Protein AF-A0AA44WKK0-F1 (afdb_monomer_lite)

Organism: Verticillium dahliae (NCBI:txid27337)

Sequence (451 aa):
MDEVQEPFIYVNDCIDANDEQSLGNWFGYWSLTKLDSYRKFHILGSHENDYSRSSRDIRIPRYAARTTGDPELALAQAGETQAAAQVPPAQDDSGARSQILGRAGGEDFAQHLSSYQFAHVRGFMKLYSYCVSWFNDSFQMADHFGDTTCRFETYRNWFSFTNPFAKPRGYNTYVAFFYTIEGPWDPAAYAKDRLPERHPWIGIWRIVNPHQQPFRATELLIWDIAAPQRVASDRSVHVGSLLPAQKALVDFVKENSAEKNPSMAFQRVWLGGFDPPRLERTTVLDKTLEMLEIMLSDAKQWLPAPEHVLPVRGWRKVNMQHEAPATDLVEQQGKVEDDSPEKMVFHAPRGNGLQGGIGQSKCGNVLFQEVSKFRQTDKTRKHMPYRFPPTMEWYTRQKAEGRHYEHINVDSWEGMFARMGIPSAGGKPTHHRETYEAESSSASAQTTPSH

Radius of gyration: 32.48 Å; chains: 1; bounding box: 84×78×115 Å

pLDDT: mean 76.8, std 19.16, range [27.92, 98.0]

Foldseek 3Di:
DDDDDDPDDDDPLQAPPLQVLLVVQVQLVVVVVCVVPDQAAEDAWFDPVCQVVQKDKDFQAFADPPFFLFQVVVVVVVVVVVVVVPDDPDDDDPDPQQPQQSHPWFVSQLVLLVVLQPPQADQQEGEDSTEAEAQDPRCVVCQQQVVPVCSHDYLVVLVVPQAFPDDDRHHQKYKYKYWYDQADDDSVVDHGNHDDHTFIKMKMKGFQLSVDPDGQAIEIEIEHQCLCVLDPPPDAAALLSDGPRRNSSLVVCQVCVCVRPVRYHHDFYKYANPDDDPDPDDDSVNVNSVVVSVCSNCVCQQVNSHPVCCVVSRIGTYDHPDPDVDPPPDDPPPDPPPVRDHHHRNFQADFPPPPDDPDGQPLGRPSVVVSVVVCVVDVPDRIDIDGRDIPCVNQVSCVVRRRHNPSHHYDHPVVVCVVVVNDDPDDDDDDDPDDDDDDDDDDDDDDDDDD

Secondary structure (DSSP, 8-state):
------S--PPPTTB-TT-HHHHHHHHHHHHHTTTTT-S-EEEEE--GGGGGG-EEEEEPP-B-TT--S-HHHHHHHHHHHHHHHS--S--S--S---TTTSS--HHHHHHHHHHHHHHT--TTEEEEEEEEEE-SSHHHHHHHTT-TT-SSEEHHHHHHHS----TTT--SEEEEEEEE-SSPP-TTTS-TTSPPP-EEEEEEEEESSTTSSS--EEEEEEE-TTHHHHS-TTS--BGGGS-HHHHHHHHHHHHHHHHH-TT-EEEEEEE--PPPS-----SHHHHHHHHHHHHHHTHHHHS-SSGGGTGGGT-EE-BSS---S----S---------PPPBB--PPPPP-STT-SS---S---HHHHHHHHHHHH-SS-SEEEEEPPPHHHHHHHHHHTT-S-TTEEEEEHHHHHHHTTPPPSS---------PPPP------PPP---

Structure (mmCIF, N/CA/C/O backbone):
data_AF-A0AA44WKK0-F1
#
_entry.id   AF-A0AA44WKK0-F1
#
loop_
_atom_site.group_PDB
_atom_site.id
_atom_site.type_symbol
_atom_site.label_atom_id
_atom_site.label_alt_id
_atom_site.label_comp_id
_atom_site.label_asym_id
_atom_site.label_entity_id
_atom_site.label_seq_id
_atom_site.pdbx_PDB_ins_code
_atom_site.Cartn_x
_atom_site.Cartn_y
_atom_site.Cartn_z
_atom_site.occupancy
_atom_site.B_iso_or_equiv
_atom_site.auth_seq_id
_atom_site.auth_comp_id
_atom_site.auth_asym_id
_atom_site.auth_atom_id
_atom_site.pdbx_PDB_model_num
ATOM 1 N N . MET A 1 1 ? 33.799 24.539 -42.804 1.00 35.88 1 MET A N 1
ATOM 2 C CA . MET A 1 1 ? 33.513 24.428 -41.361 1.00 35.88 1 MET A CA 1
ATOM 3 C C . MET A 1 1 ? 33.405 22.936 -41.158 1.00 35.88 1 MET A C 1
ATOM 5 O O . MET A 1 1 ? 32.329 22.390 -41.338 1.00 35.88 1 MET A O 1
ATOM 9 N N . ASP A 1 2 ? 34.558 22.291 -40.988 1.00 37.81 2 ASP A N 1
ATOM 10 C CA . ASP A 1 2 ? 34.672 20.834 -40.985 1.00 37.81 2 ASP A CA 1
ATOM 11 C C . ASP A 1 2 ? 34.969 20.429 -39.544 1.00 37.81 2 ASP A C 1
ATOM 13 O O . ASP A 1 2 ? 36.105 20.530 -39.082 1.00 37.81 2 ASP A O 1
ATOM 17 N N . GLU A 1 3 ? 33.928 20.059 -38.801 1.00 44.03 3 GLU A N 1
ATOM 18 C CA . GLU A 1 3 ? 34.113 19.355 -37.536 1.00 44.03 3 GLU A CA 1
ATOM 19 C C . GLU A 1 3 ? 34.680 17.973 -37.862 1.00 44.03 3 GLU A C 1
ATOM 21 O O . GLU A 1 3 ? 34.009 17.110 -38.429 1.00 44.03 3 GLU A O 1
ATOM 26 N N . VAL A 1 4 ? 35.963 17.792 -37.550 1.00 51.22 4 VAL A N 1
ATOM 27 C CA . VAL A 1 4 ? 36.637 16.497 -37.589 1.00 51.22 4 VAL A CA 1
ATOM 28 C C . VAL A 1 4 ? 35.905 15.584 -36.612 1.00 51.22 4 VAL A C 1
ATOM 30 O O . VAL A 1 4 ? 35.959 15.788 -35.403 1.00 51.22 4 VAL A O 1
ATOM 33 N N . GLN A 1 5 ? 35.193 14.597 -37.147 1.00 50.25 5 GLN A N 1
ATOM 34 C CA . GLN A 1 5 ? 34.499 13.581 -36.368 1.00 50.25 5 GLN A CA 1
ATOM 35 C C . GLN A 1 5 ? 35.531 12.844 -35.501 1.00 50.25 5 GLN A C 1
ATOM 37 O O . GLN A 1 5 ? 36.431 12.190 -36.031 1.00 50.25 5 GLN A O 1
ATOM 42 N N . GLU A 1 6 ? 35.454 13.010 -34.179 1.00 49.81 6 GLU A N 1
ATOM 43 C CA . GLU A 1 6 ? 36.412 12.407 -33.251 1.00 49.81 6 GLU A CA 1
ATOM 44 C C . GLU A 1 6 ? 36.448 10.874 -33.442 1.00 49.81 6 GLU A C 1
ATOM 46 O O . GLU A 1 6 ? 35.396 10.233 -33.484 1.00 49.81 6 GLU A O 1
ATOM 51 N N . PRO A 1 7 ? 37.638 10.248 -33.563 1.00 71.38 7 PRO A N 1
ATOM 52 C CA . PRO A 1 7 ? 37.769 8.811 -33.833 1.00 71.38 7 PRO A CA 1
ATOM 53 C C . PRO A 1 7 ? 37.418 7.923 -32.627 1.00 71.38 7 PRO A C 1
ATOM 55 O O . PRO A 1 7 ? 37.450 6.697 -32.737 1.00 71.38 7 PRO A O 1
ATOM 58 N N . PHE A 1 8 ? 37.098 8.525 -31.479 1.00 77.19 8 PHE A N 1
ATOM 59 C CA . PHE A 1 8 ? 36.788 7.837 -30.234 1.00 77.19 8 PHE A CA 1
ATOM 60 C C . PHE A 1 8 ? 35.352 8.128 -29.820 1.00 77.19 8 PHE A C 1
ATOM 62 O O . PHE A 1 8 ? 34.943 9.279 -29.712 1.00 77.19 8 PHE A O 1
ATOM 69 N N . ILE A 1 9 ? 34.596 7.065 -29.559 1.00 79.00 9 ILE A N 1
ATOM 70 C CA . ILE A 1 9 ? 33.236 7.159 -29.038 1.00 79.00 9 ILE A CA 1
ATOM 71 C C . ILE A 1 9 ? 33.271 6.628 -27.616 1.00 79.00 9 ILE A C 1
ATOM 73 O O . ILE A 1 9 ? 33.559 5.452 -27.389 1.00 79.00 9 ILE A O 1
ATOM 77 N N . TYR A 1 10 ? 32.977 7.505 -26.665 1.00 80.56 10 TYR A N 1
ATOM 78 C CA . TYR A 1 10 ? 32.899 7.142 -25.261 1.00 80.56 10 TYR A CA 1
ATOM 79 C C . TYR A 1 10 ? 31.487 6.679 -24.921 1.00 80.56 10 TYR A C 1
ATOM 81 O O . TYR A 1 10 ? 30.491 7.294 -25.312 1.00 80.56 10 TYR A O 1
ATOM 89 N N . VAL A 1 11 ? 31.409 5.568 -24.192 1.00 83.00 11 VAL A N 1
ATOM 90 C CA . VAL A 1 11 ? 30.156 5.120 -23.583 1.00 83.00 11 VAL A CA 1
ATOM 91 C C . VAL A 1 11 ? 29.749 6.134 -22.522 1.00 83.00 11 VAL A C 1
ATOM 93 O O . VAL A 1 11 ? 30.607 6.717 -21.864 1.00 83.00 11 VAL A O 1
ATOM 96 N N . ASN A 1 12 ? 28.446 6.351 -22.357 1.00 82.75 12 ASN A N 1
ATOM 97 C CA . ASN A 1 12 ? 27.938 7.221 -21.304 1.00 82.75 12 ASN A CA 1
ATOM 98 C C . ASN A 1 12 ? 28.429 6.740 -19.926 1.00 82.75 12 ASN A C 1
ATOM 100 O O . ASN A 1 12 ? 28.363 5.546 -19.623 1.00 82.75 12 ASN A O 1
ATOM 104 N N . ASP A 1 13 ? 28.846 7.686 -19.083 1.00 83.94 13 ASP A N 1
ATOM 105 C CA . ASP A 1 13 ? 29.338 7.446 -17.724 1.00 83.94 13 ASP A CA 1
ATOM 106 C C . ASP A 1 13 ? 28.318 6.759 -16.800 1.00 83.94 13 ASP A C 1
ATOM 108 O O . ASP A 1 13 ? 28.662 6.374 -15.681 1.00 83.94 13 ASP A O 1
ATOM 112 N N . CYS A 1 14 ? 27.066 6.577 -17.226 1.00 84.94 14 CYS A N 1
ATOM 113 C CA . CYS A 1 14 ? 26.095 5.746 -16.526 1.00 84.94 14 CYS A CA 1
ATOM 114 C C . CYS A 1 14 ? 26.456 4.250 -16.534 1.00 84.94 14 CYS A C 1
ATOM 116 O O . CYS A 1 14 ? 25.984 3.525 -15.665 1.00 84.94 14 CYS A O 1
ATOM 118 N N . ILE A 1 15 ? 27.299 3.760 -17.448 1.00 87.56 15 ILE A N 1
ATOM 119 C CA . ILE A 1 15 ? 27.834 2.390 -17.395 1.00 87.56 15 ILE A CA 1
ATOM 120 C C . ILE A 1 15 ? 29.190 2.429 -16.684 1.00 87.56 15 ILE A C 1
ATOM 122 O O . ILE A 1 15 ? 30.012 3.313 -16.927 1.00 87.56 15 ILE A O 1
ATOM 126 N N . ASP A 1 16 ? 29.431 1.502 -15.754 1.00 89.31 16 ASP A N 1
ATOM 127 C CA . ASP A 1 16 ? 30.727 1.452 -15.078 1.00 89.31 16 ASP A CA 1
ATOM 128 C C . ASP A 1 16 ? 31.823 0.976 -16.041 1.00 89.31 16 ASP A C 1
ATOM 130 O O . ASP A 1 16 ? 31.647 -0.004 -16.759 1.00 89.31 16 ASP A O 1
ATOM 134 N N . ALA A 1 17 ? 32.980 1.643 -16.038 1.00 87.75 17 ALA A N 1
ATOM 135 C CA . ALA A 1 17 ? 34.098 1.283 -16.910 1.00 87.75 17 ALA A CA 1
ATOM 136 C C . ALA A 1 17 ? 34.680 -0.110 -16.599 1.00 87.75 17 ALA A C 1
ATOM 138 O O . ALA A 1 17 ? 35.345 -0.700 -17.446 1.00 87.75 17 ALA A O 1
ATOM 139 N N . ASN A 1 18 ? 34.440 -0.636 -15.392 1.00 89.81 18 ASN A N 1
ATOM 140 C CA . ASN A 1 18 ? 34.820 -1.995 -15.015 1.00 89.81 18 ASN A CA 1
ATOM 141 C C . ASN A 1 18 ? 33.735 -3.029 -15.376 1.00 89.81 18 ASN A C 1
ATOM 143 O O . ASN A 1 18 ? 33.954 -4.226 -15.201 1.00 89.81 18 ASN A O 1
ATOM 147 N N . ASP A 1 19 ? 32.570 -2.597 -15.870 1.00 90.25 19 ASP A N 1
ATOM 148 C CA . ASP A 1 19 ? 31.483 -3.478 -16.294 1.00 90.25 19 ASP A CA 1
ATOM 149 C C . ASP A 1 19 ? 31.628 -3.878 -17.766 1.00 90.25 19 ASP A C 1
ATOM 151 O O . ASP A 1 19 ? 30.900 -3.421 -18.651 1.00 90.25 19 ASP A O 1
ATOM 155 N N . GLU A 1 20 ? 32.586 -4.765 -18.031 1.00 90.25 20 GLU A N 1
ATOM 156 C CA . GLU A 1 20 ? 32.886 -5.244 -19.383 1.00 90.25 20 GLU A CA 1
ATOM 157 C C . GLU A 1 20 ? 31.656 -5.840 -20.096 1.00 90.25 20 GLU A C 1
ATOM 159 O O . GLU A 1 20 ? 31.475 -5.639 -21.296 1.00 90.25 20 GLU A O 1
ATOM 164 N N . GLN A 1 21 ? 30.770 -6.522 -19.360 1.00 90.75 21 GLN A N 1
ATOM 165 C CA . GLN A 1 21 ? 29.550 -7.112 -19.921 1.00 90.75 21 GLN A CA 1
ATOM 166 C C . GLN A 1 21 ? 28.584 -6.031 -20.404 1.00 90.75 21 GLN A C 1
ATOM 168 O O . GLN A 1 21 ? 28.089 -6.112 -21.529 1.00 90.75 21 GLN A O 1
ATOM 173 N N . SER A 1 22 ? 28.339 -4.999 -19.592 1.00 90.94 22 SER A N 1
ATOM 174 C CA . SER A 1 22 ? 27.490 -3.877 -20.002 1.00 90.94 22 SER A CA 1
ATOM 175 C C . SER A 1 22 ? 28.102 -3.093 -21.163 1.00 90.94 22 SER A C 1
ATOM 177 O O . SER A 1 22 ? 27.384 -2.731 -22.094 1.00 90.94 22 SER A O 1
ATOM 179 N N . LEU A 1 23 ? 29.422 -2.884 -21.164 1.00 91.75 23 LEU A N 1
ATOM 180 C CA . LEU A 1 23 ? 30.130 -2.226 -22.266 1.00 91.75 23 LEU A CA 1
ATOM 181 C C . LEU A 1 23 ? 30.022 -3.024 -23.574 1.00 91.75 23 LEU A C 1
ATOM 183 O O . LEU A 1 23 ? 29.701 -2.455 -24.619 1.00 91.75 23 LEU A O 1
ATOM 187 N N . GLY A 1 24 ? 30.228 -4.342 -23.520 1.00 90.06 24 GLY A N 1
ATOM 188 C CA . GLY A 1 24 ? 30.091 -5.229 -24.675 1.00 90.06 24 GLY A CA 1
ATOM 189 C C . GLY A 1 24 ? 28.660 -5.267 -25.215 1.00 90.06 24 GLY A C 1
ATOM 190 O O . GLY A 1 24 ? 28.446 -5.167 -26.425 1.00 90.06 24 GLY A O 1
ATOM 191 N N . ASN A 1 25 ? 27.665 -5.331 -24.327 1.00 91.00 25 ASN A N 1
ATOM 192 C CA . ASN A 1 25 ? 26.256 -5.310 -24.716 1.00 91.00 25 ASN A CA 1
ATOM 193 C C . ASN A 1 25 ? 25.842 -3.960 -25.321 1.00 91.00 25 ASN A C 1
ATOM 195 O O . ASN A 1 25 ? 25.128 -3.940 -26.327 1.00 91.00 25 ASN A O 1
ATOM 199 N N . TRP A 1 26 ? 26.314 -2.849 -24.745 1.00 91.69 26 TRP A N 1
ATOM 200 C CA . TRP A 1 26 ? 26.100 -1.500 -25.270 1.00 91.69 26 TRP A CA 1
ATOM 201 C C . TRP A 1 26 ? 26.719 -1.345 -26.657 1.00 91.69 26 TRP A C 1
ATOM 203 O O . TRP A 1 26 ? 26.049 -0.869 -27.572 1.00 91.69 26 TRP A O 1
ATOM 213 N N . PHE A 1 27 ? 27.960 -1.806 -26.845 1.00 91.12 27 PHE A N 1
ATOM 214 C CA . PHE A 1 27 ? 28.624 -1.778 -28.148 1.00 91.12 27 PHE A CA 1
ATOM 215 C C . PHE A 1 27 ? 27.842 -2.598 -29.175 1.00 91.12 27 PHE A C 1
ATOM 217 O O . PHE A 1 27 ? 27.690 -2.196 -30.333 1.00 91.12 27 PHE A O 1
ATOM 224 N N . GLY A 1 28 ? 27.285 -3.731 -28.747 1.00 89.19 28 GLY A N 1
ATOM 225 C CA . GLY A 1 28 ? 26.461 -4.540 -29.623 1.00 89.19 28 GLY A CA 1
ATOM 226 C C . GLY A 1 28 ? 25.157 -3.879 -30.043 1.00 89.19 28 GLY A C 1
ATOM 227 O O . GLY A 1 28 ? 24.800 -3.931 -31.218 1.00 89.19 28 GLY A O 1
ATOM 228 N N . TYR A 1 29 ? 24.512 -3.149 -29.139 1.00 87.94 29 TYR A N 1
ATOM 229 C CA . TYR A 1 29 ? 23.360 -2.330 -29.493 1.00 87.94 29 TYR A CA 1
ATOM 230 C C . TYR A 1 29 ? 23.744 -1.149 -30.400 1.00 87.94 29 TYR A C 1
ATOM 232 O O . TYR A 1 29 ? 23.103 -0.902 -31.418 1.00 87.94 29 TYR A O 1
ATOM 240 N N . TRP A 1 30 ? 24.825 -0.439 -30.072 1.00 88.81 30 TRP A N 1
ATOM 241 C CA . TRP A 1 30 ? 25.320 0.694 -30.852 1.0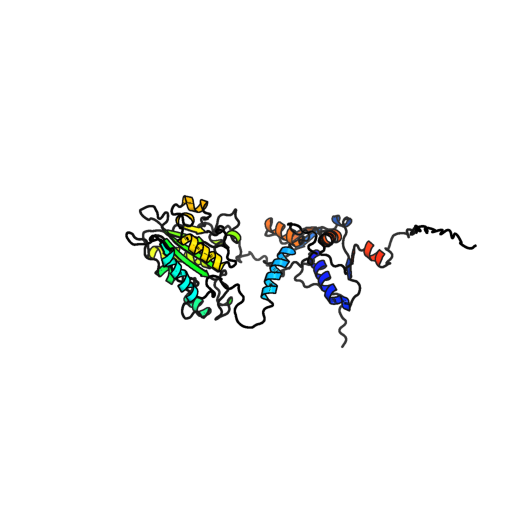0 88.81 30 TRP A CA 1
ATOM 242 C C . TRP A 1 30 ? 25.678 0.289 -32.289 1.00 88.81 30 TRP A C 1
ATOM 244 O O . TRP A 1 30 ? 25.287 0.971 -33.236 1.00 88.81 30 TRP A O 1
ATOM 254 N N . SER A 1 31 ? 26.349 -0.848 -32.475 1.00 88.81 31 SER A N 1
ATOM 255 C CA . SER A 1 31 ? 26.727 -1.345 -33.805 1.00 88.81 31 SER A CA 1
ATOM 256 C C . SER A 1 31 ? 25.525 -1.659 -34.700 1.00 88.81 31 SER A C 1
ATOM 258 O O . SER A 1 31 ? 25.597 -1.411 -35.903 1.00 88.81 31 SER A O 1
ATOM 260 N N . LEU A 1 32 ? 24.390 -2.100 -34.136 1.00 85.62 32 LEU A N 1
ATOM 261 C CA . LEU A 1 32 ? 23.142 -2.264 -34.897 1.00 85.62 32 LEU A CA 1
ATOM 262 C C . LEU A 1 32 ? 22.668 -0.944 -35.519 1.00 85.62 32 LEU A C 1
ATOM 264 O O . LEU A 1 32 ? 22.162 -0.935 -36.638 1.00 85.62 32 LEU A O 1
ATOM 268 N N . THR A 1 33 ? 22.881 0.184 -34.834 1.00 82.94 33 THR A N 1
ATOM 269 C CA . THR A 1 33 ? 22.523 1.520 -35.348 1.00 82.94 33 THR A CA 1
ATOM 270 C C . THR A 1 33 ? 23.465 2.032 -36.440 1.00 82.94 33 THR A C 1
ATOM 272 O O . THR A 1 33 ? 23.215 3.094 -37.003 1.00 82.94 33 THR A O 1
ATOM 275 N N . LYS A 1 34 ? 24.556 1.306 -36.725 1.00 86.19 34 LYS A N 1
ATOM 276 C CA . LYS A 1 34 ? 25.619 1.706 -37.659 1.00 86.19 34 LYS A CA 1
ATOM 277 C C . LYS A 1 34 ? 25.907 0.674 -38.745 1.00 86.19 34 LYS A C 1
ATOM 279 O O . LYS A 1 34 ? 26.938 0.763 -39.412 1.00 86.19 34 LYS A O 1
ATOM 284 N N . LEU A 1 35 ? 25.013 -0.295 -38.938 1.00 85.62 35 LEU A N 1
ATOM 285 C CA . LEU A 1 35 ? 25.141 -1.310 -39.990 1.00 85.62 35 LEU A CA 1
ATOM 286 C C . LEU A 1 35 ? 25.171 -0.705 -41.406 1.00 85.62 35 LEU A C 1
ATOM 288 O O . LEU A 1 35 ? 25.708 -1.315 -42.326 1.00 85.62 35 LEU A O 1
ATOM 292 N N . ASP A 1 36 ? 24.606 0.489 -41.581 1.00 85.38 36 ASP A N 1
ATOM 293 C CA . ASP A 1 36 ? 24.648 1.269 -42.822 1.00 85.38 36 ASP A CA 1
ATOM 294 C C . ASP A 1 36 ? 26.026 1.899 -43.091 1.00 85.38 36 ASP A C 1
ATOM 296 O O . ASP A 1 36 ? 26.409 2.114 -44.241 1.00 85.38 36 ASP A O 1
ATOM 300 N N . SER A 1 37 ? 26.779 2.165 -42.025 1.00 84.88 37 SER A N 1
ATOM 301 C CA . SER A 1 37 ? 28.021 2.935 -42.032 1.00 84.88 37 SER A CA 1
ATOM 302 C C . SER A 1 37 ? 29.263 2.041 -41.969 1.00 84.88 37 SER A C 1
ATOM 304 O O . SER A 1 37 ? 30.296 2.369 -42.553 1.00 84.88 37 SER A O 1
ATOM 306 N N . TYR A 1 38 ? 29.177 0.892 -41.290 1.00 84.75 38 TYR A N 1
ATOM 307 C CA . TYR A 1 38 ? 30.293 -0.040 -41.125 1.00 84.75 38 TYR A CA 1
ATOM 308 C C . TYR A 1 38 ? 29.873 -1.481 -41.402 1.00 84.75 38 TYR A C 1
ATOM 310 O O . TYR A 1 38 ? 28.795 -1.932 -41.029 1.00 84.75 38 TYR A O 1
ATOM 318 N N . ARG A 1 39 ? 30.777 -2.238 -42.033 1.00 83.19 39 ARG A N 1
ATOM 319 C CA . ARG A 1 39 ? 30.526 -3.634 -42.428 1.00 83.19 39 ARG A CA 1
ATOM 320 C C . ARG A 1 39 ? 30.948 -4.670 -41.392 1.00 83.19 39 ARG A C 1
ATOM 322 O O . ARG A 1 39 ? 30.530 -5.818 -41.493 1.00 83.19 39 ARG A O 1
ATOM 329 N N . LYS A 1 40 ? 31.853 -4.315 -40.477 1.00 87.06 40 LYS A N 1
ATOM 330 C CA . LYS A 1 40 ? 32.467 -5.254 -39.533 1.00 87.06 40 LYS A CA 1
ATOM 331 C C . LYS A 1 40 ? 32.606 -4.602 -38.169 1.00 87.06 40 LYS A C 1
ATOM 333 O O . LYS A 1 40 ? 33.112 -3.487 -38.074 1.00 87.06 40 LYS A O 1
ATOM 338 N N . PHE A 1 41 ? 32.204 -5.333 -37.138 1.00 90.19 41 PHE A N 1
ATOM 339 C CA . PHE A 1 41 ? 32.300 -4.919 -35.746 1.00 90.19 41 PHE A CA 1
ATOM 340 C C . PHE A 1 41 ? 33.069 -5.970 -34.963 1.00 90.19 41 PHE A C 1
ATOM 342 O O . PHE A 1 41 ? 32.893 -7.174 -35.167 1.00 90.19 41 PHE A O 1
ATOM 349 N N . HIS A 1 42 ? 33.939 -5.499 -34.080 1.00 88.69 42 HIS A N 1
ATOM 350 C CA . HIS A 1 42 ? 34.925 -6.323 -33.411 1.00 88.69 42 HIS A CA 1
ATOM 351 C C . HIS A 1 42 ? 34.986 -5.971 -31.926 1.00 88.69 42 HIS A C 1
ATOM 353 O O . HIS A 1 42 ? 35.123 -4.798 -31.590 1.00 88.69 42 HIS A O 1
ATOM 359 N N . ILE A 1 43 ? 34.917 -6.981 -31.057 1.00 89.69 43 ILE A N 1
ATOM 360 C CA . ILE A 1 43 ? 35.262 -6.855 -29.637 1.00 89.69 43 ILE A CA 1
ATOM 361 C C . ILE A 1 43 ? 36.527 -7.678 -29.412 1.00 89.69 43 ILE A C 1
ATOM 363 O O . ILE A 1 43 ? 36.529 -8.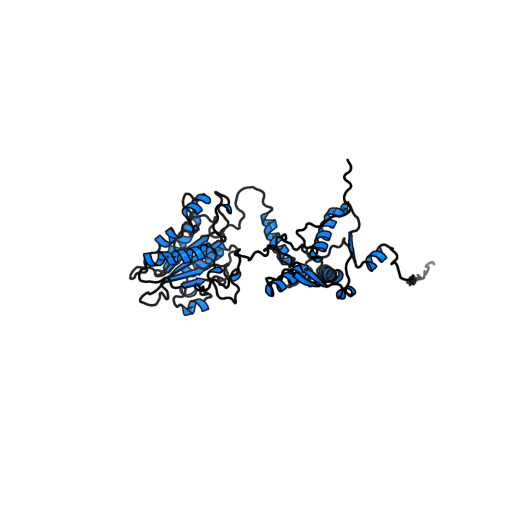893 -29.616 1.00 89.69 43 ILE A O 1
ATOM 367 N N . LEU A 1 44 ? 37.593 -6.999 -28.998 1.00 88.75 44 LEU A N 1
ATOM 368 C CA . LEU A 1 44 ? 38.836 -7.628 -28.566 1.00 88.75 44 LEU A CA 1
ATOM 369 C C . LEU A 1 44 ? 38.683 -8.068 -27.115 1.00 88.75 44 LEU A C 1
ATOM 371 O O . LEU A 1 44 ? 38.562 -7.229 -26.225 1.00 88.75 44 LEU A O 1
ATOM 375 N N . GLY A 1 45 ? 38.660 -9.378 -26.906 1.00 85.06 45 GLY A N 1
ATOM 376 C CA . GLY A 1 45 ? 38.400 -9.994 -25.617 1.00 85.06 45 GLY A CA 1
ATOM 377 C C . GLY A 1 45 ? 39.614 -10.663 -24.982 1.00 85.06 45 GLY A C 1
ATOM 378 O O . GLY A 1 45 ? 40.578 -11.032 -25.651 1.00 85.06 45 GLY A O 1
ATOM 379 N N . SER A 1 46 ? 39.533 -10.859 -23.670 1.00 84.06 46 SER A N 1
ATOM 380 C CA . SER A 1 46 ? 40.430 -11.722 -22.900 1.00 84.06 46 SER A CA 1
ATOM 381 C C . SER A 1 46 ? 39.977 -13.186 -22.954 1.00 84.06 46 SER A C 1
ATOM 383 O O . SER A 1 46 ? 38.783 -13.482 -23.090 1.00 84.06 46 SER A O 1
ATOM 385 N N . HIS A 1 47 ? 40.929 -14.113 -22.837 1.00 78.44 47 HIS A N 1
ATOM 386 C CA . HIS A 1 47 ? 40.674 -15.556 -22.845 1.00 78.44 47 HIS A CA 1
ATOM 387 C C . HIS A 1 47 ? 41.119 -16.210 -21.530 1.00 78.44 47 HIS A C 1
ATOM 389 O O . HIS A 1 47 ? 41.735 -15.577 -20.677 1.00 78.44 47 HIS A O 1
ATOM 395 N N . GLU A 1 48 ? 40.787 -17.486 -21.333 1.00 69.88 48 GLU A N 1
ATOM 396 C CA . GLU A 1 48 ? 40.948 -18.190 -20.049 1.00 69.88 48 GLU A CA 1
ATOM 397 C C . GLU A 1 48 ? 42.393 -18.192 -19.506 1.00 69.88 48 GLU A C 1
ATOM 399 O O . GLU A 1 48 ? 42.604 -18.260 -18.299 1.00 69.88 48 GLU A O 1
ATOM 404 N N . ASN A 1 49 ? 43.417 -18.031 -20.347 1.00 69.50 49 ASN A N 1
ATOM 405 C CA . ASN A 1 49 ? 44.804 -17.959 -19.872 1.00 69.50 49 ASN A CA 1
ATOM 406 C C . ASN A 1 49 ? 45.140 -16.635 -19.150 1.00 69.50 49 ASN A C 1
ATOM 408 O O . ASN A 1 49 ? 46.160 -16.545 -18.462 1.00 69.50 49 ASN A O 1
ATOM 412 N N . ASP A 1 50 ? 44.271 -15.625 -19.242 1.00 67.50 50 ASP A N 1
ATOM 413 C CA . ASP A 1 50 ? 44.487 -14.285 -18.685 1.00 67.50 50 ASP A CA 1
ATOM 414 C C . ASP A 1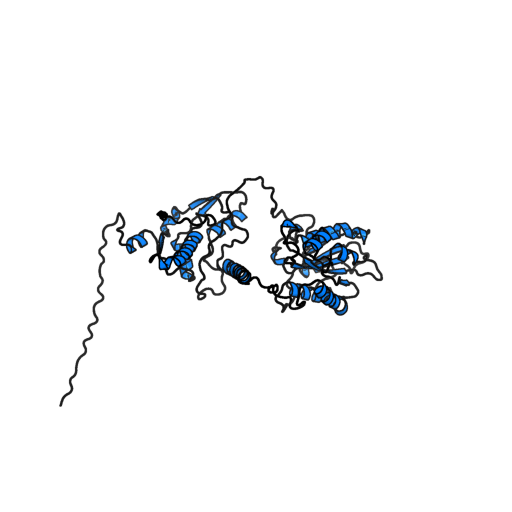 50 ? 44.031 -14.148 -17.216 1.00 67.50 50 ASP A C 1
ATOM 416 O O . ASP A 1 50 ? 44.198 -13.091 -16.600 1.00 67.50 50 ASP A O 1
ATOM 420 N N . TYR A 1 51 ? 43.515 -15.220 -16.595 1.00 67.31 51 TYR A N 1
ATOM 421 C CA . TYR A 1 51 ? 42.979 -15.183 -15.225 1.00 67.31 51 TYR A CA 1
ATOM 422 C C . TYR A 1 51 ? 43.964 -14.643 -14.178 1.00 67.31 51 TYR A C 1
ATOM 424 O O . TYR A 1 51 ? 43.545 -13.963 -13.240 1.00 67.31 51 TYR A O 1
ATOM 432 N N . SER A 1 52 ? 45.264 -14.910 -14.321 1.00 61.94 52 SER A N 1
ATOM 433 C CA . SER A 1 52 ? 46.286 -14.446 -13.366 1.00 61.94 52 SER A CA 1
ATOM 434 C C . SER A 1 52 ? 46.463 -12.920 -13.339 1.00 61.94 52 SER A C 1
ATOM 436 O O . SER A 1 52 ? 46.989 -12.386 -12.366 1.00 61.94 52 SER A O 1
ATOM 438 N N . ARG A 1 53 ? 45.999 -12.211 -14.378 1.00 63.03 53 ARG A N 1
ATOM 439 C CA . ARG A 1 53 ? 46.078 -10.747 -14.523 1.00 63.03 53 ARG A CA 1
ATOM 440 C C . ARG A 1 53 ? 44.713 -10.057 -14.390 1.00 63.03 53 ARG A C 1
ATOM 442 O O . ARG A 1 53 ? 44.616 -8.851 -14.583 1.00 63.03 53 ARG A O 1
ATOM 449 N N . SER A 1 54 ? 43.673 -10.816 -14.041 1.00 70.94 54 SER A N 1
ATOM 450 C CA . SER A 1 54 ? 42.265 -10.395 -14.091 1.00 70.94 54 SER A CA 1
ATOM 451 C C . SER A 1 54 ? 41.714 -9.822 -12.780 1.00 70.94 54 SER A C 1
ATOM 453 O O . SER A 1 54 ? 40.504 -9.737 -12.629 1.00 70.94 54 SER A O 1
ATOM 455 N N . SER A 1 55 ? 42.547 -9.443 -11.804 1.00 80.31 55 SER A N 1
ATOM 456 C CA . SER A 1 55 ? 42.071 -8.901 -10.519 1.00 80.31 55 SER A CA 1
ATOM 457 C C . SER A 1 55 ? 42.518 -7.463 -10.287 1.00 80.31 55 SER A C 1
ATOM 459 O O . SER A 1 55 ? 43.709 -7.165 -10.402 1.00 80.31 55 SER A O 1
ATOM 461 N N . ARG A 1 56 ? 41.595 -6.593 -9.875 1.00 85.38 56 ARG A N 1
ATOM 462 C CA . ARG A 1 56 ? 41.888 -5.203 -9.506 1.00 85.38 56 ARG A CA 1
ATOM 463 C C . ARG A 1 56 ? 41.049 -4.780 -8.308 1.00 85.38 56 ARG A C 1
ATOM 465 O O . ARG A 1 56 ? 39.909 -5.205 -8.175 1.00 85.38 56 ARG A O 1
ATOM 472 N N . ASP A 1 57 ? 41.596 -3.915 -7.461 1.00 87.75 57 ASP A N 1
ATOM 473 C CA . ASP A 1 57 ? 40.783 -3.198 -6.479 1.00 87.75 57 ASP A CA 1
ATOM 474 C C . ASP A 1 57 ? 40.043 -2.061 -7.194 1.00 87.75 57 ASP A C 1
ATOM 476 O O . ASP A 1 57 ? 40.667 -1.157 -7.760 1.00 87.75 57 ASP A O 1
ATOM 480 N N . ILE A 1 58 ? 38.717 -2.152 -7.246 1.00 89.62 58 ILE A N 1
ATOM 481 C CA . ILE A 1 58 ? 37.861 -1.189 -7.942 1.00 89.62 58 ILE A CA 1
ATOM 482 C C . ILE A 1 58 ? 37.026 -0.413 -6.937 1.00 89.62 58 ILE A C 1
ATOM 484 O O . ILE A 1 58 ? 36.651 -0.935 -5.887 1.00 89.62 58 ILE A O 1
ATOM 488 N N . ARG A 1 59 ? 36.694 0.837 -7.269 1.00 87.56 59 ARG A N 1
ATOM 489 C CA . ARG A 1 59 ? 35.679 1.582 -6.521 1.00 87.56 59 ARG A CA 1
ATOM 490 C C . ARG A 1 59 ? 34.337 0.899 -6.740 1.00 87.56 59 ARG A C 1
ATOM 492 O O . ARG A 1 59 ? 33.982 0.614 -7.876 1.00 87.56 59 ARG A O 1
ATOM 499 N N . ILE A 1 60 ? 33.609 0.640 -5.661 1.00 86.81 60 ILE A N 1
ATOM 500 C CA . ILE A 1 60 ? 32.339 -0.079 -5.719 1.00 86.81 60 ILE A CA 1
ATOM 501 C C . ILE A 1 60 ? 31.295 0.808 -6.420 1.00 86.81 60 ILE A C 1
ATOM 503 O O . ILE A 1 60 ? 30.946 1.853 -5.861 1.00 86.81 60 ILE A O 1
ATOM 507 N N . PRO A 1 61 ? 30.769 0.400 -7.591 1.00 85.69 61 PRO A N 1
ATOM 508 C CA . PRO A 1 61 ? 29.738 1.141 -8.312 1.00 85.69 61 PRO A CA 1
ATOM 509 C C . PRO A 1 61 ? 28.476 1.350 -7.467 1.00 85.69 61 PRO A C 1
ATOM 511 O O . PRO A 1 61 ? 28.057 0.460 -6.718 1.00 85.69 61 PRO A O 1
ATOM 514 N N . ARG A 1 62 ? 27.838 2.516 -7.613 1.00 84.31 62 ARG A N 1
ATOM 515 C CA . ARG A 1 62 ? 26.538 2.813 -7.000 1.00 84.31 62 ARG A CA 1
ATOM 516 C C . ARG A 1 62 ? 25.429 2.556 -8.011 1.00 84.31 62 ARG A C 1
ATOM 518 O O . ARG A 1 62 ? 25.167 3.408 -8.847 1.00 84.31 62 ARG A O 1
ATOM 525 N N . TYR A 1 63 ? 24.778 1.402 -7.945 1.00 83.06 63 TYR A N 1
ATOM 526 C CA . TYR A 1 63 ? 23.659 1.104 -8.841 1.00 83.06 63 TYR A CA 1
ATOM 527 C C . TYR A 1 63 ? 22.365 1.794 -8.394 1.00 83.06 63 TYR A C 1
ATOM 529 O O . TYR A 1 63 ? 22.087 1.867 -7.197 1.00 83.06 63 TYR A O 1
ATOM 537 N N . ALA A 1 64 ? 21.559 2.266 -9.350 1.00 76.69 64 ALA A N 1
ATOM 538 C CA . ALA A 1 64 ? 20.227 2.803 -9.061 1.00 76.69 64 ALA A CA 1
ATOM 539 C C . ALA A 1 64 ? 19.312 1.715 -8.464 1.00 76.69 64 ALA A C 1
ATOM 541 O O . ALA A 1 64 ? 19.438 0.544 -8.828 1.00 76.69 64 ALA A O 1
ATOM 542 N N . ALA A 1 65 ? 18.350 2.090 -7.613 1.00 70.19 65 ALA A N 1
ATOM 543 C CA . ALA A 1 65 ? 17.525 1.151 -6.831 1.00 70.19 65 ALA A CA 1
ATOM 544 C C . ALA A 1 65 ? 16.751 0.109 -7.666 1.00 70.19 65 ALA A C 1
ATOM 546 O O . ALA A 1 65 ? 16.498 -0.998 -7.201 1.00 70.19 65 ALA A O 1
ATOM 547 N N . ARG A 1 66 ? 16.399 0.458 -8.908 1.00 71.44 66 ARG A N 1
ATOM 548 C CA . ARG A 1 66 ? 15.696 -0.419 -9.861 1.00 71.44 66 ARG A CA 1
ATOM 549 C C . ARG A 1 66 ? 16.620 -1.273 -10.735 1.00 71.44 66 ARG A C 1
ATOM 551 O O . ARG A 1 66 ? 16.137 -2.009 -11.585 1.00 71.44 66 ARG A O 1
ATOM 558 N N . THR A 1 67 ? 17.936 -1.139 -10.589 1.00 79.88 67 THR A N 1
ATOM 559 C CA . THR A 1 67 ? 18.898 -1.881 -11.409 1.00 79.88 67 THR A CA 1
ATOM 560 C C . THR A 1 67 ? 18.895 -3.342 -10.991 1.00 79.88 67 THR A C 1
ATOM 562 O O . THR A 1 67 ? 19.042 -3.657 -9.812 1.00 79.88 67 THR A O 1
ATOM 565 N N . THR A 1 68 ? 18.765 -4.236 -11.963 1.00 82.62 68 THR A N 1
ATOM 566 C CA . THR A 1 68 ? 18.906 -5.677 -11.766 1.00 82.62 68 THR A CA 1
ATOM 567 C C . THR A 1 68 ? 20.120 -6.185 -12.535 1.00 82.62 68 THR A C 1
ATOM 569 O O . THR A 1 68 ? 20.561 -5.570 -13.500 1.00 82.62 68 THR A O 1
ATOM 572 N N . GLY A 1 69 ? 20.680 -7.311 -12.100 1.00 80.88 69 GLY A N 1
ATOM 573 C CA . GLY A 1 69 ? 21.705 -8.035 -12.847 1.00 80.88 69 GLY A CA 1
ATOM 574 C C . GLY A 1 69 ? 21.122 -9.071 -13.808 1.00 80.88 69 GLY A C 1
ATOM 575 O O . GLY A 1 69 ? 21.868 -9.605 -14.620 1.00 80.88 69 GLY A O 1
ATOM 576 N N . ASP A 1 70 ? 19.826 -9.379 -13.719 1.00 81.69 70 ASP A N 1
ATOM 577 C CA . ASP A 1 70 ? 19.173 -10.431 -14.506 1.00 81.69 70 ASP A CA 1
ATOM 578 C C . ASP A 1 70 ? 18.512 -9.844 -15.772 1.00 81.69 70 ASP A C 1
ATOM 580 O O . ASP A 1 70 ? 17.637 -8.982 -15.643 1.00 81.69 70 ASP A O 1
ATOM 584 N N . PRO A 1 71 ? 18.905 -10.286 -16.986 1.00 76.94 71 PRO A N 1
ATOM 585 C CA . PRO A 1 71 ? 18.325 -9.794 -18.234 1.00 76.94 71 PRO A CA 1
ATOM 586 C C . PRO A 1 71 ? 16.833 -10.124 -18.403 1.00 76.94 71 PRO A C 1
ATOM 588 O O . PRO A 1 71 ? 16.124 -9.347 -19.038 1.00 76.94 71 PRO A O 1
ATOM 591 N N . GLU A 1 72 ? 16.329 -11.224 -17.838 1.00 77.94 72 GLU A N 1
ATOM 592 C CA . GLU A 1 72 ? 14.904 -11.579 -17.923 1.00 77.94 72 GLU A CA 1
ATOM 593 C C . GLU A 1 72 ? 14.056 -10.716 -16.990 1.00 77.94 72 GLU A C 1
ATOM 595 O O . GLU A 1 72 ? 13.003 -10.216 -17.387 1.00 77.94 72 GLU A O 1
ATOM 600 N N . LEU A 1 73 ? 14.544 -10.470 -15.770 1.00 75.00 73 LEU A N 1
ATOM 601 C CA . LEU A 1 73 ? 13.871 -9.565 -14.837 1.00 75.00 73 LEU A CA 1
ATOM 602 C C . LEU A 1 73 ? 13.847 -8.132 -15.386 1.00 75.00 73 LEU A C 1
ATOM 604 O O . LEU A 1 73 ? 12.822 -7.459 -15.304 1.00 75.00 73 LEU A O 1
ATOM 608 N N . ALA A 1 74 ? 14.950 -7.691 -15.996 1.00 75.12 74 ALA A N 1
ATOM 609 C CA . ALA A 1 74 ? 15.023 -6.390 -16.652 1.00 75.12 74 ALA A CA 1
ATOM 610 C C . ALA A 1 74 ? 14.035 -6.281 -17.815 1.00 75.12 74 ALA A C 1
ATOM 612 O O . ALA A 1 74 ? 13.410 -5.240 -18.003 1.00 75.12 74 ALA A O 1
ATOM 613 N N . LEU A 1 75 ? 13.870 -7.356 -18.592 1.00 70.06 75 LEU A N 1
ATOM 614 C CA . LEU A 1 75 ? 12.935 -7.389 -19.707 1.00 70.06 75 LEU A CA 1
ATOM 615 C C . LEU A 1 75 ? 11.477 -7.338 -19.238 1.00 70.06 75 LEU A C 1
ATOM 617 O O . LEU A 1 75 ? 10.681 -6.622 -19.843 1.00 70.06 75 LEU A O 1
ATOM 621 N N . ALA A 1 76 ? 11.138 -8.050 -18.160 1.00 68.25 76 ALA A N 1
ATOM 622 C CA . ALA A 1 76 ? 9.817 -7.974 -17.541 1.00 68.25 76 ALA A CA 1
ATOM 623 C C . ALA A 1 76 ? 9.506 -6.538 -17.074 1.00 68.25 76 ALA A C 1
ATOM 625 O O . ALA A 1 76 ? 8.497 -5.964 -17.481 1.00 68.25 76 ALA A O 1
ATOM 626 N N . GLN A 1 77 ? 10.435 -5.910 -16.345 1.00 69.06 77 GLN A N 1
ATOM 627 C CA . GLN A 1 77 ? 10.318 -4.518 -15.883 1.00 69.06 77 GLN A CA 1
ATOM 628 C C . GLN A 1 77 ? 10.250 -3.506 -17.043 1.00 69.06 77 GLN A C 1
ATOM 630 O O . GLN A 1 77 ? 9.510 -2.521 -16.997 1.00 69.06 77 GLN A O 1
ATOM 635 N N . ALA A 1 78 ? 11.011 -3.734 -18.117 1.00 63.59 78 ALA A N 1
ATOM 636 C CA . ALA A 1 78 ? 10.989 -2.884 -19.303 1.00 63.59 78 ALA A CA 1
ATOM 637 C C . ALA A 1 78 ? 9.693 -3.048 -20.109 1.00 63.59 78 ALA A C 1
ATOM 639 O O . ALA A 1 78 ? 9.209 -2.065 -20.662 1.00 63.59 78 ALA A O 1
ATOM 640 N N . GLY A 1 79 ? 9.114 -4.252 -20.160 1.00 57.78 79 GLY A N 1
ATOM 641 C CA . GLY A 1 79 ? 7.802 -4.501 -20.759 1.00 57.78 79 GLY A CA 1
ATOM 642 C C . GLY A 1 79 ? 6.687 -3.752 -20.031 1.00 57.78 79 GLY A C 1
ATOM 643 O O . GLY A 1 79 ? 5.859 -3.113 -20.676 1.00 57.78 79 GLY A O 1
ATOM 644 N N . GLU A 1 80 ? 6.731 -3.736 -18.698 1.00 55.16 80 GLU A N 1
ATOM 645 C CA . GLU A 1 80 ? 5.837 -2.926 -17.859 1.00 55.16 80 GLU A CA 1
ATOM 646 C C . GLU A 1 80 ? 6.022 -1.420 -18.128 1.00 55.16 80 GLU A C 1
ATOM 648 O O . GLU A 1 80 ? 5.050 -0.683 -18.294 1.00 55.16 80 GLU A O 1
ATOM 653 N N . THR A 1 81 ? 7.271 -0.965 -18.275 1.00 53.66 81 THR A N 1
ATOM 654 C CA . THR A 1 81 ? 7.599 0.454 -18.514 1.00 53.66 81 THR A CA 1
ATOM 655 C C . THR A 1 81 ? 7.262 0.918 -19.943 1.00 53.66 81 THR A C 1
ATOM 657 O O . THR A 1 81 ? 6.805 2.042 -20.143 1.00 53.66 81 THR A O 1
ATOM 660 N N . GLN A 1 82 ? 7.458 0.075 -20.962 1.00 47.56 82 GLN A N 1
ATOM 661 C CA . GLN A 1 82 ? 7.140 0.395 -22.362 1.00 47.56 82 GLN A CA 1
ATOM 662 C C . GLN A 1 82 ? 5.636 0.336 -22.641 1.00 47.56 82 GLN A C 1
ATOM 664 O O . GLN A 1 82 ? 5.136 1.171 -23.395 1.00 47.56 82 GLN A O 1
ATOM 669 N N . ALA A 1 83 ? 4.905 -0.574 -21.987 1.00 45.91 83 ALA A N 1
ATOM 670 C CA . ALA A 1 83 ? 3.444 -0.556 -21.988 1.00 45.91 83 ALA A CA 1
ATOM 671 C C . ALA A 1 83 ? 2.895 0.750 -21.381 1.00 45.91 83 ALA A C 1
ATOM 673 O O . ALA A 1 83 ? 1.896 1.276 -21.868 1.00 45.91 83 ALA A O 1
ATOM 674 N N . ALA A 1 84 ? 3.587 1.323 -20.389 1.00 45.41 84 ALA A N 1
ATOM 675 C CA . ALA A 1 84 ? 3.240 2.619 -19.807 1.00 45.41 84 ALA A CA 1
ATOM 676 C C . ALA A 1 84 ? 3.585 3.830 -20.707 1.00 45.41 84 ALA A C 1
ATOM 678 O O . ALA A 1 84 ? 2.962 4.881 -20.573 1.00 45.41 84 ALA A O 1
ATOM 679 N N . ALA A 1 85 ? 4.545 3.705 -21.634 1.00 43.91 85 ALA A N 1
ATOM 680 C CA . ALA A 1 85 ? 5.040 4.813 -22.464 1.00 43.91 85 ALA A CA 1
ATOM 681 C C . ALA A 1 85 ? 4.408 4.926 -23.871 1.00 43.91 85 ALA A C 1
ATOM 683 O O . ALA A 1 85 ? 4.569 5.958 -24.518 1.00 43.91 85 ALA A O 1
ATOM 684 N N . GLN A 1 86 ? 3.693 3.907 -24.369 1.00 41.84 86 GLN A N 1
ATOM 685 C CA . GLN A 1 86 ? 3.100 3.905 -25.724 1.00 41.84 86 GLN A CA 1
ATOM 686 C C . GLN A 1 86 ? 1.651 4.428 -25.809 1.00 41.84 86 GLN A C 1
ATOM 688 O O . GLN A 1 86 ? 1.015 4.310 -26.856 1.00 41.84 86 GLN A O 1
ATOM 693 N N . VAL A 1 87 ? 1.120 5.043 -24.751 1.00 33.66 87 VAL A N 1
ATOM 694 C CA . VAL A 1 87 ? -0.219 5.656 -24.770 1.00 33.66 87 VAL A CA 1
ATOM 695 C C . VAL A 1 87 ? -0.103 7.139 -25.181 1.00 33.66 87 VAL A C 1
ATOM 697 O O . VAL A 1 87 ? 0.585 7.896 -24.493 1.00 33.66 87 VAL A O 1
ATOM 700 N N . PRO A 1 88 ? -0.737 7.595 -26.285 1.00 31.36 88 PRO A N 1
ATOM 701 C CA . PRO A 1 88 ? -0.779 9.016 -26.645 1.00 31.36 88 PRO A CA 1
ATOM 702 C C . PRO A 1 88 ? -1.531 9.834 -25.580 1.00 31.36 88 PRO A C 1
ATOM 704 O O . PRO A 1 88 ? -2.372 9.273 -24.875 1.00 31.36 88 PRO A O 1
ATOM 707 N N . PRO A 1 89 ? -1.322 11.163 -25.481 1.00 37.78 89 PRO A N 1
ATOM 708 C CA . PRO A 1 89 ? -2.051 11.999 -24.537 1.00 37.78 89 PRO A CA 1
ATOM 709 C C . PRO A 1 89 ? -3.483 12.214 -25.042 1.00 37.78 89 PRO A C 1
ATOM 711 O O . PRO A 1 89 ? -3.803 13.216 -25.674 1.00 37.78 89 PRO A O 1
ATOM 714 N N . ALA A 1 90 ? -4.354 11.248 -24.777 1.00 34.03 90 ALA A N 1
ATOM 715 C CA . ALA A 1 90 ? -5.792 11.380 -24.919 1.00 34.03 90 ALA A CA 1
ATOM 716 C C . ALA A 1 90 ? -6.447 10.680 -23.726 1.00 34.03 90 ALA A C 1
ATOM 718 O O . ALA A 1 90 ? -6.406 9.463 -23.626 1.00 34.03 90 ALA A O 1
ATOM 719 N N . GLN A 1 91 ? -6.981 11.505 -22.821 1.00 34.94 91 GLN A N 1
ATOM 720 C CA . GLN A 1 91 ? -7.981 11.211 -21.788 1.00 34.94 91 GLN A CA 1
ATOM 721 C C . GLN A 1 91 ? -7.913 9.825 -21.116 1.00 34.94 91 GLN A C 1
ATOM 723 O O . GLN A 1 91 ? -8.405 8.841 -21.654 1.00 34.94 91 GLN A O 1
ATOM 728 N N . ASP A 1 92 ? -7.368 9.819 -19.893 1.00 43.25 92 ASP A N 1
ATOM 729 C CA . ASP A 1 92 ? -7.846 9.057 -18.725 1.00 43.25 92 ASP A CA 1
ATOM 730 C C . ASP A 1 92 ? -8.719 7.823 -19.028 1.00 43.25 92 ASP A C 1
ATOM 732 O O . ASP A 1 92 ? -9.929 7.968 -19.191 1.00 43.25 92 ASP A O 1
ATOM 736 N N . ASP A 1 93 ? -8.116 6.621 -19.062 1.00 38.38 93 ASP A N 1
ATOM 737 C CA . ASP A 1 93 ? -8.659 5.378 -18.461 1.00 38.38 93 ASP A CA 1
ATOM 738 C C . ASP A 1 93 ? -7.935 4.084 -18.916 1.00 38.38 93 ASP A C 1
ATOM 740 O O . ASP A 1 93 ? -8.532 3.171 -19.494 1.00 38.38 93 ASP A O 1
ATOM 744 N N . SER A 1 94 ? -6.637 3.934 -18.635 1.00 33.81 94 SER A N 1
ATOM 745 C CA . SER A 1 94 ? -5.976 2.627 -18.822 1.00 33.81 94 SER A CA 1
ATOM 746 C C . SER A 1 94 ? -4.969 2.254 -17.733 1.00 33.81 94 SER A C 1
ATOM 748 O O . SER A 1 94 ? -3.960 1.613 -18.009 1.00 33.81 94 SER A O 1
ATOM 750 N N . GLY A 1 95 ? -5.271 2.593 -16.477 1.00 39.16 95 GLY A N 1
ATOM 751 C CA . GLY A 1 95 ? -4.973 1.672 -15.376 1.00 39.16 95 GLY A CA 1
ATOM 752 C C . GLY A 1 95 ? -6.052 0.589 -15.382 1.00 39.16 95 GLY A C 1
ATOM 753 O O . GLY A 1 95 ? -7.196 0.898 -15.712 1.00 39.16 95 GLY A O 1
ATOM 754 N N . ALA A 1 96 ? -5.719 -0.672 -15.095 1.00 48.41 96 ALA A N 1
ATOM 755 C CA . ALA A 1 96 ? -6.692 -1.766 -15.079 1.00 48.41 96 ALA A CA 1
ATOM 756 C C . ALA A 1 96 ? -7.920 -1.371 -14.238 1.00 48.41 96 ALA A C 1
ATOM 758 O O . ALA A 1 96 ? -7.848 -1.324 -13.009 1.00 48.41 96 ALA A O 1
ATOM 759 N N . ARG A 1 97 ? -9.028 -1.020 -14.906 1.00 64.06 97 ARG A N 1
ATOM 760 C CA . ARG A 1 97 ? -10.250 -0.582 -14.230 1.00 64.06 97 ARG A CA 1
ATOM 761 C C . ARG A 1 97 ? -10.710 -1.707 -13.310 1.00 64.06 97 ARG A C 1
ATOM 763 O O . ARG A 1 97 ? -10.757 -2.866 -13.728 1.00 64.06 97 ARG A O 1
ATOM 770 N N . SER A 1 98 ? -11.028 -1.355 -12.065 1.00 76.94 98 SER A N 1
ATOM 771 C CA . SER A 1 98 ? -11.610 -2.287 -11.097 1.00 76.94 98 SER A CA 1
ATOM 772 C C . SER A 1 98 ? -12.814 -2.972 -11.732 1.00 76.94 98 SER A C 1
ATOM 774 O O . SER A 1 98 ? -13.725 -2.309 -12.228 1.00 76.94 98 SER A O 1
ATOM 776 N N . GLN A 1 99 ? -12.818 -4.301 -11.724 1.00 81.69 99 GLN A N 1
ATOM 777 C CA . GLN A 1 99 ? -13.932 -5.082 -12.250 1.00 81.69 99 GLN A CA 1
ATOM 778 C C . GLN A 1 99 ? -15.158 -5.005 -11.332 1.00 81.69 99 GLN A C 1
ATOM 780 O O . GLN A 1 99 ? -16.264 -5.314 -11.767 1.00 81.69 99 GLN A O 1
ATOM 785 N N . ILE A 1 100 ? -14.950 -4.621 -10.068 1.00 82.75 100 ILE A N 1
ATOM 786 C CA . ILE A 1 100 ? -15.995 -4.483 -9.053 1.00 82.75 100 ILE A CA 1
ATOM 787 C C . ILE A 1 100 ? -16.617 -3.085 -9.092 1.00 82.75 100 ILE A C 1
ATOM 789 O O . ILE A 1 100 ? -17.835 -2.958 -9.167 1.00 82.75 100 ILE A O 1
ATOM 793 N N . LEU A 1 101 ? -15.791 -2.037 -9.055 1.00 81.75 101 LEU A N 1
ATOM 794 C CA . LEU A 1 101 ? -16.260 -0.654 -8.933 1.00 81.75 101 LEU A CA 1
ATOM 795 C C . LEU A 1 101 ? -16.448 0.040 -10.286 1.00 81.75 101 LEU A C 1
ATOM 797 O O . LEU A 1 101 ? -17.135 1.052 -10.369 1.00 81.75 101 LEU A O 1
ATOM 801 N N . GLY A 1 102 ? -15.818 -0.456 -11.356 1.00 73.62 102 GLY A N 1
ATOM 802 C CA . GLY A 1 102 ? -15.740 0.222 -12.653 1.00 73.62 102 GLY A CA 1
ATOM 803 C C . GLY A 1 102 ? -14.822 1.451 -12.622 1.00 73.62 102 GLY A C 1
ATOM 804 O O . GLY A 1 102 ? -13.874 1.529 -13.404 1.00 73.62 102 GLY A O 1
ATOM 805 N N . ARG A 1 103 ? -15.063 2.382 -11.690 1.00 74.69 103 ARG A N 1
ATOM 806 C CA . ARG A 1 103 ? -14.223 3.542 -11.365 1.00 74.69 103 ARG A CA 1
ATOM 807 C C . ARG A 1 103 ? -13.842 3.512 -9.887 1.00 74.69 103 ARG A C 1
ATOM 809 O O . ARG A 1 103 ? -14.638 3.142 -9.038 1.00 74.69 103 ARG A O 1
ATOM 816 N N . ALA A 1 104 ? -12.619 3.922 -9.564 1.00 78.19 104 ALA A N 1
ATOM 817 C CA . ALA A 1 104 ? -12.160 4.022 -8.177 1.00 78.19 104 ALA A CA 1
ATOM 818 C C . ALA A 1 104 ? -12.534 5.386 -7.561 1.00 78.19 104 ALA A C 1
ATOM 820 O O . ALA A 1 104 ? -11.671 6.070 -7.010 1.00 78.19 104 ALA A O 1
ATOM 821 N N . GLY A 1 105 ? -13.792 5.813 -7.719 1.00 79.56 105 GLY A N 1
ATOM 822 C CA . GLY A 1 105 ? -14.327 7.056 -7.167 1.00 79.56 105 GLY A CA 1
ATOM 823 C C . GLY A 1 105 ? -14.926 6.865 -5.773 1.00 79.56 105 GLY A C 1
ATOM 824 O O . GLY A 1 105 ? -15.368 5.777 -5.411 1.00 79.56 105 GLY A O 1
ATOM 825 N N . GLY A 1 106 ? -14.953 7.933 -4.972 1.00 80.44 106 GLY A N 1
ATOM 826 C CA . GLY A 1 106 ? -15.489 7.887 -3.606 1.00 80.44 106 GLY A CA 1
ATOM 827 C C . GLY A 1 106 ? -16.956 7.441 -3.516 1.00 80.44 106 GLY A C 1
ATOM 828 O O . GLY A 1 106 ? -17.308 6.660 -2.635 1.00 80.44 106 GLY A O 1
ATOM 829 N N . GLU A 1 107 ? -17.795 7.867 -4.466 1.00 83.25 107 GLU A N 1
ATOM 830 C CA . GLU A 1 107 ? -19.203 7.448 -4.563 1.00 83.25 107 GLU A CA 1
ATOM 831 C C . GLU A 1 107 ? -19.341 5.959 -4.910 1.00 83.25 107 GLU A C 1
ATOM 833 O O . GLU A 1 107 ? -20.149 5.261 -4.294 1.00 83.25 107 GLU A O 1
ATOM 838 N N . ASP A 1 108 ? -18.508 5.453 -5.826 1.00 87.69 108 ASP A N 1
ATOM 839 C CA . ASP A 1 108 ? -18.489 4.038 -6.215 1.00 87.69 108 ASP A CA 1
ATOM 840 C C . ASP A 1 108 ? -18.119 3.156 -5.011 1.00 87.69 108 ASP A C 1
ATOM 842 O O . ASP A 1 108 ? -18.787 2.159 -4.717 1.00 87.69 108 ASP A O 1
ATOM 846 N N . PHE A 1 109 ? -17.105 3.571 -4.240 1.00 91.00 109 PHE A N 1
ATOM 847 C CA . PHE A 1 109 ? -16.770 2.932 -2.968 1.00 91.00 109 PHE A CA 1
ATOM 848 C C . PHE A 1 109 ? -17.934 2.989 -1.979 1.00 91.00 109 PHE A C 1
ATOM 850 O O . PHE A 1 109 ? -18.241 1.973 -1.355 1.00 91.00 109 PHE A O 1
ATOM 857 N N . ALA A 1 110 ? -18.584 4.146 -1.832 1.00 89.38 110 ALA A N 1
ATOM 858 C CA . ALA A 1 110 ? -19.684 4.319 -0.892 1.00 89.38 110 ALA A CA 1
ATOM 859 C C . ALA A 1 110 ? -20.852 3.374 -1.193 1.00 89.38 110 ALA A C 1
ATOM 861 O O . ALA A 1 110 ? -21.386 2.725 -0.286 1.00 89.38 110 ALA A O 1
ATOM 862 N N . GLN A 1 111 ? -21.217 3.251 -2.469 1.00 88.50 111 GLN A N 1
ATOM 863 C CA . GLN A 1 111 ? -22.257 2.337 -2.925 1.00 88.50 111 GLN A CA 1
ATOM 864 C C . GLN A 1 111 ? -21.865 0.875 -2.672 1.00 88.50 111 GLN A C 1
ATOM 866 O O . GLN A 1 111 ? -22.649 0.117 -2.091 1.00 88.50 111 GLN A O 1
ATOM 871 N N . HIS A 1 112 ? -20.645 0.485 -3.054 1.00 90.81 112 HIS A N 1
ATOM 872 C CA . HIS A 1 112 ? -20.188 -0.899 -2.935 1.00 90.81 112 HIS A CA 1
ATOM 873 C C . HIS A 1 112 ? -20.017 -1.342 -1.478 1.00 90.81 112 HIS A C 1
ATOM 875 O O . HIS A 1 112 ? -20.576 -2.356 -1.065 1.00 90.81 112 HIS A O 1
ATOM 881 N N . LEU A 1 113 ? -19.326 -0.556 -0.650 1.00 92.31 113 LEU A N 1
ATOM 882 C CA . LEU A 1 113 ? -19.106 -0.874 0.766 1.00 92.31 113 LEU A CA 1
ATOM 883 C C . LEU A 1 113 ? -20.411 -0.842 1.574 1.00 92.31 113 LEU A C 1
ATOM 885 O O . LEU A 1 113 ? -20.592 -1.651 2.487 1.00 92.31 113 LEU A O 1
ATOM 889 N N . SER A 1 114 ? -21.361 0.032 1.220 1.00 89.94 114 SER A N 1
ATOM 890 C CA . SER A 1 114 ? -22.693 0.011 1.836 1.00 89.94 114 SER A CA 1
ATOM 891 C C . SER A 1 114 ? -23.413 -1.311 1.586 1.00 89.94 114 SER A C 1
ATOM 893 O O . SER A 1 114 ? -24.057 -1.822 2.501 1.00 89.94 114 SER A O 1
ATOM 895 N N . SER A 1 115 ? -23.263 -1.914 0.401 1.00 89.81 115 SER A N 1
ATOM 896 C CA . SER A 1 115 ? -23.843 -3.234 0.123 1.00 89.81 115 SER A CA 1
ATOM 897 C C . SER A 1 115 ? -23.313 -4.305 1.090 1.00 89.81 115 SER A C 1
ATOM 899 O O . SER A 1 115 ? -24.092 -5.102 1.621 1.00 89.81 115 SER A O 1
ATOM 901 N N . TYR A 1 116 ? -22.021 -4.247 1.442 1.00 88.62 116 TYR A N 1
ATOM 902 C CA . TYR A 1 116 ? -21.421 -5.184 2.391 1.00 88.62 116 TYR A CA 1
ATOM 903 C C . TYR A 1 116 ? -21.931 -5.013 3.817 1.00 88.62 116 TYR A C 1
ATOM 905 O O . TYR A 1 116 ? -22.141 -6.009 4.519 1.00 88.62 116 TYR A O 1
ATOM 913 N N . GLN A 1 117 ? -22.159 -3.766 4.240 1.00 84.44 117 GLN A N 1
ATOM 914 C CA . GLN A 1 117 ? -22.696 -3.454 5.564 1.00 84.44 117 GLN A CA 1
ATOM 915 C C . GLN A 1 117 ? -24.056 -4.124 5.811 1.00 84.44 117 GLN A C 1
ATOM 917 O O . GLN A 1 117 ? -24.339 -4.508 6.945 1.00 84.44 117 GLN A O 1
ATOM 922 N N . PHE A 1 118 ? -24.881 -4.297 4.776 1.00 75.56 118 PHE A N 1
ATOM 923 C CA . PHE A 1 118 ? -26.181 -4.961 4.899 1.00 75.56 118 PHE A CA 1
ATOM 924 C C . PHE A 1 118 ? -26.118 -6.474 4.653 1.00 75.56 118 PHE A C 1
ATOM 926 O O . PHE A 1 118 ? -26.856 -7.218 5.297 1.00 75.56 118 PHE A O 1
ATOM 933 N N . ALA A 1 119 ? -25.247 -6.938 3.751 1.00 77.38 119 ALA A N 1
ATOM 934 C CA . ALA A 1 119 ? -25.202 -8.341 3.333 1.00 77.38 119 ALA A CA 1
ATOM 935 C C . ALA A 1 119 ? -24.317 -9.238 4.221 1.00 77.38 119 ALA A C 1
ATOM 937 O O . ALA A 1 119 ? -24.677 -10.386 4.498 1.00 77.38 119 ALA A O 1
ATOM 938 N N . HIS A 1 120 ? -23.171 -8.734 4.690 1.00 78.75 120 HIS A N 1
ATOM 939 C CA . HIS A 1 120 ? -22.117 -9.581 5.268 1.00 78.75 120 HIS A CA 1
ATOM 940 C C . HIS A 1 120 ? -21.820 -9.275 6.740 1.00 78.75 120 HIS A C 1
ATOM 942 O O . HIS A 1 120 ? -21.497 -10.185 7.507 1.00 78.75 120 HIS A O 1
ATOM 948 N N . VAL A 1 121 ? -21.968 -8.019 7.168 1.00 79.06 121 VAL A N 1
ATOM 949 C CA . VAL A 1 121 ? -21.591 -7.572 8.518 1.00 79.06 121 VAL A CA 1
ATOM 950 C C . VAL A 1 121 ? -22.448 -8.245 9.597 1.00 79.06 121 VAL A C 1
ATOM 952 O O . VAL A 1 121 ? -23.678 -8.229 9.580 1.00 79.06 121 VAL A O 1
ATOM 955 N N . ARG A 1 122 ? -21.779 -8.848 10.584 1.00 75.06 122 ARG A N 1
ATOM 956 C CA . ARG A 1 122 ? -22.418 -9.492 11.744 1.00 75.06 122 ARG A CA 1
ATOM 957 C C . ARG A 1 122 ? -22.633 -8.482 12.868 1.00 75.06 122 ARG A C 1
ATOM 959 O O . ARG A 1 122 ? -21.822 -7.588 13.051 1.00 75.06 122 ARG A O 1
ATOM 966 N N . GLY A 1 123 ? -23.649 -8.682 13.710 1.00 79.19 123 GLY A N 1
ATOM 967 C CA . GLY A 1 123 ? -24.049 -7.704 14.740 1.00 79.19 123 GLY A CA 1
ATOM 968 C C . GLY A 1 123 ? -22.990 -7.302 15.784 1.00 79.19 123 GLY A C 1
ATOM 969 O O . GLY A 1 123 ? -23.210 -6.349 16.521 1.00 79.19 123 GLY A O 1
ATOM 970 N N . PHE A 1 124 ? -21.845 -7.989 15.865 1.00 87.00 124 PHE A N 1
ATOM 971 C CA . PHE A 1 124 ? -20.729 -7.600 16.738 1.00 87.00 124 PHE A CA 1
ATOM 972 C C . PHE A 1 124 ? -19.732 -6.631 16.079 1.00 87.00 124 PHE A C 1
ATOM 974 O O . PHE A 1 124 ? -18.903 -6.049 16.780 1.00 87.00 124 PHE A O 1
ATOM 981 N N . MET A 1 125 ? -19.804 -6.453 14.758 1.00 90.81 125 MET A N 1
ATOM 982 C CA . MET A 1 125 ? -18.905 -5.619 13.963 1.00 90.81 125 MET A CA 1
ATOM 983 C C . MET A 1 125 ? -19.663 -4.543 13.180 1.00 90.81 125 MET A C 1
ATOM 985 O O . MET A 1 125 ? -20.867 -4.658 12.960 1.00 90.81 125 MET A O 1
ATOM 989 N N . LYS A 1 126 ? -18.951 -3.504 12.742 1.00 92.25 126 LYS A N 1
ATOM 990 C CA . LYS A 1 126 ? -19.500 -2.446 11.889 1.00 92.25 126 LYS A CA 1
ATOM 991 C C . LYS A 1 126 ? -18.480 -2.029 10.830 1.00 92.25 126 LYS A C 1
ATOM 993 O O . LYS A 1 126 ? -17.327 -1.771 11.175 1.00 92.25 126 LYS A O 1
ATOM 998 N N . LEU A 1 127 ? -18.901 -1.955 9.572 1.00 95.12 127 LEU A N 1
ATOM 999 C CA . LEU A 1 127 ? -18.105 -1.454 8.456 1.00 95.12 127 LEU A CA 1
ATOM 1000 C C . LEU A 1 127 ? -18.364 0.045 8.277 1.00 95.12 127 LEU A C 1
ATOM 1002 O O . LEU A 1 127 ? -19.509 0.498 8.289 1.00 95.12 127 LEU A O 1
ATOM 1006 N N . TYR A 1 128 ? -17.298 0.820 8.116 1.00 95.19 128 TYR A N 1
ATOM 1007 C CA . TYR A 1 128 ? -17.386 2.187 7.631 1.00 95.19 128 TYR A CA 1
ATOM 1008 C C . TYR A 1 128 ? -17.560 2.153 6.116 1.00 95.19 128 TYR A C 1
ATOM 1010 O O . TYR A 1 128 ? -16.659 1.724 5.397 1.00 95.19 128 TYR A O 1
ATOM 1018 N N . SER A 1 129 ? -18.734 2.566 5.645 1.00 92.62 129 SER A N 1
ATOM 1019 C CA . SER A 1 129 ? -19.117 2.432 4.238 1.00 92.62 129 SER A CA 1
ATOM 1020 C C . SER A 1 129 ? -18.398 3.390 3.293 1.00 92.62 129 SER A C 1
ATOM 1022 O O . SER A 1 129 ? -18.676 3.359 2.108 1.00 92.62 129 SER A O 1
ATOM 1024 N N . TYR A 1 130 ? -17.504 4.245 3.779 1.00 92.44 130 TYR A N 1
ATOM 1025 C CA . TYR A 1 130 ? -16.797 5.213 2.953 1.00 92.44 130 TYR A CA 1
ATOM 1026 C C . TYR A 1 130 ? -15.311 4.871 2.893 1.00 92.44 130 TYR A C 1
ATOM 1028 O O . TYR A 1 130 ? -14.713 4.464 3.893 1.00 92.44 130 TYR A O 1
ATOM 1036 N N . CYS A 1 131 ? -14.714 5.035 1.715 1.00 93.69 131 CYS A N 1
ATOM 1037 C CA . CYS A 1 131 ? -13.299 4.759 1.523 1.00 93.69 131 CYS A CA 1
ATOM 1038 C C . CYS A 1 131 ? -12.440 5.856 2.155 1.00 93.69 131 CYS A C 1
ATOM 1040 O O . CYS A 1 131 ? -12.659 7.043 1.919 1.00 93.69 131 CYS A O 1
ATOM 1042 N N . VAL A 1 132 ? -11.451 5.443 2.944 1.00 94.75 132 VAL A N 1
ATOM 1043 C CA . VAL A 1 132 ? -10.545 6.343 3.653 1.00 94.75 132 VAL A CA 1
ATOM 1044 C C . VAL A 1 132 ? -9.254 6.515 2.850 1.00 94.75 132 VAL A C 1
ATOM 1046 O O . VAL A 1 132 ? -8.549 5.539 2.590 1.00 94.75 132 VAL A O 1
ATOM 1049 N N . SER A 1 133 ? -8.912 7.749 2.480 1.00 91.94 133 SER A N 1
ATOM 1050 C CA . SER A 1 133 ? -7.714 8.042 1.669 1.00 91.94 133 SER A CA 1
ATOM 1051 C C . SER A 1 133 ? -6.798 9.095 2.279 1.00 91.94 133 SER A C 1
ATOM 1053 O O . SER A 1 133 ? -5.603 9.112 1.977 1.00 91.94 133 SER A O 1
ATOM 1055 N N . TRP A 1 134 ? -7.333 9.964 3.136 1.00 90.25 134 TRP A N 1
ATOM 1056 C CA . TRP A 1 134 ? -6.630 11.144 3.631 1.00 90.25 134 TRP A CA 1
ATOM 1057 C C . TRP A 1 134 ? -6.185 10.935 5.083 1.00 90.25 134 TRP A C 1
ATOM 1059 O O . TRP A 1 134 ? -7.014 10.704 5.967 1.00 90.25 134 TRP A O 1
ATOM 1069 N N . PHE A 1 135 ? -4.868 10.951 5.318 1.00 85.19 135 PHE A N 1
ATOM 1070 C CA . PHE A 1 135 ? -4.276 10.477 6.578 1.00 85.19 135 PHE A CA 1
ATOM 1071 C C . PHE A 1 135 ? -3.346 11.456 7.300 1.00 85.19 135 PHE A C 1
ATOM 1073 O O . PHE A 1 135 ? -3.024 11.215 8.459 1.00 85.19 135 PHE A O 1
ATOM 1080 N N . ASN A 1 136 ? -2.899 12.530 6.644 1.00 74.25 136 ASN A N 1
ATOM 1081 C CA . ASN A 1 136 ? -2.078 13.573 7.266 1.00 74.25 136 ASN A CA 1
ATOM 1082 C C . ASN A 1 136 ? -2.947 14.814 7.556 1.00 74.25 136 ASN A C 1
ATOM 1084 O O . ASN A 1 136 ? -4.091 14.637 7.985 1.00 74.25 136 ASN A O 1
ATOM 1088 N N . ASP A 1 137 ? -2.471 16.041 7.293 1.00 74.44 137 ASP A N 1
ATOM 1089 C CA . ASP A 1 137 ? -3.315 17.242 7.195 1.00 74.44 137 ASP A CA 1
ATOM 1090 C C . ASP A 1 137 ? -4.379 17.029 6.107 1.00 74.44 137 ASP A C 1
ATOM 1092 O O . ASP A 1 137 ? -4.198 17.307 4.923 1.00 74.44 137 ASP A O 1
ATOM 1096 N N . SER A 1 138 ? -5.466 16.380 6.511 1.00 71.50 138 SER A N 1
ATOM 1097 C CA . SER A 1 138 ? -6.328 15.643 5.595 1.00 71.50 138 SER A CA 1
ATOM 1098 C C . SER A 1 138 ? -7.130 16.584 4.704 1.00 71.50 138 SER A C 1
ATOM 1100 O O . SER A 1 138 ? -7.450 16.220 3.578 1.00 71.50 138 SER A O 1
ATOM 1102 N N . PHE A 1 139 ? -7.402 17.798 5.189 1.00 75.31 139 PHE A N 1
ATOM 1103 C CA . PHE A 1 139 ? -8.030 18.851 4.399 1.00 75.31 139 PHE A CA 1
ATOM 1104 C C . PHE A 1 139 ? -7.054 19.413 3.370 1.00 75.31 139 PHE A C 1
ATOM 1106 O O . PHE A 1 139 ? -7.411 19.511 2.204 1.00 75.31 139 PHE A O 1
ATOM 1113 N N . GLN A 1 140 ? -5.796 19.657 3.753 1.00 83.81 140 GLN A N 1
ATOM 1114 C CA . GLN A 1 140 ? -4.765 20.069 2.802 1.00 83.81 140 GLN A CA 1
ATOM 1115 C C . GLN A 1 140 ? -4.525 19.004 1.720 1.00 83.81 14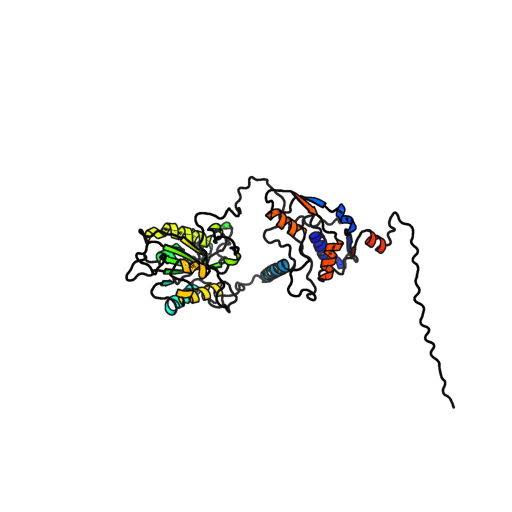0 GLN A C 1
ATOM 1117 O O . GLN A 1 140 ? -4.384 19.344 0.548 1.00 83.81 140 GLN A O 1
ATOM 1122 N N . MET A 1 141 ? -4.501 17.719 2.092 1.00 86.44 141 MET A N 1
ATOM 1123 C CA . MET A 1 141 ? -4.383 16.614 1.134 1.00 86.44 141 MET A CA 1
ATOM 1124 C C . MET A 1 141 ? -5.572 16.570 0.168 1.00 86.44 141 MET A C 1
ATOM 1126 O O . MET A 1 141 ? -5.367 16.487 -1.041 1.00 86.44 141 MET A O 1
ATOM 1130 N N . ALA A 1 142 ? -6.802 16.627 0.688 1.00 84.25 142 ALA A N 1
ATOM 1131 C CA . ALA A 1 142 ? -8.012 16.608 -0.131 1.00 84.25 142 ALA A CA 1
ATOM 1132 C C . ALA A 1 142 ? -8.052 17.805 -1.096 1.00 84.25 142 ALA A C 1
ATOM 1134 O O . ALA A 1 142 ? -8.248 17.615 -2.298 1.00 84.25 142 ALA A O 1
ATOM 1135 N N . ASP A 1 143 ? -7.766 19.009 -0.593 1.00 84.81 143 ASP A N 1
ATOM 1136 C CA . ASP A 1 143 ? -7.718 20.242 -1.381 1.00 84.81 143 ASP A CA 1
ATOM 1137 C C . ASP A 1 143 ? -6.645 20.180 -2.473 1.00 84.81 143 ASP A C 1
ATOM 1139 O O . ASP A 1 143 ? -6.898 20.576 -3.610 1.00 84.81 143 ASP A O 1
ATOM 1143 N N . HIS A 1 144 ? -5.454 19.648 -2.168 1.00 84.88 144 HIS A N 1
ATOM 1144 C CA . HIS A 1 144 ? -4.364 19.524 -3.144 1.00 84.88 144 HIS A CA 1
ATOM 1145 C C . HIS A 1 144 ? -4.737 18.634 -4.327 1.00 84.88 144 HIS A C 1
ATOM 1147 O O . HIS A 1 144 ? -4.333 18.901 -5.456 1.00 84.88 144 HIS A O 1
ATOM 1153 N N . PHE A 1 145 ? -5.516 17.583 -4.076 1.00 84.19 145 PHE A N 1
ATOM 1154 C CA . PHE A 1 145 ? -5.968 16.647 -5.100 1.00 84.19 145 PHE A CA 1
ATOM 1155 C C . PHE A 1 145 ? -7.312 17.026 -5.735 1.00 84.19 145 PHE A C 1
ATOM 1157 O O . PHE A 1 145 ? -7.870 16.230 -6.491 1.00 84.19 145 PHE A O 1
ATOM 1164 N N . GLY A 1 146 ? -7.827 18.226 -5.452 1.00 77.69 146 GLY A N 1
ATOM 1165 C CA . GLY A 1 146 ? -9.091 18.711 -6.001 1.00 77.69 146 GLY A CA 1
ATOM 1166 C C . GLY A 1 146 ? -10.328 17.987 -5.453 1.00 77.69 146 GLY A C 1
ATOM 1167 O O . GLY A 1 146 ? -11.412 18.115 -6.022 1.00 77.69 146 GLY A O 1
ATOM 1168 N N . ASP A 1 147 ? -10.205 17.246 -4.345 1.00 78.50 147 ASP A N 1
ATOM 1169 C CA . ASP A 1 147 ? -11.316 16.570 -3.665 1.00 78.50 147 ASP A CA 1
ATOM 1170 C C . ASP A 1 147 ? -12.049 17.521 -2.703 1.00 78.50 147 ASP A C 1
ATOM 1172 O O . ASP A 1 147 ? -12.227 17.252 -1.517 1.00 78.50 147 ASP A O 1
ATOM 1176 N N . THR A 1 148 ? -12.508 18.654 -3.233 1.00 68.56 148 THR A N 1
ATOM 1177 C CA . THR A 1 148 ? -13.170 19.730 -2.467 1.00 68.56 148 THR A CA 1
ATOM 1178 C C . THR A 1 148 ? -14.512 19.320 -1.853 1.00 68.56 148 THR A C 1
ATOM 1180 O O . THR A 1 148 ? -15.071 20.032 -1.023 1.00 68.56 148 THR A O 1
ATOM 1183 N N . THR A 1 149 ? -15.039 18.163 -2.261 1.00 67.81 149 THR A N 1
ATOM 1184 C CA . THR A 1 149 ? -16.283 17.583 -1.737 1.00 67.81 149 THR A CA 1
ATOM 1185 C C . THR A 1 149 ? -16.040 16.422 -0.769 1.00 67.81 149 THR A C 1
ATOM 1187 O O . THR A 1 149 ? -17.011 15.813 -0.330 1.00 67.81 149 THR A O 1
ATOM 1190 N N . CYS A 1 150 ? -14.776 16.128 -0.426 1.00 66.94 150 CYS A N 1
ATOM 1191 C CA . CYS A 1 150 ? -14.370 15.009 0.431 1.00 66.94 150 CYS A CA 1
ATOM 1192 C C . CYS A 1 150 ? -15.013 13.679 0.009 1.00 66.94 150 CYS A C 1
ATOM 1194 O O . CYS A 1 150 ? -15.565 12.948 0.831 1.00 66.94 150 CYS A O 1
ATOM 1196 N N . ARG A 1 151 ? -14.966 13.360 -1.289 1.00 75.31 151 ARG A N 1
ATOM 1197 C CA . ARG A 1 151 ? -15.452 12.078 -1.821 1.00 75.31 151 ARG A CA 1
ATOM 1198 C C . ARG A 1 151 ? -14.699 10.911 -1.197 1.00 75.31 151 ARG A C 1
ATOM 1200 O O . ARG A 1 151 ? -15.265 9.829 -1.062 1.00 75.31 151 ARG A O 1
ATOM 1207 N N . PHE A 1 152 ? -13.441 11.125 -0.820 1.00 85.62 152 PHE A N 1
ATOM 1208 C CA . PHE A 1 152 ? -12.714 10.220 0.056 1.00 85.62 152 PHE A CA 1
ATOM 1209 C C . PHE A 1 152 ? -12.654 10.764 1.479 1.00 85.62 152 PHE A C 1
ATOM 1211 O O . PHE A 1 152 ? -12.541 11.965 1.723 1.00 85.62 152 PHE A O 1
ATOM 1218 N N . GLU A 1 153 ? -12.690 9.842 2.431 1.00 90.62 153 GLU A N 1
ATOM 1219 C CA . GLU A 1 153 ? -12.771 10.162 3.844 1.00 90.62 153 GLU A CA 1
ATOM 1220 C C . GLU A 1 153 ? -11.402 10.257 4.514 1.00 90.62 153 GLU A C 1
ATOM 1222 O O . GLU A 1 153 ? -10.382 9.739 4.041 1.00 90.62 153 GLU A O 1
ATOM 1227 N N . THR A 1 154 ? -11.411 10.914 5.671 1.00 91.75 154 THR A N 1
ATOM 1228 C CA . THR A 1 154 ? -10.233 11.118 6.515 1.00 91.75 154 THR A CA 1
ATOM 1229 C C . THR A 1 154 ? -10.175 10.103 7.656 1.00 91.75 154 THR A C 1
ATOM 1231 O O . THR A 1 154 ? -11.193 9.520 8.050 1.00 91.75 154 THR A O 1
ATOM 1234 N N . TYR A 1 155 ? -9.000 9.939 8.271 1.00 93.25 155 TYR A N 1
ATOM 1235 C CA . TYR A 1 155 ? -8.858 9.125 9.492 1.00 93.25 155 TYR A CA 1
ATOM 1236 C C . TYR A 1 155 ? -9.765 9.626 10.613 1.00 93.25 155 TYR A C 1
ATOM 1238 O O . TYR A 1 155 ? -10.380 8.832 11.327 1.00 93.25 155 TYR A O 1
ATOM 1246 N N . ARG A 1 156 ? -9.918 10.949 10.713 1.00 91.19 156 ARG A N 1
ATOM 1247 C CA . ARG A 1 156 ? -10.795 11.594 11.686 1.00 91.19 156 ARG A CA 1
ATOM 1248 C C . ARG A 1 156 ? -12.262 11.249 11.459 1.00 91.19 156 ARG A C 1
ATOM 1250 O O . ARG A 1 156 ? -12.961 10.983 12.436 1.00 91.19 156 ARG A O 1
ATOM 1257 N N . ASN A 1 157 ? -12.724 11.212 10.212 1.00 91.62 157 ASN A N 1
ATOM 1258 C CA . ASN A 1 157 ? -14.121 10.914 9.892 1.00 91.62 157 ASN A CA 1
ATOM 1259 C C . ASN A 1 157 ? -14.442 9.439 10.166 1.00 91.62 157 ASN A C 1
ATOM 1261 O O . ASN A 1 157 ? -15.403 9.140 10.881 1.00 91.62 157 ASN A O 1
ATOM 1265 N N . TRP A 1 158 ? -13.563 8.525 9.736 1.00 93.88 158 TRP A N 1
ATOM 1266 C CA . TRP A 1 158 ? -13.663 7.109 10.100 1.00 93.88 158 TRP A CA 1
ATOM 1267 C C . TRP A 1 158 ? -13.671 6.902 11.617 1.00 93.88 158 TRP A C 1
ATOM 1269 O O . TRP A 1 158 ? -14.531 6.205 12.156 1.00 93.88 158 TRP A O 1
ATOM 1279 N N . PHE A 1 159 ? -12.740 7.527 12.337 1.00 93.06 159 PHE A N 1
ATOM 1280 C CA . PHE A 1 159 ? -12.659 7.351 13.779 1.00 93.06 159 PHE A CA 1
ATOM 1281 C C . PHE A 1 159 ? -13.874 7.953 14.483 1.00 93.06 159 PHE A C 1
ATOM 1283 O O . PHE A 1 159 ? -14.435 7.321 15.374 1.00 93.06 159 PHE A O 1
ATOM 1290 N N . SER A 1 160 ? -14.373 9.107 14.042 1.00 92.00 160 SER A N 1
ATOM 1291 C CA . SER A 1 160 ? -15.607 9.714 14.562 1.00 92.00 160 SER A CA 1
ATOM 1292 C C . SER A 1 160 ? -16.801 8.759 14.487 1.00 92.00 160 SER A C 1
ATOM 1294 O O . SER A 1 160 ? -17.561 8.672 15.450 1.00 92.00 160 SER A O 1
ATOM 1296 N N . PHE A 1 161 ? -16.900 7.963 13.417 1.00 91.88 161 PHE A N 1
ATOM 1297 C CA . PHE A 1 161 ? -17.933 6.938 13.242 1.00 91.88 161 PHE A CA 1
ATOM 1298 C C . PHE A 1 161 ? -17.868 5.775 14.249 1.00 91.88 161 PHE A C 1
ATOM 1300 O O . PHE A 1 161 ? -18.883 5.121 14.514 1.00 91.88 161 PHE A O 1
ATOM 1307 N N . THR A 1 162 ? -16.696 5.490 14.815 1.00 91.00 162 THR A N 1
ATOM 1308 C CA . THR A 1 162 ? -16.533 4.403 15.787 1.00 91.00 162 THR A CA 1
ATOM 1309 C C . THR A 1 162 ? -17.136 4.807 17.138 1.00 91.00 162 THR A C 1
ATOM 1311 O O . THR A 1 162 ? -16.689 5.755 17.776 1.00 91.00 162 THR A O 1
ATOM 1314 N N . ASN A 1 163 ? -18.182 4.131 17.613 1.00 87.75 163 ASN A N 1
ATOM 1315 C CA . ASN A 1 163 ? -18.703 4.402 18.960 1.00 87.75 163 ASN A CA 1
ATOM 1316 C C . ASN A 1 163 ? -17.754 3.815 20.022 1.00 87.75 163 ASN A C 1
ATOM 1318 O O . ASN A 1 163 ? -17.088 2.812 19.738 1.00 87.75 163 ASN A O 1
ATOM 1322 N N . PRO A 1 164 ? -17.737 4.357 21.255 1.00 89.00 164 PRO A N 1
ATOM 1323 C CA . PRO A 1 164 ? -17.093 3.706 22.393 1.00 89.00 164 PRO A CA 1
ATOM 1324 C C . PRO A 1 164 ? -17.448 2.218 22.486 1.00 89.00 164 PRO A C 1
ATOM 1326 O O . PRO A 1 164 ? -18.594 1.816 22.253 1.00 89.00 164 PRO A O 1
ATOM 1329 N N . PHE A 1 165 ? -16.470 1.391 22.845 1.00 88.75 165 PHE A N 1
ATOM 1330 C CA . PHE A 1 165 ? -16.670 -0.036 23.041 1.00 88.75 165 PHE A CA 1
ATOM 1331 C C . PHE A 1 165 ? -17.425 -0.269 24.357 1.00 88.75 165 PHE A C 1
ATOM 1333 O O . PHE A 1 165 ? -16.832 -0.420 25.423 1.00 88.75 165 PHE A O 1
ATOM 1340 N N . ALA A 1 166 ? -18.756 -0.306 24.293 1.00 71.75 166 ALA A N 1
ATOM 1341 C CA . ALA A 1 166 ? -19.618 -0.514 25.455 1.00 71.75 166 ALA A CA 1
ATOM 1342 C C . ALA A 1 166 ? -20.712 -1.558 25.183 1.00 71.75 166 ALA A C 1
ATOM 1344 O O . ALA A 1 166 ? -21.299 -1.617 24.106 1.00 71.75 166 ALA A O 1
ATOM 1345 N N . LYS A 1 167 ? -21.035 -2.382 26.183 1.00 63.00 167 LYS A N 1
ATOM 1346 C CA . LYS A 1 167 ? -22.230 -3.245 26.170 1.00 63.00 167 LYS A CA 1
ATOM 1347 C C . LYS A 1 167 ? -23.418 -2.515 26.821 1.00 63.00 167 LYS A C 1
ATOM 1349 O O . LYS A 1 167 ? -23.182 -1.625 27.632 1.00 63.00 167 LYS A O 1
ATOM 1354 N N . PRO A 1 168 ? -24.683 -2.867 26.499 1.00 53.53 168 PRO A N 1
ATOM 1355 C CA . PRO A 1 168 ? -25.121 -4.077 25.786 1.00 53.53 168 PRO A CA 1
ATOM 1356 C C . PRO A 1 168 ? -25.338 -3.935 24.270 1.00 53.53 168 PRO A C 1
ATOM 1358 O O . PRO A 1 168 ? -25.563 -4.949 23.620 1.00 53.53 168 PRO A O 1
ATOM 1361 N N . ARG A 1 169 ? -25.273 -2.724 23.699 1.00 61.34 169 ARG A N 1
ATOM 1362 C CA . ARG A 1 169 ? -25.628 -2.450 22.287 1.00 61.34 169 ARG A CA 1
ATOM 1363 C C . ARG A 1 169 ? -24.471 -1.941 21.410 1.00 61.34 169 ARG A C 1
ATOM 1365 O O . ARG A 1 169 ? -24.720 -1.438 20.320 1.00 61.34 169 ARG A O 1
ATOM 1372 N N . GLY A 1 170 ? -23.227 -2.029 21.878 1.00 73.44 170 GLY A N 1
ATOM 1373 C CA . GLY A 1 170 ? -22.054 -1.600 21.114 1.00 73.44 170 GLY A CA 1
ATOM 1374 C C . GLY A 1 170 ? -21.389 -2.730 20.333 1.00 73.44 170 GLY A C 1
ATOM 1375 O O . GLY A 1 170 ? -21.451 -3.904 20.702 1.00 73.44 170 GLY A O 1
ATOM 1376 N N . TYR A 1 171 ? -20.723 -2.338 19.254 1.00 88.75 171 TYR A N 1
ATOM 1377 C CA . TYR A 1 171 ? -19.846 -3.194 18.462 1.00 88.75 171 TYR A CA 1
ATOM 1378 C C . TYR A 1 171 ? -18.532 -3.403 19.214 1.00 88.75 171 TYR A C 1
ATOM 1380 O O . TYR A 1 171 ? -18.136 -2.547 19.996 1.00 88.75 171 TYR A O 1
ATOM 1388 N N . ASN A 1 172 ? -17.852 -4.526 18.989 1.00 91.25 172 ASN A N 1
ATOM 1389 C CA . ASN A 1 172 ? -16.510 -4.780 19.531 1.00 91.25 172 ASN A CA 1
ATOM 1390 C C . ASN A 1 172 ? -15.413 -4.706 18.456 1.00 91.25 172 ASN A C 1
ATOM 1392 O O . ASN A 1 172 ? -14.239 -4.870 18.782 1.00 91.25 172 ASN A O 1
ATOM 1396 N N . THR A 1 173 ? -15.804 -4.483 17.197 1.00 94.06 173 THR A N 1
ATOM 1397 C CA . THR A 1 173 ? -14.940 -4.470 16.014 1.00 94.06 173 THR A CA 1
ATOM 1398 C C . THR A 1 173 ? -15.459 -3.434 15.011 1.00 94.06 173 THR A C 1
ATOM 1400 O O . THR A 1 173 ? -16.615 -3.499 14.598 1.00 94.06 173 THR A O 1
ATOM 1403 N N . TYR A 1 174 ? -14.609 -2.504 14.592 1.00 95.69 174 TYR A N 1
ATOM 1404 C CA . TYR A 1 174 ? -14.865 -1.549 13.516 1.00 95.69 174 TYR A CA 1
ATOM 1405 C C . TYR A 1 174 ? -13.916 -1.825 12.358 1.00 95.69 174 TYR A C 1
ATOM 1407 O O . TYR A 1 174 ? -12.721 -2.005 12.575 1.00 95.69 174 TYR A O 1
ATOM 1415 N N . VAL A 1 175 ? -14.442 -1.853 11.139 1.00 96.94 175 VAL A N 1
ATOM 1416 C CA . VAL A 1 175 ? -13.692 -2.157 9.916 1.00 96.94 175 VAL A CA 1
ATOM 1417 C C . VAL A 1 175 ? -13.801 -0.972 8.964 1.00 96.94 175 VAL A C 1
ATOM 1419 O O . VAL A 1 175 ? -14.863 -0.358 8.878 1.00 96.94 175 VAL A O 1
ATOM 1422 N N . ALA A 1 176 ? -12.731 -0.647 8.249 1.00 97.12 176 ALA A N 1
ATOM 1423 C CA . ALA A 1 176 ? -12.746 0.316 7.155 1.00 97.12 176 ALA A CA 1
ATOM 1424 C C . ALA A 1 176 ? -11.837 -0.124 6.010 1.00 97.12 176 ALA A C 1
ATOM 1426 O O . ALA A 1 176 ? -10.844 -0.831 6.211 1.00 97.12 176 ALA A O 1
ATOM 1427 N N . PHE A 1 177 ? -12.202 0.322 4.812 1.00 97.56 177 PHE A N 1
ATOM 1428 C CA . PHE A 1 177 ? -11.410 0.154 3.606 1.00 97.56 177 PHE A CA 1
ATOM 1429 C C . PHE A 1 177 ? -10.596 1.419 3.346 1.00 97.56 177 PHE A C 1
ATOM 1431 O O . PHE A 1 177 ? -11.141 2.527 3.331 1.00 97.56 177 PHE A O 1
ATOM 1438 N N . PHE A 1 178 ? -9.303 1.244 3.120 1.00 96.94 178 PHE A N 1
ATOM 1439 C CA . PHE A 1 178 ? -8.353 2.320 2.900 1.00 96.94 178 PHE A CA 1
ATOM 1440 C C . PHE A 1 178 ? -7.822 2.244 1.474 1.00 96.94 178 PHE A C 1
ATOM 1442 O O . PHE A 1 178 ? -7.492 1.164 0.989 1.00 96.94 178 PHE A O 1
ATOM 1449 N N . TYR A 1 179 ? -7.729 3.392 0.811 1.00 93.94 179 TYR A N 1
ATOM 1450 C CA . TYR A 1 179 ? -7.163 3.520 -0.529 1.00 93.94 179 TYR A CA 1
ATOM 1451 C C . TYR A 1 179 ? -6.264 4.751 -0.550 1.00 93.94 179 TYR A C 1
ATOM 1453 O O . TYR A 1 179 ? -6.709 5.867 -0.808 1.00 93.94 179 TYR A O 1
ATOM 1461 N N . THR A 1 180 ? -5.004 4.562 -0.175 1.00 93.38 180 THR A N 1
ATOM 1462 C CA . THR A 1 180 ? -4.078 5.648 0.187 1.00 93.38 180 THR A CA 1
ATOM 1463 C C . THR A 1 180 ? -2.855 5.639 -0.718 1.00 93.38 180 THR A C 1
ATOM 1465 O O . THR A 1 180 ? -2.511 4.597 -1.258 1.00 93.38 180 THR A O 1
ATOM 1468 N N . ILE A 1 181 ? -2.137 6.754 -0.837 1.00 90.19 181 ILE A N 1
ATOM 1469 C CA . ILE A 1 181 ? -0.805 6.747 -1.467 1.00 90.19 181 ILE A CA 1
ATOM 1470 C C . ILE A 1 181 ? 0.164 5.820 -0.712 1.00 90.19 181 ILE A C 1
ATOM 1472 O O . ILE A 1 181 ? 0.052 5.660 0.507 1.00 90.19 181 ILE A O 1
ATOM 1476 N N . GLU A 1 182 ? 1.108 5.206 -1.430 1.00 86.88 182 GLU A N 1
ATOM 1477 C CA . GLU A 1 182 ? 2.148 4.361 -0.818 1.00 86.88 182 GLU A CA 1
ATOM 1478 C C . GLU A 1 182 ? 3.291 5.173 -0.208 1.00 86.88 182 GLU A C 1
ATOM 1480 O O . GLU A 1 182 ? 3.877 4.762 0.792 1.00 86.88 182 GLU A O 1
ATOM 1485 N N . GLY A 1 183 ? 3.625 6.312 -0.818 1.00 85.31 183 GLY A N 1
ATOM 1486 C CA . GLY A 1 183 ? 4.710 7.182 -0.380 1.00 85.31 183 GLY A CA 1
ATOM 1487 C C . GLY A 1 183 ? 4.327 8.102 0.784 1.00 85.31 183 GLY A C 1
ATOM 1488 O O . GLY A 1 183 ? 3.155 8.191 1.167 1.00 85.31 183 GLY A O 1
ATOM 1489 N N . PRO A 1 184 ? 5.310 8.817 1.362 1.00 85.56 184 PRO A N 1
ATOM 1490 C CA . PRO A 1 184 ? 5.018 9.908 2.281 1.00 85.56 184 PRO A CA 1
ATOM 1491 C C . PRO A 1 184 ? 4.198 10.995 1.572 1.00 85.56 184 PRO A C 1
ATOM 1493 O O . PRO A 1 184 ? 4.286 11.177 0.354 1.00 85.56 184 PRO A O 1
ATOM 1496 N N . TRP A 1 185 ? 3.386 11.713 2.347 1.00 85.56 185 TRP A N 1
ATOM 1497 C CA . TRP A 1 185 ? 2.697 12.899 1.853 1.00 85.56 185 TRP A CA 1
ATOM 1498 C C . TRP A 1 185 ? 3.682 14.066 1.763 1.00 85.56 185 TRP A C 1
ATOM 1500 O O . TRP A 1 185 ? 4.186 14.516 2.791 1.00 85.56 185 TRP A O 1
ATOM 1510 N N . ASP A 1 186 ? 3.919 14.549 0.545 1.00 85.69 186 ASP A N 1
ATOM 1511 C CA . ASP A 1 186 ? 4.640 15.789 0.259 1.00 85.69 186 ASP A CA 1
ATOM 1512 C C . ASP A 1 186 ? 3.924 16.520 -0.892 1.00 85.69 186 ASP A C 1
ATOM 1514 O O . ASP A 1 186 ? 3.934 16.015 -2.018 1.00 85.69 186 ASP A O 1
ATOM 1518 N N . PRO A 1 187 ? 3.304 17.692 -0.660 1.00 84.12 187 PRO A N 1
ATOM 1519 C CA . PRO A 1 187 ? 2.592 18.421 -1.707 1.00 84.12 187 PRO A CA 1
ATOM 1520 C C . PRO A 1 187 ? 3.489 18.807 -2.893 1.00 84.12 187 PRO A C 1
ATOM 1522 O O . PRO A 1 187 ? 2.979 18.967 -3.999 1.00 84.12 187 PRO A O 1
ATOM 1525 N N . ALA A 1 188 ? 4.809 18.929 -2.709 1.00 85.44 188 ALA A N 1
ATOM 1526 C CA . ALA A 1 188 ? 5.734 19.212 -3.806 1.00 85.44 188 ALA A CA 1
ATOM 1527 C C . ALA A 1 188 ? 5.988 17.988 -4.706 1.00 85.44 188 ALA A C 1
ATOM 1529 O O . ALA A 1 188 ? 6.313 18.147 -5.884 1.00 85.44 188 ALA A O 1
ATOM 1530 N N . ALA A 1 189 ? 5.819 16.776 -4.172 1.00 82.94 189 ALA A N 1
ATOM 1531 C CA . ALA A 1 189 ? 6.059 15.523 -4.885 1.00 82.94 189 ALA A CA 1
ATOM 1532 C C . ALA A 1 189 ? 4.868 15.068 -5.749 1.00 82.94 189 ALA A C 1
ATOM 1534 O O . ALA A 1 189 ? 5.032 14.199 -6.606 1.00 82.94 189 ALA A O 1
ATOM 1535 N N . TYR A 1 190 ? 3.677 15.643 -5.549 1.00 82.50 190 TYR A N 1
ATOM 1536 C CA . TYR A 1 190 ? 2.462 15.255 -6.266 1.00 82.50 190 TYR A CA 1
ATOM 1537 C C . TYR A 1 190 ? 1.886 16.407 -7.090 1.00 82.50 190 TYR A C 1
ATOM 1539 O O . TYR A 1 190 ? 1.764 17.537 -6.620 1.00 82.50 190 TYR A O 1
ATOM 1547 N N . ALA A 1 191 ? 1.456 16.102 -8.316 1.00 82.00 191 ALA A N 1
ATOM 1548 C CA . ALA A 1 191 ? 0.764 17.067 -9.162 1.00 82.00 191 ALA A CA 1
ATOM 1549 C C . ALA A 1 191 ? -0.541 17.542 -8.500 1.00 82.00 191 ALA A C 1
ATOM 1551 O O . ALA A 1 191 ? -1.320 16.735 -7.991 1.00 82.00 191 ALA A O 1
ATOM 1552 N N . LYS A 1 192 ? -0.774 18.856 -8.535 1.00 83.19 192 LYS A N 1
ATOM 1553 C CA . LYS A 1 192 ? -2.008 19.465 -8.037 1.00 83.19 192 LYS A CA 1
ATOM 1554 C C . LYS A 1 192 ? -3.201 19.054 -8.907 1.00 83.19 192 LYS A C 1
ATOM 1556 O O . LYS A 1 192 ? -3.047 18.882 -10.115 1.00 83.19 192 LYS A O 1
ATOM 1561 N N . ASP A 1 193 ? -4.369 18.905 -8.288 1.00 76.25 193 ASP A N 1
ATOM 1562 C CA . ASP A 1 193 ? -5.662 18.630 -8.931 1.00 76.25 193 ASP A CA 1
ATOM 1563 C C . ASP A 1 193 ? -5.705 17.312 -9.736 1.00 76.25 193 ASP A C 1
ATOM 1565 O O . ASP A 1 193 ? -6.595 17.096 -10.560 1.00 76.25 193 ASP A O 1
ATOM 1569 N N . ARG A 1 194 ? -4.752 16.401 -9.492 1.00 75.12 194 ARG A N 1
ATOM 1570 C CA . ARG A 1 194 ? -4.687 15.074 -10.115 1.00 75.12 194 ARG A CA 1
ATOM 1571 C C . ARG A 1 194 ? -4.569 13.994 -9.052 1.00 75.12 194 ARG A C 1
ATOM 1573 O O . ARG A 1 194 ? -3.591 13.962 -8.311 1.00 75.12 194 ARG A O 1
ATOM 1580 N N . LEU A 1 195 ? -5.532 13.072 -9.016 1.00 72.81 195 LEU A N 1
ATOM 1581 C CA . LEU A 1 195 ? -5.501 11.960 -8.066 1.00 72.81 195 LEU A CA 1
ATOM 1582 C C . LEU A 1 195 ? -4.233 11.104 -8.264 1.00 72.81 195 LEU A C 1
ATOM 1584 O O . LEU A 1 195 ? -3.905 10.755 -9.402 1.00 72.81 195 LEU A O 1
ATOM 1588 N N . PRO A 1 196 ? -3.526 10.755 -7.177 1.00 79.56 196 PRO A N 1
ATOM 1589 C CA . PRO A 1 196 ? -2.317 9.950 -7.249 1.00 79.56 196 PRO A CA 1
ATOM 1590 C C . PRO A 1 196 ? -2.666 8.468 -7.420 1.00 79.56 196 PRO A C 1
ATOM 1592 O O . PRO A 1 196 ? -3.796 8.043 -7.157 1.00 79.56 196 PRO A O 1
ATOM 1595 N N . GLU A 1 197 ? -1.671 7.663 -7.792 1.00 83.25 197 GLU A N 1
ATOM 1596 C CA . GLU A 1 197 ? -1.774 6.213 -7.648 1.00 83.25 197 GLU A CA 1
ATOM 1597 C C . GLU A 1 197 ? -1.906 5.846 -6.164 1.00 83.25 197 GLU A C 1
ATOM 1599 O O . GLU A 1 197 ? -1.278 6.450 -5.288 1.00 83.25 197 GLU A O 1
ATOM 1604 N N . ARG A 1 198 ? -2.781 4.885 -5.872 1.00 87.81 198 ARG A N 1
ATOM 1605 C CA . ARG A 1 198 ? -3.160 4.517 -4.510 1.00 87.81 198 ARG A CA 1
ATOM 1606 C C . ARG A 1 198 ? -3.143 3.013 -4.342 1.00 87.81 198 ARG A C 1
ATOM 1608 O O . ARG A 1 198 ? -3.463 2.256 -5.253 1.00 87.81 198 ARG A O 1
ATOM 1615 N N . HIS A 1 199 ? -2.855 2.614 -3.118 1.00 92.38 199 HIS A N 1
ATOM 1616 C CA . HIS A 1 199 ? -2.788 1.242 -2.681 1.00 92.38 199 HIS A CA 1
ATOM 1617 C C . HIS A 1 199 ? -3.954 0.903 -1.740 1.00 92.38 199 HIS A C 1
ATOM 1619 O O . HIS A 1 199 ? -4.196 1.632 -0.768 1.00 92.38 199 HIS A O 1
ATOM 1625 N N . PRO A 1 200 ? -4.698 -0.182 -2.012 1.00 94.75 200 PRO A N 1
ATOM 1626 C CA . PRO A 1 200 ? -5.827 -0.626 -1.208 1.00 94.75 200 PRO A CA 1
ATOM 1627 C C . PRO A 1 200 ? -5.403 -1.528 -0.042 1.00 94.75 200 PRO A C 1
ATOM 1629 O O . PRO A 1 200 ? -4.673 -2.503 -0.219 1.00 94.75 200 PRO A O 1
ATOM 1632 N N . TRP A 1 201 ? -5.942 -1.273 1.148 1.00 97.25 201 TRP A N 1
ATOM 1633 C CA . TRP A 1 201 ? -5.748 -2.108 2.337 1.00 97.25 201 TRP A CA 1
ATOM 1634 C C . TRP A 1 201 ? -6.932 -1.988 3.309 1.00 97.25 201 TRP A C 1
ATOM 1636 O O . TRP A 1 201 ? -7.814 -1.147 3.152 1.00 97.25 201 TRP A O 1
ATOM 1646 N N . ILE A 1 202 ? -6.989 -2.862 4.314 1.00 98.00 202 ILE A N 1
ATOM 1647 C CA . ILE A 1 202 ? -8.095 -2.939 5.279 1.00 98.00 202 ILE A CA 1
ATOM 1648 C C . ILE A 1 202 ? -7.563 -2.618 6.674 1.00 98.00 202 ILE A C 1
ATOM 1650 O O . ILE A 1 202 ? -6.582 -3.216 7.119 1.00 98.00 202 ILE A O 1
ATOM 1654 N N . GLY A 1 203 ? -8.233 -1.713 7.384 1.00 98.00 203 GLY A N 1
ATOM 1655 C CA . GLY A 1 203 ? -7.955 -1.403 8.785 1.00 98.00 203 GLY A CA 1
ATOM 1656 C C . GLY A 1 203 ? -9.104 -1.848 9.683 1.00 98.00 203 GLY A C 1
ATOM 1657 O O . GLY A 1 203 ? -10.274 -1.608 9.387 1.00 98.00 203 GLY A O 1
ATOM 1658 N N . ILE A 1 204 ? -8.775 -2.514 10.789 1.00 97.94 204 ILE A N 1
ATOM 1659 C CA . ILE A 1 204 ? -9.743 -3.075 11.734 1.00 97.94 204 ILE A CA 1
ATOM 1660 C C . ILE A 1 204 ? -9.358 -2.662 13.154 1.00 97.94 204 ILE A C 1
ATOM 1662 O O . ILE A 1 204 ? -8.370 -3.150 13.703 1.00 97.94 204 ILE A O 1
ATOM 1666 N N . TRP A 1 205 ? -10.157 -1.800 13.776 1.00 97.12 205 TRP A N 1
ATOM 1667 C CA . TRP A 1 205 ? -9.997 -1.417 15.178 1.00 97.12 205 TRP A CA 1
ATOM 1668 C C . TRP A 1 205 ? -10.951 -2.223 16.055 1.00 97.12 205 TRP A C 1
ATOM 1670 O O . TRP A 1 205 ? -12.168 -2.167 15.871 1.00 97.12 205 TRP A O 1
ATOM 1680 N N . ARG A 1 206 ? -10.429 -2.997 17.008 1.00 94.81 206 ARG A N 1
ATOM 1681 C CA . ARG A 1 206 ? -11.254 -3.901 17.824 1.00 94.81 206 ARG A CA 1
ATOM 1682 C C . ARG A 1 206 ? -10.761 -4.042 19.258 1.00 94.81 206 ARG A C 1
ATOM 1684 O O . ARG A 1 206 ? -9.646 -3.655 19.593 1.00 94.81 206 ARG A O 1
ATOM 1691 N N . ILE A 1 207 ? -11.591 -4.641 20.104 1.00 94.50 207 ILE A N 1
ATOM 1692 C CA . ILE A 1 207 ? -11.204 -5.066 21.453 1.00 94.50 207 ILE A CA 1
ATOM 1693 C C . ILE A 1 207 ? -10.219 -6.240 21.391 1.00 94.50 207 ILE A C 1
ATOM 1695 O O . ILE A 1 207 ? -10.421 -7.174 20.618 1.00 94.50 207 ILE A O 1
ATOM 1699 N N . VAL A 1 208 ? -9.201 -6.237 22.258 1.00 94.06 208 VAL A N 1
ATOM 1700 C CA . VAL A 1 208 ? -8.311 -7.392 22.467 1.00 94.06 208 VAL A CA 1
ATOM 1701 C C . VAL A 1 208 ? -9.100 -8.543 23.079 1.00 94.06 208 VAL A C 1
ATOM 1703 O O . VAL A 1 208 ? -9.728 -8.374 24.123 1.00 94.06 208 VAL A O 1
ATOM 1706 N N . ASN A 1 209 ? -9.021 -9.729 22.469 1.00 92.00 209 ASN A N 1
ATOM 1707 C CA . ASN A 1 209 ? -9.793 -10.905 22.879 1.00 92.00 209 ASN A CA 1
ATOM 1708 C C . ASN A 1 209 ? -11.291 -10.568 23.059 1.00 92.00 209 ASN A C 1
ATOM 1710 O O . ASN A 1 209 ? -11.818 -10.713 24.160 1.00 92.00 209 ASN A O 1
ATOM 1714 N N . PRO A 1 210 ? -12.023 -10.168 21.997 1.00 91.06 210 PRO A N 1
ATOM 1715 C CA . PRO A 1 210 ? -13.385 -9.624 22.107 1.00 91.06 210 PRO A CA 1
ATOM 1716 C C . PRO A 1 210 ? -14.430 -10.621 22.648 1.00 91.06 210 PRO A C 1
ATOM 1718 O O . PRO A 1 210 ? -15.570 -10.245 22.924 1.00 91.06 210 PRO A O 1
ATOM 1721 N N . HIS A 1 211 ? -14.045 -11.890 22.806 1.00 88.88 211 HIS A N 1
ATOM 1722 C CA . HIS A 1 211 ? -14.826 -12.956 23.432 1.00 88.88 211 HIS A CA 1
ATOM 1723 C C . HIS A 1 211 ? -14.719 -12.973 24.972 1.00 88.88 211 HIS A C 1
ATOM 1725 O O . HIS A 1 211 ? -15.519 -13.644 25.619 1.00 88.88 211 HIS A O 1
ATOM 1731 N N . GLN A 1 212 ? -13.760 -12.251 25.566 1.00 89.25 212 GLN A N 1
ATOM 1732 C CA . GLN A 1 212 ? -13.500 -12.221 27.009 1.00 89.25 212 GLN A CA 1
ATOM 1733 C C . GLN A 1 212 ? -13.987 -10.916 27.637 1.00 89.25 212 GLN A C 1
ATOM 1735 O O . GLN A 1 212 ? -13.888 -9.845 27.041 1.00 89.25 212 GLN A O 1
ATOM 1740 N N . GLN A 1 213 ? -14.500 -11.004 28.865 1.00 83.56 213 GLN A N 1
ATOM 1741 C CA . GLN A 1 213 ? -14.907 -9.849 29.662 1.00 83.56 213 GLN A CA 1
ATOM 1742 C C . GLN A 1 213 ? -14.207 -9.837 31.025 1.00 83.56 213 GLN A C 1
ATOM 1744 O O . GLN A 1 213 ? -13.904 -10.908 31.553 1.00 83.56 213 GLN A O 1
ATOM 1749 N N . PRO A 1 214 ? -13.987 -8.650 31.623 1.00 87.00 214 PRO A N 1
ATOM 1750 C CA . PRO A 1 214 ? -14.250 -7.311 31.075 1.00 87.00 214 PRO A CA 1
ATOM 1751 C C . PRO A 1 214 ? -13.283 -6.941 29.937 1.00 87.00 214 PRO A C 1
ATOM 1753 O O . PRO A 1 214 ? -12.176 -7.469 29.870 1.00 87.00 214 PRO A O 1
ATOM 1756 N N . PHE A 1 215 ? -13.695 -6.032 29.050 1.00 90.00 215 PHE A N 1
ATOM 1757 C CA . PHE A 1 215 ? -12.813 -5.488 28.013 1.00 90.00 215 PHE A CA 1
ATOM 1758 C C . PHE A 1 215 ? -11.750 -4.598 28.663 1.00 90.00 215 PHE A C 1
ATOM 1760 O O . PHE A 1 215 ? -12.088 -3.736 29.471 1.00 90.00 215 PHE A O 1
ATOM 1767 N N . ARG A 1 216 ? -10.471 -4.834 28.345 1.00 89.25 216 ARG A N 1
ATOM 1768 C CA . ARG A 1 216 ? -9.335 -4.156 29.004 1.00 89.25 216 ARG A CA 1
ATOM 1769 C C . ARG A 1 216 ? -8.468 -3.327 28.063 1.00 89.25 216 ARG A C 1
ATOM 1771 O O . ARG A 1 216 ? -7.726 -2.468 28.522 1.00 89.25 216 ARG A O 1
ATOM 1778 N N . ALA A 1 217 ? -8.514 -3.619 26.769 1.00 93.31 217 ALA A N 1
ATOM 1779 C CA . ALA A 1 217 ? -7.612 -3.031 25.793 1.00 93.31 217 ALA A CA 1
ATOM 1780 C C . ALA A 1 217 ? -8.191 -3.097 24.379 1.00 93.31 217 ALA A C 1
ATOM 1782 O O . ALA A 1 217 ? -9.050 -3.933 24.081 1.00 93.31 217 ALA A O 1
ATOM 1783 N N . THR A 1 218 ? -7.663 -2.243 23.509 1.00 95.31 218 THR A N 1
ATOM 1784 C CA . THR A 1 218 ? -7.946 -2.226 22.071 1.00 95.31 218 THR A CA 1
ATOM 1785 C C . THR A 1 218 ? -6.708 -2.632 21.270 1.00 95.31 218 THR A C 1
ATOM 1787 O O . THR A 1 218 ? -5.573 -2.545 21.746 1.00 95.31 218 THR A O 1
ATOM 1790 N N . GLU A 1 219 ? -6.926 -3.113 20.054 1.00 96.62 219 GLU A N 1
ATOM 1791 C CA . GLU A 1 219 ? -5.891 -3.465 19.086 1.00 96.62 219 GLU A CA 1
ATOM 1792 C C . GLU A 1 219 ? -6.287 -3.011 17.679 1.00 96.62 219 GLU A C 1
ATOM 1794 O O . GLU A 1 219 ? -7.472 -2.860 17.369 1.00 96.62 219 GLU A O 1
ATOM 1799 N N . LEU A 1 220 ? -5.281 -2.797 16.832 1.00 97.69 220 LEU A N 1
ATOM 1800 C CA . LEU A 1 220 ? -5.458 -2.505 15.412 1.00 97.69 220 LEU A CA 1
ATOM 1801 C C . LEU A 1 220 ? -4.935 -3.678 14.582 1.00 97.69 220 LEU A C 1
ATOM 1803 O O . LEU A 1 220 ? -3.828 -4.165 14.799 1.00 97.69 220 LEU A O 1
ATOM 1807 N N . LEU A 1 221 ? -5.727 -4.143 13.630 1.00 98.00 221 LEU A N 1
ATOM 1808 C CA . LEU A 1 221 ? -5.319 -5.134 12.647 1.00 98.00 221 LEU A CA 1
ATOM 1809 C C . LEU A 1 221 ? -5.308 -4.447 11.280 1.00 98.00 221 LEU A C 1
ATOM 1811 O O . LEU A 1 221 ? -6.268 -3.771 10.918 1.00 98.00 221 LEU A O 1
ATOM 1815 N N . ILE A 1 222 ? -4.222 -4.617 10.534 1.00 97.81 222 ILE A N 1
ATOM 1816 C CA . ILE A 1 222 ? -4.048 -4.089 9.181 1.00 97.81 222 ILE A CA 1
ATOM 1817 C C . ILE A 1 222 ? -3.874 -5.278 8.249 1.00 97.81 222 ILE A C 1
ATOM 1819 O O . ILE A 1 222 ? -2.965 -6.083 8.444 1.00 97.81 222 ILE A O 1
ATOM 1823 N N . TRP A 1 223 ? -4.728 -5.405 7.240 1.00 96.38 223 TRP A N 1
ATOM 1824 C CA . TRP A 1 223 ? -4.555 -6.401 6.188 1.00 96.38 223 TRP A CA 1
ATOM 1825 C C . TRP A 1 223 ? -4.205 -5.718 4.875 1.00 96.38 223 TRP A C 1
ATOM 1827 O O . TRP A 1 223 ? -4.887 -4.791 4.447 1.00 96.38 223 TRP A O 1
ATOM 1837 N N . ASP A 1 224 ? -3.136 -6.189 4.247 1.00 94.50 224 ASP A N 1
ATOM 1838 C CA . ASP A 1 224 ? -2.581 -5.613 3.032 1.00 94.50 224 ASP A CA 1
ATOM 1839 C C . ASP A 1 224 ? -1.974 -6.739 2.189 1.00 94.50 224 ASP A C 1
ATOM 1841 O O . ASP A 1 224 ? -1.047 -7.417 2.630 1.00 94.50 224 ASP A O 1
ATOM 1845 N N . ILE A 1 225 ? -2.497 -6.929 0.977 1.00 89.12 225 ILE A N 1
ATOM 1846 C CA . ILE A 1 225 ? -2.082 -7.999 0.063 1.00 89.12 225 ILE A CA 1
ATOM 1847 C C . ILE A 1 225 ? -0.621 -7.880 -0.393 1.00 89.12 225 ILE A C 1
ATOM 1849 O O . ILE A 1 225 ? 0.011 -8.887 -0.698 1.00 89.12 225 ILE A O 1
ATOM 1853 N N . ALA A 1 226 ? -0.056 -6.671 -0.407 1.00 87.88 226 ALA A N 1
ATOM 1854 C CA . ALA A 1 226 ? 1.338 -6.431 -0.768 1.00 87.88 226 ALA A CA 1
ATOM 1855 C C . ALA A 1 226 ? 2.290 -6.576 0.435 1.00 87.88 226 ALA A C 1
ATOM 1857 O O . ALA A 1 226 ? 3.511 -6.604 0.270 1.00 87.88 226 ALA A O 1
ATOM 1858 N N . ALA A 1 227 ? 1.771 -6.705 1.663 1.00 87.75 227 ALA A N 1
ATOM 1859 C CA . ALA A 1 227 ? 2.599 -6.813 2.865 1.00 87.75 227 ALA A CA 1
ATOM 1860 C C . ALA A 1 227 ? 3.610 -7.980 2.854 1.00 87.75 227 ALA A C 1
ATOM 1862 O O . ALA A 1 227 ? 4.716 -7.777 3.359 1.00 87.75 227 ALA A O 1
ATOM 1863 N N . PRO A 1 228 ? 3.330 -9.182 2.306 1.00 82.19 228 PRO A N 1
ATOM 1864 C CA . PRO A 1 228 ? 4.334 -10.248 2.220 1.00 82.19 228 PRO A CA 1
ATOM 1865 C C . PRO A 1 228 ? 5.534 -9.885 1.346 1.00 82.19 228 PRO A C 1
ATOM 1867 O O . PRO A 1 228 ? 6.650 -10.281 1.659 1.00 82.19 228 PRO A O 1
ATOM 1870 N N . GLN A 1 229 ? 5.327 -9.102 0.285 1.00 78.44 229 GLN A N 1
ATOM 1871 C CA . GLN A 1 229 ? 6.419 -8.642 -0.577 1.00 78.44 229 GLN A CA 1
ATOM 1872 C C . GLN A 1 229 ? 7.294 -7.609 0.147 1.00 78.44 229 GLN A C 1
ATOM 1874 O O . GLN A 1 229 ? 8.509 -7.584 -0.031 1.00 78.44 229 GLN A O 1
ATOM 1879 N N . ARG A 1 230 ? 6.682 -6.789 1.016 1.00 78.38 230 ARG A N 1
ATOM 1880 C CA . ARG A 1 230 ? 7.371 -5.759 1.814 1.00 78.38 230 ARG A CA 1
ATOM 1881 C C . ARG A 1 230 ? 8.050 -6.315 3.068 1.00 78.38 230 ARG A C 1
ATOM 1883 O O . ARG A 1 230 ? 8.991 -5.712 3.580 1.00 78.38 230 ARG A O 1
ATOM 1890 N N . VAL A 1 231 ? 7.590 -7.457 3.578 1.00 73.69 231 VAL A N 1
ATOM 1891 C CA . VAL A 1 231 ? 8.102 -8.077 4.805 1.00 73.69 231 VAL A CA 1
ATOM 1892 C C . VAL A 1 231 ? 8.638 -9.472 4.505 1.00 73.69 231 VAL A C 1
ATOM 1894 O O . VAL A 1 231 ? 7.860 -10.420 4.402 1.00 73.69 231 VAL A O 1
ATOM 1897 N N . ALA A 1 232 ? 9.968 -9.602 4.469 1.00 60.44 232 ALA A N 1
ATOM 1898 C CA . ALA A 1 232 ? 10.651 -10.888 4.341 1.00 60.44 232 ALA A CA 1
ATOM 1899 C C . ALA A 1 232 ? 10.097 -11.924 5.337 1.00 60.44 232 ALA A C 1
ATOM 1901 O O . ALA A 1 232 ? 9.952 -11.638 6.527 1.00 60.44 232 ALA A O 1
ATOM 1902 N N . SER A 1 233 ? 9.817 -13.131 4.842 1.00 56.12 233 SER A N 1
ATOM 1903 C CA . SER A 1 233 ? 9.070 -14.190 5.536 1.00 56.12 233 SER A CA 1
ATOM 1904 C C . SER A 1 233 ? 9.656 -14.627 6.886 1.00 56.12 233 SER A C 1
ATOM 1906 O O . SER A 1 233 ? 8.925 -15.164 7.710 1.00 56.12 233 SER A O 1
ATOM 1908 N N . ASP A 1 234 ? 10.946 -14.369 7.118 1.00 52.03 234 ASP A N 1
ATOM 1909 C CA . ASP A 1 234 ? 11.715 -14.826 8.285 1.00 52.03 234 ASP A CA 1
ATOM 1910 C C . ASP A 1 234 ? 12.052 -13.697 9.285 1.00 52.03 234 ASP A C 1
ATOM 1912 O O . ASP A 1 234 ? 12.788 -13.887 10.250 1.00 52.03 234 ASP A O 1
ATOM 1916 N N . ARG A 1 235 ? 11.546 -12.474 9.062 1.00 58.25 235 ARG A N 1
ATOM 1917 C CA . ARG A 1 235 ? 11.791 -11.329 9.957 1.00 58.25 235 ARG A CA 1
ATOM 1918 C C . ARG A 1 235 ? 10.555 -10.993 10.783 1.00 58.25 235 ARG A C 1
ATOM 1920 O O . ARG A 1 235 ? 9.428 -11.016 10.288 1.00 58.25 235 ARG A O 1
ATOM 1927 N N . SER A 1 236 ? 10.773 -10.619 12.046 1.00 68.25 236 SER A N 1
ATOM 1928 C CA . SER A 1 236 ? 9.743 -9.975 12.863 1.00 68.25 236 SER A CA 1
ATOM 1929 C C . SER A 1 236 ? 9.202 -8.742 12.141 1.00 68.25 236 SER A C 1
ATOM 1931 O O . SER A 1 236 ? 9.966 -7.957 11.583 1.00 68.25 236 SER A O 1
ATOM 1933 N N . VAL A 1 237 ? 7.879 -8.562 12.138 1.00 83.12 237 VAL A N 1
ATOM 1934 C CA . VAL A 1 237 ? 7.267 -7.354 11.574 1.00 83.12 237 VAL A CA 1
ATOM 1935 C C . VAL A 1 237 ? 7.561 -6.192 12.512 1.00 83.12 237 VAL A C 1
ATOM 1937 O O . VAL A 1 237 ? 7.247 -6.266 13.698 1.00 83.12 237 VAL A O 1
ATOM 1940 N N . HIS A 1 238 ? 8.128 -5.114 11.985 1.00 84.62 238 HIS A N 1
ATOM 1941 C CA . HIS A 1 238 ? 8.389 -3.885 12.730 1.00 84.62 238 HIS A CA 1
ATOM 1942 C C . HIS A 1 238 ? 7.502 -2.754 12.219 1.00 84.62 238 HIS A C 1
ATOM 1944 O O . HIS A 1 238 ? 7.070 -2.781 11.066 1.00 84.62 238 HIS A O 1
ATOM 1950 N N . VAL A 1 239 ? 7.283 -1.726 13.045 1.00 82.25 239 VAL A N 1
ATOM 1951 C CA . VAL A 1 239 ? 6.564 -0.510 12.620 1.00 82.25 239 VAL A CA 1
ATOM 1952 C C . VAL A 1 239 ? 7.168 0.081 11.345 1.00 82.25 239 VAL A C 1
ATOM 1954 O O . VAL A 1 239 ? 6.429 0.489 10.456 1.00 82.25 239 VAL A O 1
ATOM 1957 N N . GLY A 1 240 ? 8.499 0.034 11.204 1.00 79.81 240 GLY A N 1
ATOM 1958 C CA . GLY A 1 240 ? 9.229 0.504 10.024 1.00 79.81 240 GLY A CA 1
ATOM 1959 C C . GLY A 1 240 ? 8.766 -0.123 8.704 1.00 79.81 240 GLY A C 1
ATOM 1960 O O . GLY A 1 240 ? 8.820 0.549 7.678 1.00 79.81 240 GLY A O 1
ATOM 1961 N N . SER A 1 241 ? 8.248 -1.354 8.742 1.00 83.31 241 SER A N 1
ATOM 1962 C CA . SER A 1 241 ? 7.770 -2.100 7.573 1.00 83.31 241 SER A CA 1
ATOM 1963 C C . SER A 1 241 ? 6.358 -1.712 7.115 1.00 83.31 241 SER A C 1
ATOM 1965 O O . SER A 1 241 ? 5.912 -2.156 6.059 1.00 83.31 241 SER A O 1
ATOM 1967 N N . LEU A 1 242 ? 5.623 -0.918 7.897 1.00 90.25 242 LEU A N 1
ATOM 1968 C CA . LEU A 1 242 ? 4.304 -0.408 7.518 1.00 90.25 242 LEU A CA 1
ATOM 1969 C C . LEU A 1 242 ? 4.436 0.752 6.517 1.00 90.25 242 LEU A C 1
ATOM 1971 O O . LEU A 1 242 ? 5.409 1.509 6.562 1.00 90.25 242 LEU A O 1
ATOM 1975 N N . LEU A 1 243 ? 3.448 0.910 5.630 1.00 92.19 243 LEU A N 1
ATOM 1976 C CA . LEU A 1 243 ? 3.368 2.086 4.755 1.00 92.19 243 LEU A CA 1
ATOM 1977 C C . LEU A 1 243 ? 3.237 3.369 5.596 1.00 92.19 243 LEU A C 1
ATOM 1979 O O . LEU A 1 243 ? 2.671 3.309 6.689 1.00 92.19 243 LEU A O 1
ATOM 1983 N N . PRO A 1 244 ? 3.677 4.536 5.099 1.00 93.00 244 PRO A N 1
ATOM 1984 C CA . PRO A 1 244 ? 3.456 5.832 5.741 1.00 93.00 244 PRO A CA 1
ATOM 1985 C C . PRO A 1 244 ? 2.005 6.043 6.197 1.00 93.00 244 PRO A C 1
ATOM 1987 O O . PRO A 1 244 ? 1.777 6.378 7.356 1.00 93.00 244 PRO A O 1
ATOM 1990 N N . ALA A 1 245 ? 1.022 5.736 5.343 1.00 94.00 245 ALA A N 1
ATOM 1991 C CA . ALA A 1 245 ? -0.393 5.811 5.706 1.00 94.00 245 ALA A CA 1
ATOM 1992 C C . ALA A 1 245 ? -0.765 4.851 6.854 1.00 94.00 245 ALA A C 1
ATOM 1994 O O . ALA A 1 245 ? -1.484 5.222 7.783 1.00 94.00 245 ALA A O 1
ATOM 1995 N N . GLN A 1 246 ? -0.245 3.621 6.834 1.00 95.75 246 GLN A N 1
ATOM 1996 C CA . GLN A 1 246 ? -0.482 2.617 7.878 1.00 95.75 246 GLN A CA 1
ATOM 1997 C C . GLN A 1 246 ? 0.150 3.036 9.216 1.00 95.75 246 GLN A C 1
ATOM 1999 O O . GLN A 1 246 ? -0.485 2.881 10.256 1.00 95.75 246 GLN A O 1
ATOM 2004 N N . LYS A 1 247 ? 1.364 3.607 9.196 1.00 94.06 247 LYS A N 1
ATOM 2005 C CA . LYS A 1 247 ? 2.029 4.187 10.377 1.00 94.06 247 LYS A CA 1
ATOM 2006 C C . LYS A 1 247 ? 1.206 5.334 10.954 1.00 94.06 247 LYS A C 1
ATOM 2008 O O . LYS A 1 247 ? 0.852 5.285 12.126 1.00 94.06 247 LYS A O 1
ATOM 2013 N N . ALA A 1 248 ? 0.789 6.272 10.102 1.00 94.25 248 ALA A N 1
ATOM 2014 C CA . ALA A 1 248 ? -0.074 7.376 10.505 1.00 94.25 248 ALA A CA 1
ATOM 2015 C C . ALA A 1 248 ? -1.383 6.882 11.144 1.00 94.25 248 ALA A C 1
ATOM 2017 O O . ALA A 1 248 ? -1.871 7.499 12.083 1.00 94.25 248 ALA A O 1
ATOM 2018 N N . LEU A 1 249 ? -1.943 5.749 10.692 1.00 95.88 249 LEU A N 1
ATOM 2019 C CA . LEU A 1 249 ? -3.163 5.192 11.287 1.00 95.88 249 LEU A CA 1
ATOM 2020 C C . LEU A 1 249 ? -2.896 4.664 12.695 1.00 95.88 249 LEU A C 1
ATOM 2022 O O . LEU A 1 249 ? -3.701 4.866 13.602 1.00 95.88 249 LEU A O 1
ATOM 2026 N N . VAL A 1 250 ? -1.773 3.967 12.865 1.00 95.25 250 VAL A N 1
ATOM 2027 C CA . VAL A 1 250 ? -1.338 3.439 14.159 1.00 95.25 250 VAL A CA 1
ATOM 2028 C C . VAL A 1 250 ? -1.136 4.577 15.155 1.00 95.25 250 VAL A C 1
ATOM 2030 O O . VAL A 1 250 ? -1.667 4.494 16.262 1.00 95.25 250 VAL A O 1
ATOM 2033 N N . ASP A 1 251 ? -0.428 5.633 14.756 1.00 93.88 251 ASP A N 1
ATOM 2034 C CA . ASP A 1 251 ? -0.178 6.805 15.599 1.00 93.88 251 ASP A CA 1
ATOM 2035 C C . ASP A 1 251 ? -1.488 7.534 15.922 1.00 93.88 251 ASP A C 1
ATOM 2037 O O . ASP A 1 251 ? -1.808 7.739 17.093 1.00 93.88 251 ASP A O 1
ATOM 2041 N N . PHE A 1 252 ? -2.328 7.774 14.911 1.00 94.31 252 PHE A N 1
ATOM 2042 C CA . PHE A 1 252 ? -3.636 8.401 15.081 1.00 94.31 252 PHE A CA 1
ATOM 2043 C C . PHE A 1 252 ? -4.528 7.629 16.070 1.00 94.31 252 PHE A C 1
ATOM 2045 O O . PHE A 1 252 ? -5.093 8.213 16.996 1.00 94.31 252 PHE A O 1
ATOM 2052 N N . VAL A 1 253 ? -4.657 6.305 15.928 1.00 94.31 253 VAL A N 1
ATOM 2053 C CA . VAL A 1 253 ? -5.472 5.490 16.849 1.00 94.31 253 VAL A CA 1
ATOM 2054 C C . VAL A 1 253 ? -4.850 5.458 18.244 1.00 94.31 253 VAL A C 1
ATOM 2056 O O . VAL A 1 253 ? -5.574 5.532 19.238 1.00 94.31 253 VAL A O 1
ATOM 2059 N N . LYS A 1 254 ? -3.521 5.372 18.351 1.00 93.00 254 LYS A N 1
ATOM 2060 C CA . LYS A 1 254 ? -2.819 5.390 19.638 1.00 93.00 254 LYS A CA 1
ATOM 2061 C C . LYS A 1 254 ? -3.093 6.685 20.406 1.00 93.00 254 LYS A C 1
ATOM 2063 O O . LYS A 1 254 ? -3.384 6.611 21.596 1.00 93.00 254 LYS A O 1
ATOM 2068 N N . GLU A 1 255 ? -3.068 7.827 19.728 1.00 92.38 255 GLU A N 1
ATOM 2069 C CA . GLU A 1 255 ? -3.315 9.150 20.315 1.00 92.38 255 GLU A CA 1
ATOM 2070 C C . GLU A 1 255 ? -4.789 9.383 20.675 1.00 92.38 255 GLU A C 1
ATOM 2072 O O . GLU A 1 255 ? -5.084 9.945 21.727 1.00 92.38 255 GLU A O 1
ATOM 2077 N N . ASN A 1 256 ? -5.725 8.909 19.846 1.00 92.44 256 ASN A N 1
ATOM 2078 C CA . ASN A 1 256 ? -7.148 9.248 19.977 1.00 92.44 256 ASN A CA 1
ATOM 2079 C C . ASN A 1 256 ? -7.997 8.149 20.657 1.00 92.44 256 ASN A C 1
ATOM 2081 O O . ASN A 1 256 ? -9.135 8.389 21.062 1.00 92.44 256 ASN A O 1
ATOM 2085 N N . SER A 1 257 ? -7.475 6.927 20.829 1.00 90.75 257 SER A N 1
ATOM 2086 C CA . SER A 1 257 ? -8.223 5.796 21.423 1.00 90.75 257 SER A CA 1
ATOM 2087 C C . SER A 1 257 ? -8.741 6.059 22.840 1.00 90.75 257 SER A C 1
ATOM 2089 O O . SER A 1 257 ? -9.847 5.617 23.174 1.00 90.75 257 SER A O 1
ATOM 2091 N N . ALA A 1 258 ? -7.977 6.799 23.649 1.00 89.12 258 ALA A N 1
ATOM 2092 C CA . ALA A 1 258 ? -8.323 7.129 25.029 1.00 89.12 258 ALA A CA 1
ATOM 2093 C C . ALA A 1 258 ? -9.523 8.084 25.132 1.00 89.12 258 ALA A C 1
ATOM 2095 O O . ALA A 1 258 ? -10.257 8.013 26.113 1.00 89.12 258 ALA A O 1
ATOM 2096 N N . GLU A 1 259 ? -9.773 8.921 24.118 1.00 88.75 259 GLU A N 1
ATOM 2097 C CA . GLU A 1 259 ? -10.946 9.806 24.081 1.00 88.75 259 GLU A CA 1
ATOM 2098 C C . GLU A 1 259 ? -12.245 8.988 24.085 1.00 88.75 259 GLU A C 1
ATOM 2100 O O . GLU A 1 259 ? -13.175 9.264 24.841 1.00 88.75 259 GLU A O 1
ATOM 2105 N N . LYS A 1 260 ? -12.293 7.927 23.270 1.00 87.38 260 LYS A N 1
ATOM 2106 C CA . LYS A 1 260 ? -13.473 7.058 23.161 1.00 87.38 260 LYS A CA 1
ATOM 2107 C C . LYS A 1 260 ? -13.536 5.996 24.248 1.00 87.38 260 LYS A C 1
ATOM 2109 O O . LYS A 1 260 ? -14.631 5.592 24.629 1.00 87.38 260 LYS A O 1
ATOM 2114 N N . ASN A 1 261 ? -12.390 5.507 24.720 1.00 89.12 261 ASN A N 1
ATOM 2115 C CA . ASN A 1 261 ? -12.320 4.434 25.710 1.00 89.12 261 ASN A CA 1
ATOM 2116 C C . ASN A 1 261 ? -11.273 4.748 26.796 1.00 89.12 261 ASN A C 1
ATOM 2118 O O . ASN A 1 261 ? -10.215 4.119 26.812 1.00 89.12 261 ASN A O 1
ATOM 2122 N N . PRO A 1 262 ? -11.559 5.666 27.742 1.00 86.75 262 PRO A N 1
ATOM 2123 C CA . PRO A 1 262 ? -10.569 6.131 28.724 1.00 86.75 262 PRO A CA 1
ATOM 2124 C C . PRO A 1 262 ? -9.972 5.028 29.609 1.00 86.75 262 PRO A C 1
ATOM 2126 O O . PRO A 1 262 ? -8.855 5.150 30.099 1.00 86.75 262 PRO A O 1
ATOM 2129 N N . SER A 1 263 ? -10.716 3.940 29.823 1.00 85.88 263 SER A N 1
ATOM 2130 C CA . SER A 1 263 ? -10.300 2.797 30.642 1.00 85.88 263 SER A CA 1
ATOM 2131 C C . SER A 1 263 ? -9.620 1.671 29.855 1.00 85.88 263 SER A C 1
ATOM 2133 O O . SER A 1 263 ? -9.262 0.654 30.451 1.00 85.88 263 SER A O 1
ATOM 2135 N N . MET A 1 264 ? -9.450 1.811 28.534 1.00 89.12 264 MET A N 1
ATOM 2136 C CA . MET A 1 264 ? -8.874 0.775 27.674 1.00 89.12 264 MET A CA 1
ATOM 2137 C C . MET A 1 264 ? -7.644 1.298 26.940 1.00 89.12 264 MET A C 1
ATOM 2139 O O . MET A 1 264 ? -7.742 2.153 26.065 1.00 89.12 264 MET A O 1
ATOM 2143 N N . ALA A 1 265 ? -6.482 0.722 27.238 1.00 89.81 265 ALA A N 1
ATOM 2144 C CA . ALA A 1 265 ? -5.254 1.076 26.537 1.00 89.81 265 ALA A CA 1
ATOM 2145 C C . ALA A 1 265 ? -5.244 0.521 25.102 1.00 89.81 265 ALA A C 1
ATOM 2147 O O . ALA A 1 265 ? -5.691 -0.604 24.850 1.00 89.81 265 ALA A O 1
ATOM 2148 N N . PHE A 1 266 ? -4.671 1.275 24.166 1.00 93.88 266 PHE A N 1
ATOM 2149 C CA . PHE A 1 266 ? -4.252 0.739 22.874 1.00 93.88 266 PHE A CA 1
ATOM 2150 C C . PHE A 1 266 ? -3.009 -0.134 23.063 1.00 93.88 266 PHE A C 1
ATOM 2152 O O . PHE A 1 266 ? -1.953 0.356 23.457 1.00 93.88 266 PHE A O 1
ATOM 2159 N N . GLN A 1 267 ? -3.138 -1.444 22.841 1.00 93.19 267 GLN A N 1
ATOM 2160 C CA . GLN A 1 267 ? -2.118 -2.401 23.272 1.00 93.19 267 GLN A CA 1
ATOM 2161 C C . GLN A 1 267 ? -1.173 -2.843 22.154 1.00 93.19 267 GLN A C 1
ATOM 2163 O O . GLN A 1 267 ? 0.005 -3.089 22.416 1.00 93.19 267 GLN A O 1
ATOM 2168 N N . ARG A 1 268 ? -1.680 -3.056 20.934 1.00 93.56 268 ARG A N 1
ATOM 2169 C CA . ARG A 1 268 ? -0.917 -3.751 19.886 1.00 93.56 268 ARG A CA 1
ATOM 2170 C C . ARG A 1 268 ? -1.462 -3.532 18.480 1.00 93.56 268 ARG A C 1
ATOM 2172 O O . ARG A 1 268 ? -2.632 -3.192 18.301 1.00 93.56 268 ARG A O 1
ATOM 2179 N N . VAL A 1 269 ? -0.603 -3.843 17.510 1.00 96.12 269 VAL A N 1
ATOM 2180 C CA . VAL A 1 269 ? -0.912 -3.852 16.080 1.00 96.12 269 VAL A CA 1
ATOM 2181 C C . VAL A 1 269 ? -0.584 -5.222 15.481 1.00 96.12 269 VAL A C 1
ATOM 2183 O O . VAL A 1 269 ? 0.411 -5.848 15.859 1.00 96.12 269 VAL A O 1
ATOM 2186 N N . TRP A 1 270 ? -1.400 -5.680 14.536 1.00 95.38 270 TRP A N 1
ATOM 2187 C CA . TRP A 1 270 ? -1.149 -6.875 13.729 1.00 95.38 270 TRP A CA 1
ATOM 2188 C C . TRP A 1 270 ? -1.132 -6.536 12.244 1.00 95.38 270 TRP A C 1
ATOM 2190 O O . TRP A 1 270 ? -1.930 -5.721 11.789 1.00 95.38 270 TRP A O 1
ATOM 2200 N N . LEU A 1 271 ? -0.267 -7.215 11.495 1.00 95.00 271 LEU A N 1
ATOM 2201 C CA . LEU A 1 271 ? -0.169 -7.117 10.045 1.00 95.00 271 LEU A CA 1
ATOM 2202 C C . LEU A 1 271 ? -0.508 -8.466 9.399 1.00 95.00 271 LEU A C 1
ATOM 2204 O O . LEU A 1 271 ? 0.098 -9.491 9.720 1.00 95.00 271 LEU A O 1
ATOM 2208 N N . GLY A 1 272 ? -1.487 -8.448 8.502 1.00 91.69 272 GLY A N 1
ATOM 2209 C CA . GLY A 1 272 ? -1.892 -9.565 7.658 1.00 91.69 272 GLY A CA 1
ATOM 2210 C C . GLY A 1 272 ? -1.218 -9.530 6.284 1.00 91.69 272 GLY A C 1
ATOM 2211 O O . GLY A 1 272 ? -0.073 -9.097 6.154 1.00 91.69 272 GLY A O 1
ATOM 2212 N N . GLY A 1 273 ? -1.942 -10.004 5.270 1.00 84.44 273 GLY A N 1
ATOM 2213 C CA . GLY A 1 273 ? -1.462 -10.124 3.889 1.00 84.44 273 GLY A CA 1
ATOM 2214 C C . GLY A 1 273 ? -1.249 -11.557 3.407 1.00 84.44 273 GLY A C 1
ATOM 2215 O O . GLY A 1 273 ? -0.650 -11.758 2.365 1.00 84.44 273 GLY A O 1
ATOM 2216 N N . PHE A 1 274 ? -1.701 -12.561 4.161 1.00 79.12 274 PHE A N 1
ATOM 2217 C CA . PHE A 1 274 ? -1.701 -13.955 3.708 1.00 79.12 274 PHE A CA 1
ATOM 2218 C C . PHE A 1 274 ? -2.517 -14.129 2.419 1.00 79.12 274 PHE A C 1
ATOM 2220 O O . PHE A 1 274 ? -3.473 -13.382 2.189 1.00 79.12 274 PHE A O 1
ATOM 2227 N N . ASP A 1 275 ? -2.143 -15.132 1.617 1.00 68.25 275 ASP A N 1
ATOM 2228 C CA . ASP A 1 275 ? -2.771 -15.387 0.323 1.00 68.25 275 ASP A CA 1
ATOM 2229 C C . ASP A 1 275 ? -4.286 -15.571 0.486 1.00 68.25 275 ASP A C 1
ATOM 2231 O O . ASP A 1 275 ? -4.735 -16.450 1.237 1.00 68.25 275 ASP A O 1
ATOM 2235 N N . PRO A 1 276 ? -5.092 -14.744 -0.191 1.00 64.69 276 PRO A N 1
ATOM 2236 C CA . PRO A 1 276 ? -6.531 -14.904 -0.163 1.00 64.69 276 PRO A CA 1
ATOM 2237 C C . PRO A 1 276 ? -6.932 -16.213 -0.875 1.00 64.69 276 PRO A C 1
ATOM 2239 O O . PRO A 1 276 ? -6.209 -16.690 -1.759 1.00 64.69 276 PRO A O 1
ATOM 2242 N N . PRO A 1 277 ? -8.080 -16.825 -0.522 1.00 65.75 277 PRO A N 1
ATOM 2243 C CA . PRO A 1 277 ? -8.619 -17.967 -1.265 1.00 65.75 277 PRO A CA 1
ATOM 2244 C C . PRO A 1 277 ? -8.727 -17.597 -2.742 1.00 65.75 277 PRO A C 1
ATOM 2246 O O . PRO A 1 277 ? -9.159 -16.484 -3.003 1.00 65.75 277 PRO A O 1
ATOM 2249 N N . ARG A 1 278 ? -8.330 -18.495 -3.665 1.00 59.66 278 ARG A N 1
ATOM 2250 C CA . ARG A 1 278 ? -8.271 -18.286 -5.134 1.00 59.66 278 ARG A CA 1
ATOM 2251 C C . ARG A 1 278 ? -9.154 -17.122 -5.608 1.00 59.66 278 ARG A C 1
ATOM 2253 O O . ARG A 1 278 ? -10.334 -17.317 -5.881 1.00 59.66 278 ARG A O 1
ATOM 2260 N N . LEU A 1 279 ? -8.565 -15.931 -5.682 1.00 63.38 279 LEU A N 1
ATOM 2261 C CA . LEU A 1 279 ? -9.261 -14.750 -6.168 1.00 63.38 279 LEU A CA 1
ATOM 2262 C C . LEU A 1 279 ? -9.215 -14.793 -7.689 1.00 63.38 279 LEU A C 1
ATOM 2264 O O . LEU A 1 279 ? -8.133 -14.848 -8.275 1.00 63.38 279 LEU A O 1
ATOM 2268 N N . GLU A 1 280 ? -10.383 -14.807 -8.322 1.00 61.34 280 GLU A N 1
ATOM 2269 C CA . GLU A 1 280 ? -10.484 -14.852 -9.785 1.00 61.34 280 GLU A CA 1
ATOM 2270 C C . GLU A 1 280 ? -10.117 -13.504 -10.429 1.00 61.34 280 GLU A C 1
ATOM 2272 O O . GLU A 1 280 ? -9.856 -13.427 -11.630 1.00 61.34 280 GLU A O 1
ATOM 2277 N N . ARG A 1 281 ? -10.062 -12.430 -9.631 1.00 69.44 281 ARG A N 1
ATOM 2278 C CA . ARG A 1 281 ? -9.801 -11.066 -10.099 1.00 69.44 281 ARG A CA 1
ATOM 2279 C C . ARG A 1 281 ? -8.321 -10.779 -10.262 1.00 69.44 281 ARG A C 1
ATOM 2281 O O . ARG A 1 281 ? -7.463 -11.307 -9.556 1.00 69.44 281 ARG A O 1
ATOM 2288 N N . THR A 1 282 ? -8.020 -9.874 -11.185 1.00 70.00 282 THR A N 1
ATOM 2289 C CA . THR A 1 282 ? -6.644 -9.553 -11.572 1.00 70.00 282 THR A CA 1
ATOM 2290 C C . THR A 1 282 ? -6.070 -8.357 -10.814 1.00 70.00 282 THR A C 1
ATOM 2292 O O . THR A 1 282 ? -4.880 -8.374 -10.503 1.00 70.00 282 THR A O 1
ATOM 2295 N N . THR A 1 283 ? -6.882 -7.350 -10.465 1.00 84.19 283 THR A N 1
ATOM 2296 C CA . THR A 1 283 ? -6.392 -6.103 -9.849 1.00 84.19 283 THR A CA 1
ATOM 2297 C C . THR A 1 283 ? -6.201 -6.227 -8.334 1.00 84.19 283 THR A C 1
ATOM 2299 O O . THR A 1 283 ? -6.941 -6.938 -7.656 1.00 84.19 283 THR A O 1
ATOM 2302 N N . VAL A 1 284 ? -5.215 -5.513 -7.778 1.00 87.25 284 VAL A N 1
ATOM 2303 C CA . VAL A 1 284 ? -4.959 -5.465 -6.323 1.00 87.25 284 VAL A CA 1
ATOM 2304 C C . VAL A 1 284 ? -6.167 -4.883 -5.575 1.00 87.25 284 VAL A C 1
ATOM 2306 O O . VAL A 1 284 ? -6.541 -5.393 -4.523 1.00 87.25 284 VAL A O 1
ATOM 2309 N N . LEU A 1 285 ? -6.835 -3.880 -6.155 1.00 90.31 285 LEU A N 1
ATOM 2310 C CA . LEU A 1 285 ? -8.058 -3.281 -5.615 1.00 90.31 285 LEU A CA 1
ATOM 2311 C C . LEU A 1 285 ? -9.199 -4.286 -5.494 1.00 90.31 285 LEU A C 1
ATOM 2313 O O . LEU A 1 285 ? -9.745 -4.446 -4.401 1.00 90.31 285 LEU A O 1
ATOM 2317 N N . ASP A 1 286 ? -9.513 -4.999 -6.575 1.00 89.44 286 ASP A N 1
ATOM 2318 C CA . ASP A 1 286 ? -10.580 -5.998 -6.548 1.00 89.44 286 ASP A CA 1
ATOM 2319 C C . ASP A 1 286 ? -10.253 -7.110 -5.550 1.00 89.44 286 ASP A C 1
ATOM 2321 O O . ASP A 1 286 ? -11.105 -7.504 -4.758 1.00 89.44 286 ASP A O 1
ATOM 2325 N N . LYS A 1 287 ? -8.990 -7.553 -5.511 1.00 89.25 287 LYS A N 1
ATOM 2326 C CA . LYS A 1 287 ? -8.557 -8.592 -4.576 1.00 89.25 287 LYS A CA 1
ATOM 2327 C C . LYS A 1 287 ? -8.711 -8.180 -3.111 1.00 89.25 287 LYS A C 1
ATOM 2329 O O . LYS A 1 287 ? -9.135 -8.986 -2.283 1.00 89.25 287 LYS A O 1
ATOM 2334 N N . THR A 1 288 ? -8.390 -6.932 -2.774 1.00 92.62 288 THR A N 1
ATOM 2335 C CA . THR A 1 288 ? -8.575 -6.410 -1.413 1.00 92.62 288 THR A CA 1
ATOM 2336 C C . THR A 1 288 ? -10.063 -6.260 -1.070 1.00 92.62 288 THR A C 1
ATOM 2338 O O . THR A 1 288 ? -10.453 -6.541 0.063 1.00 92.62 288 THR A O 1
ATOM 2341 N N . LEU A 1 289 ? -10.916 -5.871 -2.025 1.00 92.56 289 LEU A N 1
ATOM 2342 C CA . LEU A 1 289 ? -12.372 -5.797 -1.826 1.00 92.56 289 LEU A CA 1
ATOM 2343 C C . LEU A 1 289 ? -13.014 -7.178 -1.631 1.00 92.56 289 LEU A C 1
ATOM 2345 O O . LEU A 1 289 ? -13.884 -7.325 -0.772 1.00 92.56 289 LEU A O 1
ATOM 2349 N N . GLU A 1 290 ? -12.574 -8.190 -2.378 1.00 90.62 290 GLU A N 1
ATOM 2350 C CA . GLU A 1 290 ? -13.005 -9.580 -2.183 1.00 90.62 290 GLU A CA 1
ATOM 2351 C C . GLU A 1 290 ? -12.539 -10.108 -0.825 1.00 90.62 290 GLU A C 1
ATOM 2353 O O . GLU A 1 290 ? -13.311 -10.721 -0.088 1.00 90.62 290 GLU A O 1
ATOM 2358 N N . MET A 1 291 ? -11.302 -9.798 -0.426 1.00 92.31 291 MET A N 1
ATOM 2359 C CA . MET A 1 291 ? -10.827 -10.161 0.905 1.00 92.31 291 MET A CA 1
ATOM 2360 C C . MET A 1 291 ? -11.667 -9.510 2.009 1.00 92.31 291 MET A C 1
ATOM 2362 O O . MET A 1 291 ? -11.988 -10.166 3.002 1.00 92.31 291 MET A O 1
ATOM 2366 N N . LEU A 1 292 ? -12.051 -8.239 1.849 1.00 93.94 292 LEU A N 1
ATOM 2367 C CA . LEU A 1 292 ? -12.946 -7.572 2.790 1.00 93.94 292 LEU A CA 1
ATOM 2368 C C . LEU A 1 292 ? -14.278 -8.326 2.902 1.00 93.94 292 LEU A C 1
ATOM 2370 O O . LEU A 1 292 ? -14.705 -8.629 4.014 1.00 93.94 292 LEU A O 1
ATOM 2374 N N . GLU A 1 293 ? -14.904 -8.683 1.782 1.00 91.94 293 GLU A N 1
ATOM 2375 C CA . GLU A 1 293 ? -16.153 -9.458 1.771 1.00 91.94 293 GLU A CA 1
ATOM 2376 C C . GLU A 1 293 ? -16.012 -10.790 2.521 1.00 91.94 293 GLU A C 1
ATOM 2378 O O . GLU A 1 293 ? -16.846 -11.137 3.367 1.00 91.94 293 GLU A O 1
ATOM 2383 N N . ILE A 1 294 ? -14.918 -11.510 2.259 1.00 90.38 294 ILE A N 1
ATOM 2384 C CA . ILE A 1 294 ? -14.578 -12.782 2.898 1.00 90.38 294 ILE A CA 1
ATOM 2385 C C . ILE A 1 294 ? -14.417 -12.602 4.417 1.00 90.38 294 ILE A C 1
ATOM 2387 O O . ILE A 1 294 ? -14.978 -13.381 5.196 1.00 90.38 294 ILE A O 1
ATOM 2391 N N . MET A 1 295 ? -13.706 -11.557 4.861 1.00 91.69 295 MET A N 1
ATOM 2392 C CA . MET A 1 295 ? -13.526 -11.252 6.287 1.00 91.69 295 MET A CA 1
ATOM 2393 C C . MET A 1 295 ? -14.843 -10.933 6.991 1.00 91.69 295 MET A C 1
ATOM 2395 O O . MET A 1 295 ? -15.052 -11.366 8.127 1.00 91.69 295 MET A O 1
ATOM 2399 N N . LEU A 1 296 ? -15.721 -10.167 6.341 1.00 91.88 296 LEU A N 1
ATOM 2400 C CA . LEU A 1 296 ? -17.016 -9.791 6.905 1.00 91.88 296 LEU A CA 1
ATOM 2401 C C . LEU A 1 296 ? -17.959 -11.003 6.970 1.00 91.88 296 LEU A C 1
ATOM 2403 O O . LEU A 1 296 ? -18.646 -11.197 7.975 1.00 91.88 296 LEU A O 1
ATOM 2407 N N . SER A 1 297 ? -17.933 -11.858 5.945 1.00 89.75 297 SER A N 1
ATOM 2408 C CA . SER A 1 297 ? -18.781 -13.050 5.838 1.00 89.75 297 SER A CA 1
ATOM 2409 C C . SER A 1 297 ? -18.393 -14.162 6.816 1.00 89.75 297 SER A C 1
ATOM 2411 O O . SER A 1 297 ? -19.282 -14.756 7.444 1.00 89.75 297 SER A O 1
ATOM 2413 N N . ASP A 1 298 ? -17.087 -14.416 6.979 1.00 88.75 298 ASP A N 1
ATOM 2414 C CA . ASP A 1 298 ? -16.522 -15.450 7.857 1.00 88.75 298 ASP A CA 1
ATOM 2415 C C . ASP A 1 298 ? -15.421 -14.904 8.783 1.00 88.75 298 ASP A C 1
ATOM 2417 O O . ASP A 1 298 ? -14.248 -15.294 8.778 1.00 88.75 298 ASP A O 1
ATOM 2421 N N . ALA A 1 299 ? -15.828 -14.000 9.666 1.00 88.88 299 ALA A N 1
ATOM 2422 C CA . ALA A 1 299 ? -14.932 -13.426 10.659 1.00 88.88 299 ALA A CA 1
ATOM 2423 C C . ALA A 1 299 ? -14.328 -14.459 11.625 1.00 88.88 299 ALA A C 1
ATOM 2425 O O . ALA A 1 299 ? -13.269 -14.205 12.188 1.00 88.88 299 ALA A O 1
ATOM 2426 N N . LYS A 1 300 ? -14.950 -15.628 11.837 1.00 86.25 300 LYS A N 1
ATOM 2427 C CA . LYS A 1 300 ? -14.368 -16.662 12.714 1.00 86.25 300 LYS A CA 1
ATOM 2428 C C . LYS A 1 300 ? -13.076 -17.218 12.122 1.00 86.25 300 LYS A C 1
ATOM 2430 O O . LYS A 1 300 ? -12.124 -17.455 12.866 1.00 86.25 300 LYS A O 1
ATOM 2435 N N . GLN A 1 301 ? -13.060 -17.416 10.808 1.00 88.19 301 GLN A N 1
ATOM 2436 C CA . GLN A 1 301 ? -11.903 -17.906 10.076 1.00 88.19 301 GLN A CA 1
ATOM 2437 C C . GLN A 1 301 ? -10.833 -16.820 9.910 1.00 88.19 301 GLN A C 1
ATOM 2439 O O . GLN A 1 301 ? -9.655 -17.086 10.157 1.00 88.19 301 GLN A O 1
ATOM 2444 N N . TRP A 1 302 ? -11.239 -15.608 9.520 1.00 90.44 302 TRP A N 1
ATOM 2445 C CA . TRP A 1 302 ? -10.309 -14.574 9.044 1.00 90.44 302 TRP A CA 1
ATOM 2446 C C . TRP A 1 302 ? -9.972 -13.489 10.071 1.00 90.44 302 TRP A C 1
ATOM 2448 O O . TRP A 1 302 ? -8.889 -12.906 10.020 1.00 90.44 302 TRP A O 1
ATOM 2458 N N . LEU A 1 303 ? -10.856 -13.259 11.043 1.00 90.56 303 LEU A N 1
ATOM 2459 C CA . LEU A 1 303 ? -10.698 -12.301 12.142 1.00 90.56 303 LEU A CA 1
ATOM 2460 C C . LEU A 1 303 ? -10.924 -12.984 13.502 1.00 90.56 303 LEU A C 1
ATOM 2462 O O . LEU A 1 303 ? -11.779 -12.546 14.282 1.00 90.56 303 LEU A O 1
ATOM 2466 N N . PRO A 1 304 ? -10.171 -14.055 13.826 1.00 90.50 304 PRO A N 1
ATOM 2467 C CA . PRO A 1 304 ? -10.430 -14.853 15.014 1.00 90.50 304 PRO A CA 1
ATOM 2468 C C . PRO A 1 304 ? -10.382 -13.994 16.283 1.00 90.50 304 PRO A C 1
ATOM 2470 O O . PRO A 1 304 ? -9.556 -13.084 16.427 1.00 90.50 304 PRO A O 1
ATOM 2473 N N . ALA A 1 305 ? -11.301 -14.284 17.207 1.00 90.81 305 ALA A N 1
ATOM 2474 C CA . ALA A 1 305 ? -11.400 -13.573 18.476 1.00 90.81 305 ALA A CA 1
ATOM 2475 C C . ALA A 1 305 ? -10.237 -13.890 19.439 1.00 90.81 305 ALA A C 1
ATOM 2477 O O . ALA A 1 305 ? -9.794 -12.971 20.121 1.00 90.81 305 ALA A O 1
ATOM 2478 N N . PRO A 1 306 ? -9.729 -15.133 19.558 1.00 90.25 306 PRO A N 1
ATOM 2479 C CA . PRO A 1 306 ? -8.618 -15.407 20.463 1.00 90.25 306 PRO A CA 1
ATOM 2480 C C . PRO A 1 306 ? -7.268 -15.003 19.874 1.00 90.25 306 PRO A C 1
ATOM 2482 O O . PRO A 1 306 ? -6.920 -15.393 18.762 1.00 90.25 306 PRO A O 1
ATOM 2485 N N . GLU A 1 307 ? -6.480 -14.282 20.668 1.00 92.25 307 GLU A N 1
ATOM 2486 C CA . GLU A 1 307 ? -5.148 -13.794 20.302 1.00 92.25 307 GLU A CA 1
ATOM 2487 C C . GLU A 1 307 ? -4.233 -14.904 19.770 1.00 92.25 307 GLU A C 1
ATOM 2489 O O . GLU A 1 307 ? -3.607 -14.745 18.729 1.00 92.25 307 GLU A O 1
ATOM 2494 N N . HIS A 1 308 ? -4.175 -16.045 20.460 1.00 89.19 308 HIS A N 1
ATOM 2495 C CA . HIS A 1 308 ? -3.276 -17.147 20.109 1.00 89.19 308 HIS A CA 1
ATOM 2496 C C . HIS A 1 308 ? -3.593 -17.787 18.744 1.00 89.19 308 HIS A C 1
ATOM 2498 O O . HIS A 1 308 ? -2.755 -18.494 18.193 1.00 89.19 308 HIS A O 1
ATOM 2504 N N . VAL A 1 309 ? -4.783 -17.537 18.185 1.00 91.06 309 VAL A N 1
ATOM 2505 C CA . VAL A 1 309 ? -5.202 -18.053 16.873 1.00 91.06 309 VAL A CA 1
ATOM 2506 C C . VAL A 1 309 ? -4.765 -17.122 15.739 1.00 91.06 309 VAL A C 1
ATOM 2508 O O . VAL A 1 309 ? -4.595 -17.583 14.614 1.00 91.06 309 VAL A O 1
ATOM 2511 N N . LEU A 1 310 ? -4.537 -15.831 16.011 1.00 91.19 310 LEU A N 1
ATOM 2512 C CA . LEU A 1 310 ? -4.130 -14.856 14.993 1.00 91.19 310 LEU A CA 1
ATOM 2513 C C . LEU A 1 310 ? -2.850 -15.289 14.243 1.00 91.19 310 LEU A C 1
ATOM 2515 O O . LEU A 1 310 ? -2.916 -15.361 13.013 1.00 91.19 310 LEU A O 1
ATOM 2519 N N . PRO A 1 311 ? -1.738 -15.677 14.911 1.00 90.31 311 PRO A N 1
ATOM 2520 C CA . PRO A 1 311 ? -0.537 -16.159 14.219 1.00 90.31 311 PRO A CA 1
ATOM 2521 C C . PRO A 1 311 ? -0.777 -17.382 13.338 1.00 90.31 311 PRO A C 1
ATOM 2523 O O . PRO A 1 311 ? -0.277 -17.446 12.220 1.00 90.31 311 PRO A O 1
ATOM 2526 N N . VAL A 1 312 ? -1.596 -18.329 13.809 1.00 87.00 312 VAL A N 1
ATOM 2527 C CA . VAL A 1 312 ? -1.946 -19.549 13.060 1.00 87.00 312 VAL A CA 1
ATOM 2528 C C . VAL A 1 312 ? -2.711 -19.214 11.775 1.00 87.00 312 VAL A C 1
ATOM 2530 O O . VAL A 1 312 ? -2.633 -19.944 10.792 1.00 87.00 312 VAL A O 1
ATOM 2533 N N . ARG A 1 313 ? -3.433 -18.088 11.761 1.00 87.12 313 ARG A N 1
ATOM 2534 C CA . ARG A 1 313 ? -4.146 -17.560 10.590 1.00 87.12 313 ARG A CA 1
ATOM 2535 C C . ARG A 1 313 ? -3.315 -16.575 9.762 1.00 87.12 313 ARG A C 1
ATOM 2537 O O . ARG A 1 313 ? -3.874 -15.886 8.922 1.00 87.12 313 ARG A O 1
ATOM 2544 N N . GLY A 1 314 ? -2.004 -16.496 9.992 1.00 87.94 314 GLY A N 1
ATOM 2545 C CA . GLY A 1 314 ? -1.087 -15.668 9.205 1.00 87.94 314 GLY A CA 1
ATOM 2546 C C . GLY A 1 314 ? -0.986 -14.207 9.650 1.00 87.94 314 GLY A C 1
ATOM 2547 O O . GLY A 1 314 ? -0.311 -13.419 8.989 1.00 87.94 314 GLY A O 1
ATOM 2548 N N . TRP A 1 315 ? -1.613 -13.819 10.765 1.00 91.56 315 TRP A N 1
ATOM 2549 C CA . TRP A 1 315 ? -1.430 -12.483 11.333 1.00 91.56 315 TRP A CA 1
ATOM 2550 C C . TRP A 1 315 ? -0.105 -12.397 12.084 1.00 91.56 315 TRP A C 1
ATOM 2552 O O . TRP A 1 315 ? 0.158 -13.153 13.017 1.00 91.56 315 TRP A O 1
ATOM 2562 N N . ARG A 1 316 ? 0.720 -11.417 11.733 1.00 91.81 316 ARG A N 1
ATOM 2563 C CA . ARG A 1 316 ? 2.021 -11.193 12.363 1.00 91.81 316 ARG A CA 1
ATOM 2564 C C . ARG A 1 316 ? 1.939 -9.994 13.302 1.00 91.81 316 ARG A C 1
ATOM 2566 O O . ARG A 1 316 ? 1.470 -8.928 12.911 1.00 91.81 316 ARG A O 1
ATOM 2573 N N . LYS A 1 317 ? 2.369 -10.158 14.555 1.00 92.31 317 LYS A N 1
ATOM 2574 C CA . LYS A 1 317 ? 2.368 -9.065 15.539 1.00 92.31 317 LYS A CA 1
ATOM 2575 C C . LYS A 1 317 ? 3.432 -8.039 15.156 1.00 92.31 317 LYS A C 1
ATOM 2577 O O . LYS A 1 317 ? 4.586 -8.411 14.955 1.00 92.31 317 LYS A O 1
ATOM 2582 N N . VAL A 1 318 ? 3.051 -6.767 15.085 1.00 91.94 318 VAL A N 1
ATOM 2583 C CA . VAL A 1 318 ? 3.985 -5.672 14.805 1.00 91.94 318 VAL A CA 1
ATOM 2584 C C . VAL A 1 318 ? 4.723 -5.313 16.089 1.00 91.94 318 VAL A C 1
ATOM 2586 O O . VAL A 1 318 ? 4.112 -5.049 17.129 1.00 91.94 318 VAL A O 1
ATOM 2589 N N . ASN A 1 319 ? 6.049 -5.306 16.028 1.00 88.31 319 ASN A N 1
ATOM 2590 C CA . ASN A 1 319 ? 6.888 -4.812 17.102 1.00 88.31 319 ASN A CA 1
ATOM 2591 C C . ASN A 1 319 ? 6.864 -3.275 17.102 1.00 88.31 319 ASN A C 1
ATOM 2593 O O . ASN A 1 319 ? 7.331 -2.638 16.159 1.00 88.31 319 ASN A O 1
ATOM 2597 N N . MET A 1 320 ? 6.287 -2.714 18.169 1.00 80.31 320 MET A N 1
ATOM 2598 C CA . MET A 1 320 ? 6.138 -1.271 18.399 1.00 80.31 320 MET A CA 1
ATOM 2599 C C . MET A 1 320 ? 7.296 -0.664 19.210 1.00 80.31 320 MET A C 1
ATOM 2601 O O . MET A 1 320 ? 7.383 0.553 19.312 1.00 80.31 320 MET A O 1
ATOM 2605 N N . GLN A 1 321 ? 8.126 -1.496 19.854 1.00 65.38 321 GLN A N 1
ATOM 2606 C CA . GLN A 1 321 ? 9.222 -1.065 20.741 1.00 65.38 321 GLN A CA 1
ATOM 2607 C C . GLN A 1 321 ? 10.567 -1.024 20.023 1.00 65.38 321 GLN A C 1
ATOM 2609 O O . GLN A 1 321 ? 11.432 -0.231 20.369 1.00 65.38 321 GLN A O 1
ATOM 2614 N N . HIS A 1 322 ? 10.735 -1.900 19.037 1.00 49.38 322 HIS A N 1
ATOM 2615 C CA . HIS A 1 322 ? 11.820 -1.828 18.082 1.00 49.38 322 HIS A CA 1
ATOM 2616 C C . HIS A 1 322 ? 11.233 -1.306 16.775 1.00 49.38 322 HIS A C 1
ATOM 2618 O O . HIS A 1 322 ? 10.579 -2.059 16.041 1.00 49.38 322 HIS A O 1
ATOM 2624 N N . GLU A 1 323 ? 11.557 -0.059 16.428 1.00 39.38 323 GLU A N 1
ATOM 2625 C CA . GLU A 1 323 ? 11.933 0.184 15.037 1.00 39.38 323 GLU A CA 1
ATOM 2626 C C . GLU A 1 323 ? 12.883 -0.957 14.663 1.00 39.38 323 GLU A C 1
ATOM 2628 O O . GLU A 1 323 ? 13.726 -1.348 15.478 1.00 39.38 323 GLU A O 1
ATOM 2633 N N . ALA A 1 324 ? 12.692 -1.591 13.501 1.00 36.88 324 ALA A N 1
ATOM 2634 C CA . ALA A 1 324 ? 13.708 -2.517 13.010 1.00 36.88 324 ALA A CA 1
ATOM 2635 C C . ALA A 1 324 ? 15.082 -1.860 13.239 1.00 36.88 324 ALA A C 1
ATOM 2637 O O . ALA A 1 324 ? 15.135 -0.630 13.131 1.00 36.88 324 ALA A O 1
ATOM 2638 N N . PRO A 1 325 ? 16.171 -2.601 13.539 1.00 31.02 325 PRO A N 1
ATOM 2639 C CA . PRO A 1 325 ? 17.492 -2.018 13.327 1.00 31.02 325 PRO A CA 1
ATOM 2640 C C . PRO A 1 325 ? 17.410 -1.381 11.953 1.00 31.02 325 PRO A C 1
ATOM 2642 O O . PRO A 1 325 ? 17.025 -2.077 11.005 1.00 31.02 325 PRO A O 1
ATOM 2645 N N . ALA A 1 326 ? 17.540 -0.056 11.922 1.00 31.62 326 ALA A N 1
ATOM 2646 C CA . ALA A 1 326 ? 17.061 0.708 10.802 1.00 31.62 326 ALA A CA 1
ATOM 2647 C C . ALA A 1 326 ? 17.620 0.048 9.542 1.00 31.62 326 ALA A C 1
ATOM 2649 O O . ALA A 1 326 ? 18.828 -0.136 9.370 1.00 31.62 326 ALA A O 1
ATOM 2650 N N . THR A 1 327 ? 16.737 -0.358 8.636 1.00 35.28 327 THR A N 1
ATOM 2651 C CA . THR A 1 327 ? 17.056 -0.070 7.250 1.00 35.28 327 THR A CA 1
ATOM 2652 C C . THR A 1 327 ? 17.175 1.443 7.225 1.00 35.28 327 THR A C 1
ATOM 2654 O O . THR A 1 327 ? 16.166 2.122 7.063 1.00 35.28 327 THR A O 1
ATOM 2657 N N . ASP A 1 328 ? 18.381 1.937 7.518 1.00 31.69 328 ASP A N 1
ATOM 2658 C CA . ASP A 1 328 ? 18.798 3.321 7.363 1.00 31.69 328 ASP A CA 1
ATOM 2659 C C . ASP A 1 328 ? 18.726 3.630 5.867 1.00 31.69 328 ASP A C 1
ATOM 2661 O O . ASP A 1 328 ? 19.706 3.626 5.129 1.00 31.69 328 ASP A O 1
ATOM 2665 N N . LEU A 1 329 ? 17.493 3.819 5.416 1.00 38.31 329 LEU A N 1
ATOM 2666 C CA . LEU A 1 329 ? 17.115 4.832 4.460 1.00 38.31 329 LEU A CA 1
ATOM 2667 C C . LEU A 1 329 ? 16.681 6.054 5.276 1.00 38.31 329 LEU A C 1
ATOM 2669 O O . LEU A 1 329 ? 15.529 6.455 5.209 1.00 38.31 329 LEU A O 1
ATOM 2673 N N . VAL A 1 330 ? 17.590 6.608 6.083 1.00 34.22 330 VAL A N 1
ATOM 2674 C CA . VAL A 1 330 ? 17.632 8.048 6.345 1.00 34.22 330 VAL A CA 1
ATOM 2675 C C . VAL A 1 330 ? 19.097 8.452 6.430 1.00 34.22 330 VAL A C 1
ATOM 2677 O O . VAL A 1 330 ? 19.854 8.029 7.297 1.00 34.22 330 VAL A O 1
ATOM 2680 N N . GLU A 1 331 ? 19.487 9.250 5.450 1.00 35.28 331 GLU A N 1
ATOM 2681 C CA . GLU A 1 331 ? 20.309 10.444 5.591 1.00 35.28 331 GLU A CA 1
ATOM 2682 C C . GLU A 1 331 ? 20.561 10.905 7.042 1.00 35.28 331 GLU A C 1
ATOM 2684 O O . GLU A 1 331 ? 19.983 11.867 7.521 1.00 35.28 331 GLU A O 1
ATOM 2689 N N . GLN A 1 332 ? 21.487 10.262 7.735 1.00 29.45 332 GLN A N 1
ATOM 2690 C CA . GLN A 1 332 ? 22.545 10.934 8.486 1.00 29.45 332 GLN A CA 1
ATOM 2691 C C . GLN A 1 332 ? 23.768 10.030 8.404 1.00 29.45 332 GLN A C 1
ATOM 2693 O O . GLN A 1 332 ? 24.276 9.467 9.370 1.00 29.45 332 GLN A O 1
ATOM 2698 N N . GLN A 1 333 ? 24.247 9.883 7.168 1.00 33.62 333 GLN A N 1
ATOM 2699 C CA . GLN A 1 333 ? 25.629 9.518 6.949 1.00 33.62 333 GLN A CA 1
ATOM 2700 C C . GLN A 1 333 ? 26.473 10.526 7.736 1.00 33.62 333 GLN A C 1
ATOM 2702 O O . GLN A 1 333 ? 26.385 11.736 7.515 1.00 33.62 333 GLN A O 1
ATOM 2707 N N . GLY A 1 334 ? 27.388 10.024 8.564 1.00 32.22 334 GLY A N 1
ATOM 2708 C CA . GLY A 1 334 ? 28.728 10.577 8.480 1.00 32.22 334 GLY A CA 1
ATOM 2709 C C . GLY A 1 334 ? 29.078 10.534 7.000 1.00 32.22 334 GLY A C 1
ATOM 2710 O O . GLY A 1 334 ? 29.371 9.461 6.476 1.00 32.22 334 GLY A O 1
ATOM 2711 N N . LYS A 1 335 ? 28.870 11.669 6.320 1.00 30.69 335 LYS A N 1
ATOM 2712 C CA . LYS A 1 335 ? 29.195 11.898 4.923 1.00 30.69 335 LYS A CA 1
ATOM 2713 C C . LYS A 1 335 ? 30.647 11.476 4.783 1.00 30.69 335 LYS A C 1
ATOM 2715 O O . LYS A 1 335 ? 31.566 12.240 5.047 1.00 30.69 335 LYS A O 1
ATOM 2720 N N . VAL A 1 336 ? 30.867 10.249 4.345 1.00 41.94 336 VAL A N 1
ATOM 2721 C CA . VAL A 1 336 ? 31.860 10.108 3.311 1.00 41.94 336 VAL A CA 1
ATOM 2722 C C . VAL A 1 336 ? 31.045 10.329 2.060 1.00 41.94 336 VAL A C 1
ATOM 2724 O O . VAL A 1 336 ? 30.510 9.368 1.519 1.00 41.94 336 VAL A O 1
ATOM 2727 N N . GLU A 1 337 ? 30.871 11.606 1.689 1.00 37.72 337 GLU A N 1
ATOM 2728 C CA . GLU A 1 337 ? 30.333 11.990 0.386 1.00 37.72 337 GLU A CA 1
ATOM 2729 C C . GLU A 1 337 ? 30.992 11.079 -0.640 1.00 37.72 337 GLU A C 1
ATOM 2731 O O . GLU A 1 337 ? 32.204 11.104 -0.873 1.00 37.72 337 GLU A O 1
ATOM 2736 N N . ASP A 1 338 ? 30.204 10.148 -1.147 1.00 53.78 338 ASP A N 1
ATOM 2737 C CA . ASP A 1 338 ? 30.556 9.392 -2.318 1.00 53.78 338 ASP A CA 1
ATOM 2738 C C . ASP A 1 338 ? 29.671 9.961 -3.417 1.00 53.78 338 ASP A C 1
ATOM 2740 O O . ASP A 1 338 ? 28.628 9.411 -3.768 1.00 53.78 338 ASP A O 1
ATOM 2744 N N . ASP A 1 339 ? 30.096 11.131 -3.895 1.00 57.44 339 ASP A N 1
ATOM 2745 C CA . ASP A 1 339 ? 29.504 11.910 -4.987 1.00 57.44 339 ASP A CA 1
ATOM 2746 C C . ASP A 1 339 ? 29.654 11.197 -6.349 1.00 57.44 339 ASP A C 1
ATOM 2748 O O . ASP A 1 339 ? 29.700 11.815 -7.408 1.00 57.44 339 ASP A O 1
ATOM 2752 N N . SER A 1 340 ? 29.821 9.867 -6.341 1.00 63.78 340 SER A N 1
ATOM 2753 C CA . SER A 1 340 ? 29.902 9.095 -7.570 1.00 63.78 340 SER A CA 1
ATOM 2754 C C . SER A 1 340 ? 28.522 9.011 -8.228 1.00 63.78 340 SER A C 1
ATOM 2756 O O . SER A 1 340 ? 27.516 8.789 -7.544 1.00 63.78 340 SER A O 1
ATOM 2758 N N . PRO A 1 341 ? 28.454 9.190 -9.557 1.00 74.62 341 PRO A N 1
ATOM 2759 C CA . PRO A 1 341 ? 27.202 9.108 -10.295 1.00 74.62 341 PRO A CA 1
ATOM 2760 C C . PRO A 1 341 ? 26.611 7.697 -10.217 1.00 74.62 341 PRO A C 1
ATOM 2762 O O . PRO A 1 341 ? 27.341 6.706 -10.111 1.00 74.62 341 PRO A O 1
ATOM 2765 N N . GLU A 1 342 ? 25.281 7.609 -10.299 1.00 83.88 342 GLU A N 1
ATOM 2766 C CA . GLU A 1 342 ? 24.594 6.320 -10.367 1.00 83.88 342 GLU A CA 1
ATOM 2767 C C . GLU A 1 342 ? 24.987 5.557 -11.631 1.00 83.88 342 GLU A C 1
ATOM 2769 O O . GLU A 1 342 ? 25.083 6.121 -12.722 1.00 83.88 342 GLU A O 1
ATOM 2774 N N . LYS A 1 343 ? 25.195 4.255 -11.463 1.00 87.62 343 LYS A N 1
ATOM 2775 C CA . LYS A 1 343 ? 25.529 3.318 -12.523 1.00 87.62 343 LYS A CA 1
ATOM 2776 C C . LYS A 1 343 ? 24.323 2.453 -12.870 1.00 87.62 343 LYS A C 1
ATOM 2778 O O . LYS A 1 343 ? 23.474 2.167 -12.024 1.00 87.62 343 LYS A O 1
ATOM 2783 N N . MET A 1 344 ? 24.265 2.013 -14.117 1.00 88.06 344 MET A N 1
ATOM 2784 C CA . MET A 1 344 ? 23.265 1.093 -14.642 1.00 88.06 344 MET A CA 1
ATOM 2785 C C . MET A 1 344 ? 23.930 -0.149 -15.229 1.00 88.06 344 MET A C 1
ATOM 2787 O O . MET A 1 344 ? 25.091 -0.117 -15.634 1.00 88.06 344 MET A O 1
ATOM 2791 N N . VAL A 1 345 ? 23.161 -1.231 -15.306 1.00 88.75 345 VAL A N 1
ATOM 2792 C CA . VAL A 1 345 ? 23.539 -2.449 -16.026 1.00 88.75 345 VAL A CA 1
ATOM 2793 C C . VAL A 1 345 ? 22.927 -2.391 -17.425 1.00 88.75 345 VAL A C 1
ATOM 2795 O O . VAL A 1 345 ? 21.726 -2.159 -17.572 1.00 88.75 345 VAL A O 1
ATOM 2798 N N . PHE A 1 346 ? 23.742 -2.603 -18.458 1.00 87.75 346 PHE A N 1
ATOM 2799 C CA . PHE A 1 346 ? 23.276 -2.747 -19.836 1.00 87.75 346 PHE A CA 1
ATOM 2800 C C . PHE A 1 346 ? 23.164 -4.238 -20.171 1.00 87.75 346 PHE A C 1
ATOM 2802 O O . PHE A 1 346 ? 24.157 -4.964 -20.272 1.00 87.75 346 PHE A O 1
ATOM 2809 N N . HIS A 1 347 ? 21.931 -4.715 -20.301 1.00 87.00 347 HIS A N 1
ATOM 2810 C CA . HIS A 1 347 ? 21.639 -6.143 -20.394 1.00 87.00 347 HIS A CA 1
ATOM 2811 C C . HIS A 1 347 ? 21.964 -6.748 -21.763 1.00 87.00 347 HIS A C 1
ATOM 2813 O O . HIS A 1 347 ? 21.949 -6.067 -22.789 1.00 87.00 347 HIS A O 1
ATOM 2819 N N . ALA A 1 348 ? 22.229 -8.058 -21.761 1.00 85.00 348 ALA A N 1
ATOM 2820 C CA . ALA A 1 348 ? 22.355 -8.850 -22.979 1.00 85.00 348 ALA A CA 1
ATOM 2821 C C . ALA A 1 348 ? 21.031 -8.832 -23.771 1.00 85.00 348 ALA A C 1
ATOM 2823 O O . ALA A 1 348 ? 19.961 -8.724 -23.158 1.00 85.00 348 ALA A O 1
ATOM 2824 N N . PRO A 1 349 ? 21.068 -8.958 -25.110 1.00 81.25 349 PRO A N 1
ATOM 2825 C CA . PRO A 1 349 ? 19.859 -8.979 -25.924 1.00 81.25 349 PRO A CA 1
ATOM 2826 C C . PRO A 1 349 ? 18.992 -10.216 -25.630 1.00 81.25 349 PRO A C 1
ATOM 2828 O O . PRO A 1 349 ? 19.378 -11.141 -24.905 1.00 81.25 349 PRO A O 1
ATOM 2831 N N . ARG A 1 350 ? 17.769 -10.212 -26.172 1.00 77.88 350 ARG A N 1
ATOM 2832 C CA . ARG A 1 350 ? 16.789 -11.287 -25.958 1.00 77.88 350 ARG A CA 1
ATOM 2833 C C . ARG A 1 350 ? 17.316 -12.611 -26.512 1.00 77.88 350 ARG A C 1
ATOM 2835 O O . ARG A 1 350 ? 17.907 -12.633 -27.585 1.00 77.88 350 ARG A O 1
ATOM 2842 N N . GLY A 1 351 ? 17.081 -13.693 -25.774 1.00 69.19 351 GLY A N 1
ATOM 2843 C CA . GLY A 1 351 ? 17.429 -15.044 -26.212 1.00 69.19 351 GLY A CA 1
ATOM 2844 C C . GLY A 1 351 ? 16.348 -15.641 -27.108 1.00 69.19 351 GLY A C 1
ATOM 2845 O O . GLY A 1 351 ? 15.176 -15.281 -27.004 1.00 69.19 351 GLY A O 1
ATOM 2846 N N . ASN A 1 352 ? 16.717 -16.612 -27.941 1.00 61.81 352 ASN A N 1
ATOM 2847 C CA . ASN A 1 352 ? 15.831 -17.212 -28.950 1.00 61.81 352 ASN A CA 1
ATOM 2848 C C . ASN A 1 352 ? 14.766 -18.182 -28.385 1.00 61.81 352 ASN A C 1
ATOM 2850 O O . ASN A 1 352 ? 14.199 -18.972 -29.135 1.00 61.81 352 ASN A O 1
ATOM 2854 N N . GLY A 1 353 ? 14.504 -18.178 -27.071 1.00 54.06 353 GLY A N 1
ATOM 2855 C CA . GLY A 1 353 ? 13.444 -18.961 -26.409 1.00 54.06 353 GLY A CA 1
ATOM 2856 C C . GLY A 1 353 ? 13.567 -20.494 -26.473 1.00 54.06 353 GLY A C 1
ATOM 2857 O O . GLY A 1 353 ? 12.836 -21.193 -25.780 1.00 54.06 353 GLY A O 1
ATOM 2858 N N . LEU A 1 354 ? 14.495 -21.040 -27.264 1.00 47.94 354 LEU A N 1
ATOM 2859 C CA . LEU A 1 354 ? 14.549 -22.465 -27.608 1.00 47.94 354 LEU A CA 1
ATOM 2860 C C . LEU A 1 354 ? 15.386 -23.338 -26.659 1.00 47.94 354 LEU A C 1
ATOM 2862 O O . LEU A 1 354 ? 15.474 -24.542 -26.878 1.00 47.94 354 LEU A O 1
ATOM 2866 N N . GLN A 1 355 ? 15.958 -22.791 -25.583 1.00 44.00 355 GLN A N 1
ATOM 2867 C CA . GLN A 1 355 ? 16.708 -23.584 -24.594 1.00 44.00 355 GLN A CA 1
ATOM 2868 C C . GLN A 1 355 ? 16.706 -22.961 -23.186 1.00 44.00 355 GLN A C 1
ATOM 2870 O O . GLN A 1 355 ? 17.713 -22.932 -22.488 1.00 44.00 355 GLN A O 1
ATOM 2875 N N . GLY A 1 356 ? 15.546 -22.467 -22.752 1.00 39.56 356 GLY A N 1
ATOM 2876 C CA . GLY A 1 356 ? 15.333 -21.940 -21.402 1.00 39.56 356 GLY A CA 1
ATOM 2877 C C . GLY A 1 356 ? 14.086 -22.532 -20.762 1.00 39.56 356 GLY A C 1
ATOM 2878 O O . GLY A 1 356 ? 13.177 -21.800 -20.388 1.00 39.56 356 GLY A O 1
ATOM 2879 N N . GLY A 1 357 ? 13.995 -23.862 -20.682 1.00 37.12 357 GLY A N 1
ATOM 2880 C CA . GLY A 1 357 ? 13.003 -24.480 -19.805 1.00 37.12 357 GLY A CA 1
ATOM 2881 C C . GLY A 1 357 ? 13.226 -23.982 -18.376 1.00 37.12 357 GLY A C 1
ATOM 2882 O O . GLY A 1 357 ? 14.350 -24.067 -17.898 1.00 37.12 357 GLY A O 1
ATOM 2883 N N . ILE A 1 358 ? 12.177 -23.438 -17.747 1.00 42.41 358 ILE A N 1
ATOM 2884 C CA . ILE A 1 358 ? 12.010 -23.197 -16.299 1.00 42.41 358 ILE A CA 1
ATOM 2885 C C . ILE A 1 358 ? 13.358 -23.077 -15.549 1.00 42.41 358 ILE A C 1
ATOM 2887 O O . ILE A 1 358 ? 13.765 -23.983 -14.824 1.00 42.41 358 ILE A O 1
ATOM 2891 N N . GLY A 1 359 ? 14.090 -21.979 -15.760 1.00 52.19 359 GLY A N 1
ATOM 2892 C CA . GLY A 1 359 ? 15.400 -21.754 -15.145 1.00 52.19 359 GLY A CA 1
ATOM 2893 C C . GLY A 1 359 ? 15.890 -20.315 -15.320 1.00 52.19 359 GLY A C 1
ATOM 2894 O O . GLY A 1 359 ? 15.648 -19.701 -16.354 1.00 52.19 359 GLY A O 1
ATOM 2895 N N . GLN A 1 360 ? 16.556 -19.772 -14.295 1.00 61.19 360 GLN A N 1
ATOM 2896 C CA . GLN A 1 360 ? 17.176 -18.436 -14.308 1.00 61.19 360 GLN A CA 1
ATOM 2897 C C . GLN A 1 360 ? 18.261 -18.341 -15.403 1.00 61.19 360 GLN A C 1
ATOM 2899 O O . GLN A 1 360 ? 19.009 -19.301 -15.607 1.00 61.19 360 GLN A O 1
ATOM 2904 N N . SER A 1 361 ? 18.368 -17.195 -16.093 1.00 74.12 361 SER A N 1
ATOM 2905 C CA . SER A 1 361 ? 19.406 -16.971 -17.115 1.00 74.12 361 SER A CA 1
ATOM 2906 C C . SER A 1 361 ? 20.807 -17.019 -16.494 1.00 74.12 361 SER A C 1
ATOM 2908 O O . SER A 1 361 ? 21.057 -16.466 -15.423 1.00 74.12 361 SER A O 1
ATOM 2910 N N . LYS A 1 362 ? 21.759 -17.647 -17.191 1.00 78.19 362 LYS A N 1
ATOM 2911 C CA . LYS A 1 362 ? 23.185 -17.658 -16.830 1.00 78.19 362 LYS A CA 1
ATOM 2912 C C . LYS A 1 362 ? 23.921 -16.430 -17.374 1.00 78.19 362 LYS A C 1
ATOM 2914 O O . LYS A 1 362 ? 25.116 -16.279 -17.110 1.00 78.19 362 LYS A O 1
ATOM 2919 N N . CYS A 1 363 ? 23.232 -15.546 -18.098 1.00 81.88 363 CYS A N 1
ATOM 2920 C CA . CYS A 1 363 ? 23.753 -14.292 -18.649 1.00 81.88 363 CYS A CA 1
ATOM 2921 C C . CYS A 1 363 ? 23.560 -13.088 -17.707 1.00 81.88 363 CYS A C 1
ATOM 2923 O O . CYS A 1 363 ? 23.479 -11.948 -18.166 1.00 81.88 363 CYS A O 1
ATOM 2925 N N . GLY A 1 364 ? 23.469 -13.327 -16.394 1.00 83.94 364 GLY A N 1
ATOM 2926 C CA . GLY A 1 364 ? 23.407 -12.259 -15.399 1.00 83.94 364 GLY A CA 1
ATOM 2927 C C . GLY A 1 364 ? 24.721 -11.474 -15.281 1.00 83.94 364 GLY A C 1
ATOM 2928 O O . GLY A 1 364 ? 25.806 -12.044 -15.412 1.00 83.94 364 GLY A O 1
ATOM 2929 N N . ASN A 1 365 ? 24.623 -10.172 -14.999 1.00 90.38 365 ASN A N 1
ATOM 2930 C CA . ASN A 1 365 ? 25.775 -9.284 -14.867 1.00 90.38 365 ASN A CA 1
ATOM 2931 C C . ASN A 1 365 ? 26.608 -9.628 -13.617 1.00 90.38 365 ASN A C 1
ATOM 2933 O O . ASN A 1 365 ? 26.145 -9.507 -12.480 1.00 90.38 365 ASN A O 1
ATOM 2937 N N . VAL A 1 366 ? 27.852 -10.053 -13.842 1.00 89.00 366 VAL A N 1
ATOM 2938 C CA . VAL A 1 366 ? 28.748 -10.552 -12.783 1.00 89.00 366 VAL A CA 1
ATOM 2939 C C . VAL A 1 366 ? 29.183 -9.435 -11.837 1.00 89.00 366 VAL A C 1
ATOM 2941 O O . VAL A 1 366 ? 29.146 -9.632 -10.625 1.00 89.00 366 VAL A O 1
ATOM 2944 N N . LEU A 1 367 ? 29.547 -8.256 -12.358 1.00 89.69 367 LEU A N 1
ATOM 2945 C CA . LEU A 1 367 ? 29.974 -7.134 -11.518 1.00 89.69 367 LEU A CA 1
ATOM 2946 C C . LEU A 1 367 ? 28.846 -6.708 -10.575 1.00 89.69 367 LEU A C 1
ATOM 2948 O O . LEU A 1 367 ? 29.064 -6.566 -9.375 1.00 89.69 367 LEU A O 1
ATOM 2952 N N . PHE A 1 368 ? 27.625 -6.569 -11.087 1.00 88.62 368 PHE A N 1
ATOM 2953 C CA . PHE A 1 368 ? 26.448 -6.262 -10.281 1.00 88.62 368 PHE A CA 1
ATOM 2954 C C . PHE A 1 368 ? 26.216 -7.301 -9.178 1.00 88.62 368 PHE A C 1
ATOM 2956 O O . PHE A 1 368 ? 25.956 -6.940 -8.028 1.00 88.62 368 PHE A O 1
ATOM 2963 N N . GLN A 1 369 ? 26.329 -8.594 -9.496 1.00 88.38 369 GLN A N 1
ATOM 2964 C CA . GLN A 1 369 ? 26.156 -9.666 -8.514 1.00 88.38 369 GLN A CA 1
ATOM 2965 C C . GLN A 1 369 ? 27.243 -9.646 -7.433 1.00 88.38 369 GLN A C 1
ATOM 2967 O O . GLN A 1 369 ? 26.930 -9.830 -6.256 1.00 88.38 369 GLN A O 1
ATOM 2972 N N . GLU A 1 370 ? 28.503 -9.412 -7.803 1.00 86.12 370 GLU A N 1
ATOM 2973 C CA . GLU A 1 370 ? 29.610 -9.321 -6.848 1.00 86.12 370 GLU A CA 1
ATOM 2974 C C . GLU A 1 370 ? 29.503 -8.079 -5.967 1.00 86.12 370 GLU A C 1
ATOM 2976 O O . GLU A 1 370 ? 29.618 -8.205 -4.751 1.00 86.12 370 GLU A O 1
ATOM 2981 N N . VAL A 1 371 ? 29.160 -6.917 -6.532 1.00 86.81 371 VAL A N 1
ATOM 2982 C CA . VAL A 1 371 ? 28.861 -5.696 -5.764 1.00 86.81 371 VAL A CA 1
ATOM 2983 C C . VAL A 1 371 ? 27.714 -5.943 -4.789 1.00 86.81 371 VAL A C 1
ATOM 2985 O O . VAL A 1 371 ? 27.818 -5.598 -3.612 1.00 86.81 371 VAL A O 1
ATOM 2988 N N . SER A 1 372 ? 26.634 -6.574 -5.253 1.00 84.25 372 SER A N 1
ATOM 2989 C CA . SER A 1 372 ? 25.458 -6.866 -4.428 1.00 84.25 372 SER A CA 1
ATOM 2990 C C . SER A 1 372 ? 25.804 -7.786 -3.257 1.00 84.25 372 SER A C 1
ATOM 2992 O O . SER A 1 372 ? 25.389 -7.522 -2.130 1.00 84.25 372 SER A O 1
ATOM 2994 N N . LYS A 1 373 ? 26.604 -8.835 -3.493 1.00 84.50 373 LYS A N 1
ATOM 2995 C CA . LYS A 1 373 ? 27.093 -9.744 -2.442 1.00 84.50 373 LYS A CA 1
ATOM 2996 C C . LYS A 1 373 ? 28.058 -9.037 -1.490 1.00 84.50 373 LYS A C 1
ATOM 2998 O O . LYS A 1 373 ? 27.913 -9.153 -0.278 1.00 84.50 373 LYS A O 1
ATOM 3003 N N . PHE A 1 374 ? 29.000 -8.261 -2.019 1.00 81.81 374 PHE A N 1
ATOM 3004 C CA . PHE A 1 374 ? 30.002 -7.555 -1.225 1.00 81.81 374 PHE A CA 1
ATOM 3005 C C . PHE A 1 374 ? 29.359 -6.513 -0.302 1.00 81.81 374 PHE A C 1
ATOM 3007 O O . PHE A 1 374 ? 29.698 -6.433 0.876 1.00 81.81 374 PHE A O 1
ATOM 3014 N N . ARG A 1 375 ? 28.357 -5.775 -0.796 1.00 78.94 375 ARG A N 1
ATOM 3015 C CA . ARG A 1 375 ? 27.579 -4.805 -0.006 1.00 78.94 375 ARG A CA 1
ATOM 3016 C C . ARG A 1 375 ? 26.719 -5.453 1.081 1.00 78.94 375 ARG A C 1
ATOM 3018 O O . ARG A 1 375 ? 26.394 -4.784 2.060 1.00 78.94 375 ARG A O 1
ATOM 3025 N N . GLN A 1 376 ? 26.353 -6.731 0.947 1.00 75.69 376 GLN A N 1
ATOM 3026 C CA . GLN A 1 376 ? 25.688 -7.471 2.027 1.00 75.69 376 GLN A CA 1
ATOM 3027 C C . GLN A 1 376 ? 26.650 -7.777 3.180 1.00 75.69 376 GLN A C 1
ATOM 3029 O O . GLN A 1 376 ? 26.223 -7.774 4.333 1.00 75.69 376 GLN A O 1
ATOM 3034 N N . THR A 1 377 ? 27.931 -8.012 2.880 1.00 74.31 377 THR A N 1
ATOM 3035 C CA . THR A 1 377 ? 28.957 -8.356 3.876 1.00 74.31 377 THR A CA 1
ATOM 3036 C C . THR A 1 377 ? 29.672 -7.145 4.472 1.00 74.31 377 THR A C 1
ATOM 3038 O O . THR A 1 377 ? 29.972 -7.147 5.661 1.00 74.31 377 THR A O 1
ATOM 3041 N N . ASP A 1 378 ? 29.930 -6.105 3.678 1.00 73.56 378 ASP A N 1
ATOM 3042 C CA . ASP A 1 378 ? 30.640 -4.900 4.104 1.00 73.56 378 ASP A CA 1
ATOM 3043 C C . ASP A 1 378 ? 30.022 -3.662 3.440 1.00 73.56 378 ASP A C 1
ATOM 3045 O O . ASP A 1 378 ? 30.142 -3.421 2.235 1.00 73.56 378 ASP A O 1
ATOM 3049 N N . LYS A 1 379 ? 29.308 -2.875 4.250 1.00 67.38 379 LYS A N 1
ATOM 3050 C CA . LYS A 1 379 ? 28.549 -1.712 3.779 1.00 67.38 379 LYS A CA 1
ATOM 3051 C C . LYS A 1 379 ? 29.400 -0.448 3.671 1.00 67.38 379 LYS A C 1
ATOM 3053 O O . LYS A 1 379 ? 29.015 0.455 2.932 1.00 67.38 379 LYS A O 1
ATOM 3058 N N . THR A 1 380 ? 30.526 -0.366 4.383 1.00 71.94 380 THR A N 1
ATOM 3059 C CA . THR A 1 380 ? 31.281 0.886 4.568 1.00 71.94 380 THR A CA 1
ATOM 3060 C C . THR A 1 380 ? 32.502 0.988 3.663 1.00 71.94 380 THR A C 1
ATOM 3062 O O . THR A 1 380 ? 32.961 2.097 3.377 1.00 71.94 380 THR A O 1
ATOM 3065 N N . ARG A 1 381 ? 33.018 -0.136 3.151 1.00 78.56 381 ARG A N 1
ATOM 3066 C CA . ARG A 1 381 ? 34.109 -0.113 2.172 1.00 78.56 381 ARG A CA 1
ATOM 3067 C C . ARG A 1 381 ? 33.702 0.603 0.884 1.00 78.56 381 ARG A C 1
ATOM 3069 O O . ARG A 1 381 ? 32.600 0.443 0.361 1.00 78.56 381 ARG A O 1
ATOM 3076 N N . LYS A 1 382 ? 34.638 1.400 0.363 1.00 83.69 382 LYS A N 1
ATOM 3077 C CA . LYS A 1 382 ? 34.526 2.101 -0.928 1.00 83.69 382 LYS A CA 1
ATOM 3078 C C . LYS A 1 382 ? 35.137 1.329 -2.091 1.00 83.69 382 LYS A C 1
ATOM 3080 O O . LYS A 1 382 ? 34.787 1.596 -3.234 1.00 83.69 382 LYS A O 1
ATOM 3085 N N . HIS A 1 383 ? 36.038 0.398 -1.790 1.00 87.31 383 HIS A N 1
ATOM 3086 C CA . HIS A 1 383 ? 36.742 -0.409 -2.775 1.00 87.31 383 HIS A CA 1
ATOM 3087 C C . HIS A 1 383 ? 36.586 -1.894 -2.465 1.00 87.31 383 HIS A C 1
ATOM 3089 O O . HIS A 1 383 ? 36.552 -2.288 -1.288 1.00 87.31 383 HIS A O 1
ATOM 3095 N N . MET A 1 384 ? 36.483 -2.691 -3.524 1.00 88.50 384 MET A N 1
ATOM 3096 C CA . MET A 1 384 ? 36.438 -4.143 -3.452 1.00 88.50 384 MET A CA 1
ATOM 3097 C C . MET A 1 384 ? 37.424 -4.758 -4.452 1.00 88.50 384 MET A C 1
ATOM 3099 O O . MET A 1 384 ? 37.523 -4.271 -5.584 1.00 88.50 384 MET A O 1
ATOM 3103 N N . PRO A 1 385 ? 38.101 -5.860 -4.081 1.00 88.00 385 PRO A N 1
ATOM 3104 C CA . PRO A 1 385 ? 38.806 -6.664 -5.060 1.00 88.00 385 PRO A CA 1
ATOM 3105 C C . PRO A 1 385 ? 37.771 -7.272 -6.007 1.00 88.00 385 PRO A C 1
ATOM 3107 O O . PRO A 1 385 ? 36.883 -8.005 -5.577 1.00 88.00 385 PRO A O 1
ATOM 3110 N N . TYR A 1 386 ? 37.892 -6.958 -7.289 1.00 88.50 386 TYR A N 1
ATOM 3111 C CA . TYR A 1 386 ? 37.053 -7.493 -8.346 1.00 88.50 386 TYR A CA 1
ATOM 3112 C C . TYR A 1 386 ? 37.895 -8.336 -9.290 1.00 88.50 386 TYR A C 1
ATOM 3114 O O . TYR A 1 386 ? 38.991 -7.927 -9.691 1.00 88.50 386 TYR A O 1
ATOM 3122 N N . ARG A 1 387 ? 37.383 -9.519 -9.633 1.00 87.38 387 ARG A N 1
ATOM 3123 C CA . ARG A 1 387 ? 37.994 -10.393 -10.629 1.00 87.38 387 ARG A CA 1
ATOM 3124 C C . ARG A 1 387 ? 37.160 -10.348 -11.903 1.00 87.38 387 ARG A C 1
ATOM 3126 O O . ARG A 1 387 ? 36.032 -10.826 -11.927 1.00 87.38 387 ARG A O 1
ATOM 3133 N N . PHE A 1 388 ? 37.739 -9.793 -12.957 1.00 84.75 388 PHE A N 1
ATOM 3134 C CA . PHE A 1 388 ? 37.109 -9.696 -14.264 1.00 84.75 388 PHE A CA 1
ATOM 3135 C C . PHE A 1 388 ? 36.943 -11.102 -14.863 1.00 84.75 388 PHE A C 1
ATOM 3137 O O . PHE A 1 388 ? 37.937 -11.826 -14.993 1.00 84.75 388 PHE A O 1
ATOM 3144 N N . PRO A 1 389 ? 35.716 -11.523 -15.216 1.00 85.06 389 PRO A N 1
ATOM 3145 C CA . PRO A 1 389 ? 35.525 -12.749 -15.977 1.00 85.06 389 PRO A CA 1
ATOM 3146 C C . PRO A 1 389 ? 36.085 -12.554 -17.396 1.00 85.06 389 PRO A C 1
ATOM 3148 O O . PRO A 1 389 ? 35.796 -11.522 -18.002 1.00 85.06 389 PRO A O 1
ATOM 3151 N N . PRO A 1 390 ? 36.842 -13.516 -17.958 1.00 87.44 390 PRO A N 1
ATOM 3152 C CA . PRO A 1 390 ? 37.322 -13.430 -19.328 1.00 87.44 390 PRO A CA 1
ATOM 3153 C C . PRO A 1 390 ? 36.199 -13.168 -20.327 1.00 87.44 390 PRO A C 1
ATOM 3155 O O . PRO A 1 390 ? 35.110 -13.746 -20.230 1.00 87.44 390 PRO A O 1
ATOM 3158 N N . THR A 1 391 ? 36.490 -12.347 -21.333 1.00 87.62 391 THR A N 1
ATOM 3159 C CA . THR A 1 391 ? 35.512 -11.937 -22.345 1.00 87.62 391 THR A CA 1
ATOM 3160 C C . THR A 1 391 ? 34.876 -13.130 -23.042 1.00 87.62 391 THR A C 1
ATOM 3162 O O . THR A 1 391 ? 33.656 -13.221 -23.201 1.00 87.62 391 THR A O 1
ATOM 3165 N N . MET A 1 392 ? 35.716 -14.099 -23.407 1.00 87.44 392 MET A N 1
ATOM 3166 C CA . MET A 1 392 ? 35.273 -15.314 -24.082 1.00 87.44 392 MET A CA 1
ATOM 3167 C C . MET A 1 392 ? 34.371 -16.182 -23.196 1.00 87.44 392 MET A C 1
ATOM 3169 O O . MET A 1 392 ? 33.493 -16.868 -23.720 1.00 87.44 392 MET A O 1
ATOM 3173 N N . GLU A 1 393 ? 34.517 -16.124 -21.870 1.00 87.50 393 GLU A N 1
ATOM 3174 C CA . GLU A 1 393 ? 33.708 -16.904 -20.930 1.00 87.50 393 GLU A CA 1
ATOM 3175 C C . GLU A 1 393 ? 32.261 -16.390 -20.886 1.00 87.50 393 GLU A C 1
ATOM 3177 O O . GLU A 1 393 ? 31.308 -17.152 -21.085 1.00 87.50 393 GLU A O 1
ATOM 3182 N N . TRP A 1 394 ? 32.068 -15.086 -20.652 1.00 87.81 394 TRP A N 1
ATOM 3183 C CA . TRP A 1 394 ? 30.719 -14.519 -20.581 1.00 87.81 394 TRP A CA 1
ATOM 3184 C C . TRP A 1 394 ? 30.043 -14.485 -21.958 1.00 87.81 394 TRP A C 1
ATOM 3186 O O . TRP A 1 394 ? 28.841 -14.744 -22.054 1.00 87.81 394 TRP A O 1
ATOM 3196 N N . TYR A 1 395 ? 30.796 -14.262 -23.039 1.00 88.44 395 TYR A N 1
ATOM 3197 C CA . TYR A 1 395 ? 30.228 -14.247 -24.387 1.00 88.44 395 TYR A CA 1
ATOM 3198 C C . TYR A 1 395 ? 29.827 -15.650 -24.872 1.00 88.44 395 TYR A C 1
ATOM 3200 O O . TYR A 1 395 ? 28.806 -15.808 -25.543 1.00 88.44 395 TYR A O 1
ATOM 3208 N N . THR A 1 396 ? 30.552 -16.702 -24.470 1.00 87.06 396 THR A N 1
ATOM 3209 C CA . THR A 1 396 ? 30.148 -18.094 -24.747 1.00 87.06 396 THR A CA 1
ATOM 3210 C C . THR A 1 396 ? 28.809 -18.433 -24.089 1.00 87.06 396 THR A C 1
ATOM 3212 O O . THR A 1 396 ? 27.969 -19.083 -24.715 1.00 87.06 396 THR A O 1
ATOM 3215 N N . ARG A 1 397 ? 28.554 -17.933 -22.870 1.00 86.62 397 ARG A N 1
ATOM 3216 C CA . ARG A 1 397 ? 27.242 -18.071 -22.212 1.00 86.62 397 ARG A CA 1
ATOM 3217 C C . ARG A 1 397 ? 26.129 -17.380 -23.003 1.00 86.62 397 ARG A C 1
ATOM 3219 O O . ARG A 1 397 ? 25.081 -17.985 -23.214 1.00 86.62 397 ARG A O 1
ATOM 3226 N N . GLN A 1 398 ? 26.375 -16.172 -23.517 1.00 86.88 398 GLN A N 1
ATOM 3227 C CA . GLN A 1 398 ? 25.409 -15.481 -24.379 1.00 86.88 398 GLN A CA 1
ATOM 3228 C C . GLN A 1 398 ? 25.128 -16.247 -25.674 1.00 86.88 398 GLN A C 1
ATOM 3230 O O . GLN A 1 398 ? 23.968 -16.371 -26.064 1.00 86.88 398 GLN A O 1
ATOM 3235 N N . LYS A 1 399 ? 26.158 -16.810 -26.324 1.00 85.88 399 LYS A N 1
ATOM 3236 C CA . LYS A 1 399 ? 25.963 -17.666 -27.505 1.00 85.88 399 LYS A CA 1
ATOM 3237 C C . LYS A 1 399 ? 25.095 -18.877 -27.189 1.00 85.88 399 LYS A C 1
ATOM 3239 O O . LYS A 1 399 ? 24.158 -19.148 -27.934 1.00 85.88 399 LYS A O 1
ATOM 3244 N N . ALA A 1 400 ? 25.376 -19.561 -26.080 1.00 84.56 400 ALA A N 1
ATOM 3245 C CA . ALA A 1 400 ? 24.630 -20.743 -25.655 1.00 84.56 400 ALA A CA 1
ATOM 3246 C C . ALA A 1 400 ? 23.146 -20.443 -25.381 1.00 84.56 400 ALA A C 1
ATOM 3248 O O . ALA A 1 400 ? 22.292 -21.267 -25.684 1.00 84.56 400 ALA A O 1
ATOM 3249 N N . GLU A 1 401 ? 22.822 -19.255 -24.863 1.00 80.12 401 GLU A N 1
ATOM 3250 C CA . GLU A 1 401 ? 21.434 -18.818 -24.647 1.00 80.12 401 GLU A CA 1
ATOM 3251 C C . GLU A 1 401 ? 20.788 -18.151 -25.875 1.00 80.12 401 GLU A C 1
ATOM 3253 O O . GLU A 1 401 ? 19.660 -17.659 -25.800 1.00 80.12 401 GLU A O 1
ATOM 3258 N N . GLY A 1 402 ? 21.487 -18.097 -27.014 1.00 80.75 402 GLY A N 1
ATOM 3259 C CA . GLY A 1 402 ? 21.004 -17.399 -28.206 1.00 80.75 402 GLY A CA 1
ATOM 3260 C C . GLY A 1 402 ? 20.832 -15.890 -27.996 1.00 80.75 402 GLY A C 1
ATOM 3261 O O . GLY A 1 402 ? 20.019 -15.281 -28.673 1.00 80.75 402 GLY A O 1
ATOM 3262 N N . ARG A 1 403 ? 21.571 -15.298 -27.050 1.00 81.69 403 ARG A N 1
ATOM 3263 C CA . ARG A 1 403 ? 21.580 -13.867 -26.689 1.00 81.69 403 ARG A CA 1
ATOM 3264 C C . ARG A 1 403 ? 22.803 -13.132 -27.243 1.00 81.69 403 ARG A C 1
ATOM 3266 O O . ARG A 1 403 ? 23.257 -12.154 -26.660 1.00 81.69 403 ARG A O 1
ATOM 3273 N N . HIS A 1 404 ? 23.420 -13.647 -28.297 1.00 81.75 404 HIS A N 1
ATOM 3274 C CA . HIS A 1 404 ? 24.616 -13.045 -28.877 1.00 81.75 404 HIS A CA 1
ATOM 3275 C C . HIS A 1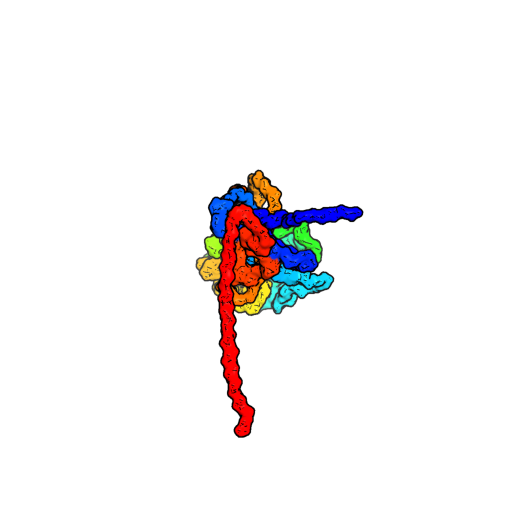 404 ? 24.249 -12.188 -30.087 1.00 81.75 404 HIS A C 1
ATOM 3277 O O . HIS A 1 404 ? 23.235 -12.411 -30.743 1.00 81.75 404 HIS A O 1
ATOM 3283 N N . TYR A 1 405 ? 25.106 -11.224 -30.401 1.00 80.50 405 TYR A N 1
ATOM 3284 C CA . TYR A 1 405 ? 25.008 -10.458 -31.635 1.00 80.50 405 TYR A CA 1
ATOM 3285 C C . TYR A 1 405 ? 25.736 -11.196 -32.761 1.00 80.50 405 TYR A C 1
ATOM 3287 O O . TYR A 1 405 ? 26.959 -11.331 -32.712 1.00 80.50 405 TYR A O 1
ATOM 3295 N N . GLU A 1 406 ? 24.994 -11.667 -33.764 1.00 83.62 406 GLU A N 1
ATOM 3296 C CA . GLU A 1 406 ? 25.546 -12.416 -34.905 1.00 83.62 406 GLU A CA 1
ATOM 3297 C C . GLU A 1 406 ? 26.473 -11.563 -35.787 1.00 83.62 406 GLU A C 1
ATOM 3299 O O . GLU A 1 406 ? 27.403 -12.079 -36.405 1.00 83.62 406 GLU A O 1
ATOM 3304 N N . HIS A 1 407 ? 26.254 -10.245 -35.829 1.00 85.94 407 HIS A N 1
ATOM 3305 C CA . HIS A 1 407 ? 27.015 -9.308 -36.663 1.00 85.94 407 HIS A CA 1
ATOM 3306 C C . HIS A 1 407 ? 28.339 -8.843 -36.038 1.00 85.94 407 HIS A C 1
ATOM 3308 O O . HIS A 1 407 ? 29.082 -8.088 -36.671 1.00 85.94 407 HIS A O 1
ATOM 3314 N N . ILE A 1 408 ? 28.643 -9.270 -34.808 1.00 89.06 408 ILE A N 1
ATOM 3315 C CA . ILE A 1 408 ? 29.846 -8.864 -34.073 1.00 89.06 408 ILE A CA 1
ATOM 3316 C C . ILE A 1 408 ? 30.781 -10.050 -33.939 1.00 89.06 408 ILE A C 1
ATOM 3318 O O . ILE A 1 408 ? 30.404 -11.115 -33.454 1.00 89.06 408 ILE A O 1
ATOM 3322 N N . ASN A 1 409 ? 32.042 -9.839 -34.298 1.00 87.31 409 ASN A N 1
ATOM 3323 C CA . ASN A 1 409 ? 33.084 -10.805 -34.006 1.00 87.31 409 ASN A CA 1
ATOM 3324 C C . ASN A 1 409 ? 33.725 -10.484 -32.652 1.00 87.31 409 ASN A C 1
ATOM 3326 O O . ASN A 1 409 ? 34.423 -9.479 -32.521 1.00 87.31 409 ASN A O 1
ATOM 3330 N N . VAL A 1 410 ? 33.506 -11.352 -31.670 1.00 88.94 410 VAL A N 1
ATOM 3331 C CA . VAL A 1 410 ? 34.190 -11.308 -30.373 1.00 88.94 410 VAL A CA 1
ATOM 3332 C C . VAL A 1 410 ? 35.249 -12.396 -30.366 1.00 88.94 410 VAL A C 1
ATOM 3334 O O . VAL A 1 410 ? 34.924 -13.572 -30.556 1.00 88.94 410 VAL A O 1
ATOM 3337 N N . ASP A 1 411 ? 36.504 -11.996 -30.206 1.00 87.12 411 ASP A N 1
ATOM 3338 C CA . ASP A 1 411 ? 37.646 -12.905 -30.264 1.00 87.12 411 ASP A CA 1
ATOM 3339 C C . ASP A 1 411 ? 38.823 -12.360 -29.447 1.00 87.12 411 ASP A C 1
ATOM 3341 O O . ASP A 1 411 ? 38.851 -11.175 -29.099 1.00 87.12 411 ASP A O 1
ATOM 3345 N N . SER A 1 412 ? 39.814 -13.208 -29.176 1.00 87.44 412 SER A N 1
ATOM 3346 C CA . SER A 1 412 ? 41.092 -12.746 -28.633 1.00 87.44 412 SER A CA 1
ATOM 3347 C C . SER A 1 412 ? 41.868 -11.942 -29.678 1.00 87.44 412 SER A C 1
ATOM 3349 O O . SER A 1 412 ? 41.592 -12.012 -30.883 1.00 87.44 412 SER A O 1
ATOM 3351 N N . TRP A 1 413 ? 42.868 -11.176 -29.241 1.00 82.19 413 TRP A N 1
ATOM 3352 C CA . TRP A 1 413 ? 43.692 -10.396 -30.164 1.00 82.19 413 TRP A CA 1
ATOM 3353 C C . TRP A 1 413 ? 44.425 -11.289 -31.176 1.00 82.19 413 TRP A C 1
ATOM 3355 O O . TRP A 1 413 ? 44.504 -10.923 -32.347 1.00 82.19 413 TRP A O 1
ATOM 3365 N N . GLU A 1 414 ? 44.879 -12.481 -30.774 1.00 83.94 414 GLU A N 1
ATOM 3366 C CA . GLU A 1 414 ? 45.517 -13.463 -31.657 1.00 83.94 414 GLU A CA 1
ATOM 3367 C C . GLU A 1 414 ? 44.552 -13.937 -32.745 1.00 83.94 414 GLU A C 1
ATOM 3369 O O . GLU A 1 414 ? 44.888 -13.922 -33.933 1.00 83.94 414 GLU A O 1
ATOM 3374 N N . GLY A 1 415 ? 43.336 -14.327 -32.346 1.00 83.00 415 GLY A N 1
ATOM 3375 C CA . GLY A 1 415 ? 42.302 -14.789 -33.268 1.00 83.00 415 GLY A CA 1
ATOM 3376 C C . GLY A 1 415 ? 41.883 -13.691 -34.242 1.00 83.00 415 GLY A C 1
ATOM 3377 O O . GLY A 1 415 ? 41.745 -13.923 -35.446 1.00 83.00 415 GLY A O 1
ATOM 3378 N N . MET A 1 416 ? 41.760 -12.456 -33.755 1.00 83.56 416 MET A N 1
ATOM 3379 C CA . MET A 1 416 ? 41.383 -11.321 -34.589 1.00 83.56 416 MET A CA 1
ATOM 3380 C C . MET A 1 416 ? 42.488 -10.921 -35.569 1.00 83.56 416 MET A C 1
ATOM 3382 O O . MET A 1 416 ? 42.197 -10.632 -36.730 1.00 83.56 416 MET A O 1
ATOM 3386 N N . PHE A 1 417 ? 43.750 -10.943 -35.138 1.00 85.12 417 PHE A N 1
ATOM 3387 C CA . PHE A 1 417 ? 44.894 -10.620 -35.992 1.00 85.12 417 PHE A CA 1
ATOM 3388 C C . PHE A 1 417 ? 45.062 -11.663 -37.094 1.00 85.12 417 PHE A C 1
ATOM 3390 O O . PHE A 1 417 ? 45.207 -11.291 -38.259 1.00 85.12 417 PHE A O 1
ATOM 3397 N N . ALA A 1 418 ? 44.915 -12.949 -36.761 1.00 84.19 418 ALA A N 1
ATOM 3398 C CA . ALA A 1 418 ? 44.912 -14.028 -37.743 1.00 84.19 418 ALA A CA 1
ATOM 3399 C C . ALA A 1 418 ? 43.813 -13.832 -38.805 1.00 84.19 418 ALA A C 1
ATOM 3401 O O . ALA A 1 418 ? 44.088 -13.917 -40.002 1.00 84.19 418 ALA A O 1
ATOM 3402 N N . ARG A 1 419 ? 42.584 -13.483 -38.396 1.00 81.31 419 ARG A N 1
ATOM 3403 C CA . ARG A 1 419 ? 41.468 -13.206 -39.326 1.00 81.31 419 ARG A CA 1
ATOM 3404 C C . ARG A 1 419 ? 41.688 -11.968 -40.196 1.00 81.31 419 ARG A C 1
ATOM 3406 O O . ARG A 1 419 ? 41.166 -11.908 -41.307 1.00 81.31 419 ARG A O 1
ATOM 3413 N N . MET A 1 420 ? 42.411 -10.971 -39.692 1.00 81.06 420 MET A N 1
ATOM 3414 C CA . MET A 1 420 ? 42.737 -9.747 -40.430 1.00 81.06 420 MET A CA 1
ATOM 3415 C C . MET A 1 420 ? 43.995 -9.887 -41.298 1.00 81.06 420 MET A C 1
ATOM 3417 O O . MET A 1 420 ? 44.360 -8.936 -41.984 1.00 81.06 420 MET A O 1
ATOM 3421 N N . GLY A 1 421 ? 44.658 -11.051 -41.285 1.00 80.38 421 GLY A N 1
ATOM 3422 C CA . GLY A 1 421 ? 45.922 -11.258 -41.992 1.00 80.38 421 GLY A CA 1
ATOM 3423 C C . GLY A 1 421 ? 47.068 -10.418 -41.425 1.00 80.38 421 GLY A C 1
ATOM 3424 O O . GLY A 1 421 ? 48.044 -10.160 -42.125 1.00 80.38 421 GLY A O 1
ATOM 3425 N N . ILE A 1 422 ? 46.947 -9.967 -40.172 1.00 79.75 422 ILE A N 1
ATOM 3426 C CA . ILE A 1 422 ? 47.991 -9.220 -39.479 1.00 79.75 422 ILE A CA 1
ATOM 3427 C C . ILE A 1 422 ? 48.988 -10.250 -38.942 1.00 79.75 422 ILE A C 1
ATOM 3429 O O . ILE A 1 422 ? 48.614 -11.076 -38.106 1.00 79.75 422 ILE A O 1
ATOM 3433 N N . PRO A 1 423 ? 50.247 -10.242 -39.405 1.00 68.75 423 PRO A N 1
ATOM 3434 C CA . PRO A 1 423 ? 51.240 -11.179 -38.911 1.00 68.75 423 PRO A CA 1
ATOM 3435 C C . PRO A 1 423 ? 51.490 -10.910 -37.426 1.00 68.75 423 PRO A C 1
ATOM 3437 O O . PRO A 1 423 ? 51.877 -9.803 -37.046 1.00 68.75 423 PRO A O 1
ATOM 3440 N N . SER A 1 424 ? 51.281 -11.920 -36.577 1.00 58.94 424 SER A N 1
ATOM 3441 C CA . SER A 1 424 ? 51.673 -11.838 -35.171 1.00 58.94 424 SER A CA 1
ATOM 3442 C C . SER A 1 424 ? 53.168 -11.547 -35.102 1.00 58.94 424 SER A C 1
ATOM 3444 O O . SER A 1 424 ? 53.988 -12.301 -35.634 1.00 58.94 424 SER A O 1
ATOM 3446 N N . ALA A 1 425 ? 53.534 -10.432 -34.472 1.00 58.72 425 ALA A N 1
ATOM 3447 C CA . ALA A 1 425 ? 54.923 -10.062 -34.264 1.00 58.72 425 ALA A CA 1
ATOM 3448 C C . ALA A 1 425 ? 55.575 -11.072 -33.304 1.00 58.72 425 ALA A C 1
ATOM 3450 O O . ALA A 1 425 ? 55.545 -10.904 -32.090 1.00 58.72 425 ALA A O 1
ATOM 3451 N N . GLY A 1 426 ? 56.131 -12.147 -33.868 1.00 58.75 426 GLY A N 1
ATOM 3452 C CA . GLY A 1 426 ? 56.886 -13.169 -33.144 1.00 58.75 426 GLY A CA 1
ATOM 3453 C C . GLY A 1 426 ? 56.315 -14.580 -33.271 1.00 58.75 426 GLY A C 1
ATOM 3454 O O . GLY A 1 426 ? 55.796 -15.129 -32.308 1.00 58.75 426 GLY A O 1
ATOM 3455 N N . GLY A 1 427 ? 56.461 -15.214 -34.436 1.00 37.03 427 GLY A N 1
ATOM 3456 C CA . GLY A 1 427 ? 56.210 -16.651 -34.579 1.00 37.03 427 GLY A CA 1
ATOM 3457 C C . GLY A 1 427 ? 56.358 -17.116 -36.023 1.00 37.03 427 GLY A C 1
ATOM 3458 O O . GLY A 1 427 ? 55.640 -16.648 -36.894 1.00 37.03 427 GLY A O 1
ATOM 3459 N N . LYS A 1 428 ? 57.334 -17.993 -36.281 1.00 32.94 428 LYS A N 1
ATOM 3460 C CA . LYS A 1 428 ? 57.711 -18.521 -37.607 1.00 32.94 428 LYS A CA 1
ATOM 3461 C C . LYS A 1 428 ? 56.509 -19.064 -38.406 1.00 32.94 428 LYS A C 1
ATOM 3463 O O . LYS A 1 428 ? 55.594 -19.612 -37.796 1.00 32.94 428 LYS A O 1
ATOM 3468 N N . PRO A 1 429 ? 56.550 -19.006 -39.752 1.00 33.94 429 PRO A N 1
ATOM 3469 C CA . PRO A 1 429 ? 55.471 -19.501 -40.596 1.00 33.94 429 PRO A CA 1
ATOM 3470 C C . PRO A 1 429 ? 55.343 -21.017 -40.432 1.00 33.94 429 PRO A C 1
ATOM 3472 O O . PRO A 1 429 ? 56.215 -21.778 -40.852 1.00 33.94 429 PRO A O 1
ATOM 3475 N N . THR A 1 430 ? 54.256 -21.474 -39.820 1.00 36.38 430 THR A N 1
ATOM 3476 C CA . THR A 1 430 ? 53.821 -22.859 -39.954 1.00 36.38 430 THR A CA 1
ATOM 3477 C C . THR A 1 430 ? 53.151 -22.996 -41.311 1.00 36.38 430 THR A C 1
ATOM 3479 O O . THR A 1 430 ? 52.087 -22.440 -41.566 1.00 36.38 430 THR A O 1
ATOM 3482 N N . HIS A 1 431 ? 53.827 -23.718 -42.205 1.00 32.75 431 HIS A N 1
ATOM 3483 C CA . HIS A 1 431 ? 53.275 -24.194 -43.465 1.00 32.75 431 HIS A CA 1
ATOM 3484 C C . HIS A 1 431 ? 51.863 -24.756 -43.251 1.00 32.75 431 HIS A C 1
ATOM 3486 O O . HIS A 1 431 ? 51.681 -25.736 -42.526 1.00 32.75 431 HIS A O 1
ATOM 3492 N N . HIS A 1 432 ? 50.883 -24.167 -43.934 1.00 31.25 432 HIS A N 1
ATOM 3493 C CA . HIS A 1 432 ? 49.637 -24.850 -44.245 1.00 31.25 432 HIS A CA 1
ATOM 3494 C C . HIS A 1 432 ? 49.990 -26.113 -45.036 1.00 31.25 432 HIS A C 1
ATOM 3496 O O . HIS A 1 432 ? 50.475 -26.043 -46.165 1.00 31.25 432 HIS A O 1
ATOM 3502 N N . ARG A 1 433 ? 49.780 -27.281 -44.427 1.00 29.05 433 ARG A N 1
ATOM 3503 C CA . ARG A 1 433 ? 49.669 -28.536 -45.161 1.00 29.05 433 ARG A CA 1
ATOM 3504 C C . ARG A 1 433 ? 48.243 -28.588 -45.692 1.00 29.05 433 ARG A C 1
ATOM 3506 O O . ARG A 1 433 ? 47.318 -28.903 -44.952 1.00 29.05 433 ARG A O 1
ATOM 3513 N N . GLU A 1 434 ? 48.085 -28.228 -46.959 1.00 32.00 434 GLU A N 1
ATOM 3514 C CA . GLU A 1 434 ? 46.912 -28.581 -47.751 1.00 32.00 434 GLU A CA 1
ATOM 3515 C C . GLU A 1 434 ? 46.754 -30.107 -47.709 1.00 32.00 434 GLU A C 1
ATOM 3517 O O . GLU A 1 434 ? 47.606 -30.853 -48.196 1.00 32.00 434 GLU A O 1
ATOM 3522 N N . THR A 1 435 ? 45.685 -30.597 -47.091 1.00 28.69 435 THR A N 1
ATOM 3523 C CA . THR A 1 435 ? 45.161 -31.924 -47.405 1.00 28.69 435 THR A CA 1
ATOM 3524 C C . THR A 1 435 ? 44.111 -31.737 -48.483 1.00 28.69 435 THR A C 1
ATOM 3526 O O . THR A 1 435 ? 42.983 -31.347 -48.197 1.00 28.69 435 THR A O 1
ATOM 3529 N N . TYR A 1 436 ? 44.528 -31.982 -49.724 1.00 27.92 436 TYR A N 1
ATOM 3530 C CA . TYR A 1 436 ? 43.644 -32.256 -50.847 1.00 27.92 436 TYR A CA 1
ATOM 3531 C C . TYR A 1 436 ? 42.747 -33.449 -50.485 1.00 27.92 436 TYR A C 1
ATOM 3533 O O 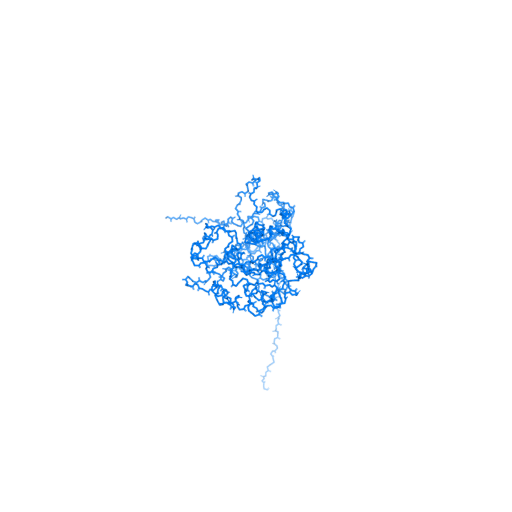. TYR A 1 436 ? 43.248 -34.552 -50.256 1.00 27.92 436 TYR A O 1
ATOM 3541 N N . GLU A 1 437 ? 41.434 -33.233 -50.435 1.00 30.06 437 GLU A N 1
ATOM 3542 C CA . GLU A 1 437 ? 40.468 -34.317 -50.596 1.00 30.06 437 GLU A CA 1
ATOM 3543 C C . GLU A 1 437 ? 40.514 -34.760 -52.059 1.00 30.06 437 GLU A C 1
ATOM 3545 O O . GLU A 1 437 ? 40.321 -33.967 -52.981 1.00 30.06 437 GLU A O 1
ATOM 3550 N N . ALA A 1 438 ? 40.865 -36.028 -52.258 1.00 31.41 438 ALA A N 1
ATOM 3551 C CA . ALA A 1 438 ? 40.967 -36.646 -53.563 1.00 31.41 438 ALA A CA 1
ATOM 3552 C C . ALA A 1 438 ? 39.584 -36.765 -54.215 1.00 31.41 438 ALA A C 1
ATOM 3554 O O . ALA A 1 438 ? 38.626 -37.257 -53.616 1.00 31.41 438 ALA A O 1
ATOM 3555 N N . GLU A 1 439 ? 39.531 -36.340 -55.472 1.00 29.86 439 GLU A N 1
ATOM 3556 C CA . GLU A 1 439 ? 38.421 -36.507 -56.397 1.00 29.86 439 GLU A CA 1
ATOM 3557 C C . GLU A 1 439 ? 37.961 -37.973 -56.462 1.00 29.86 439 GLU A C 1
ATOM 3559 O O . GLU A 1 439 ? 38.713 -38.885 -56.818 1.00 29.86 439 GLU A O 1
ATOM 3564 N N . SER A 1 440 ? 36.682 -38.191 -56.153 1.00 30.27 440 SER A N 1
ATOM 3565 C CA . SER A 1 440 ? 35.969 -39.421 -56.485 1.00 30.27 440 SER A CA 1
ATOM 3566 C C . SER A 1 440 ? 35.733 -39.454 -57.995 1.00 30.27 440 SER A C 1
ATOM 3568 O O . SER A 1 440 ? 34.878 -38.747 -58.534 1.00 30.27 440 SER A O 1
ATOM 3570 N N . SER A 1 441 ? 36.525 -40.269 -58.688 1.00 30.69 441 SER A N 1
ATOM 3571 C CA . SER A 1 441 ? 36.337 -40.590 -60.099 1.00 30.69 441 SER A CA 1
ATOM 3572 C C . SER A 1 441 ? 35.116 -41.499 -60.262 1.00 30.69 441 SER A C 1
ATOM 3574 O O . SER A 1 441 ? 35.112 -42.678 -59.915 1.00 30.69 441 SER A O 1
ATOM 3576 N N . SER A 1 442 ? 34.052 -40.928 -60.817 1.00 31.02 442 SER A N 1
ATOM 3577 C CA . SER A 1 442 ? 32.875 -41.647 -61.293 1.00 31.02 442 SER A CA 1
ATOM 3578 C C . SER A 1 442 ? 33.136 -42.144 -62.719 1.00 31.02 442 SER A C 1
ATOM 3580 O O . SER A 1 442 ? 32.931 -41.436 -63.701 1.00 31.02 442 SER A O 1
ATOM 3582 N N . ALA A 1 443 ? 33.600 -43.388 -62.845 1.00 31.72 443 ALA A N 1
ATOM 3583 C CA . ALA A 1 443 ? 33.631 -44.092 -64.122 1.00 31.72 443 ALA A CA 1
ATOM 3584 C C . ALA A 1 443 ? 32.228 -44.640 -64.437 1.00 31.72 443 ALA A C 1
ATOM 3586 O O . ALA A 1 443 ? 31.813 -45.673 -63.915 1.00 31.72 443 ALA A O 1
ATOM 3587 N N . SER A 1 444 ? 31.488 -43.931 -65.293 1.00 31.97 444 SER A N 1
ATOM 3588 C CA . SER A 1 444 ? 30.279 -44.454 -65.936 1.00 31.97 444 SER A CA 1
ATOM 3589 C C . SER A 1 444 ? 30.677 -45.308 -67.139 1.00 31.97 444 SER A C 1
ATOM 3591 O O . SER A 1 444 ? 31.187 -44.793 -68.133 1.00 31.97 444 SER A O 1
ATOM 3593 N N . ALA A 1 445 ? 30.441 -46.617 -67.052 1.00 34.00 445 ALA A N 1
ATOM 3594 C CA . ALA A 1 445 ? 30.528 -47.525 -68.187 1.00 34.00 445 ALA A CA 1
ATOM 3595 C C . ALA A 1 445 ? 29.312 -47.318 -69.105 1.00 34.00 445 ALA A C 1
ATOM 3597 O O . ALA A 1 445 ? 28.180 -47.649 -68.753 1.00 34.00 445 ALA A O 1
ATOM 3598 N N . GLN A 1 446 ? 29.560 -46.769 -70.295 1.00 32.72 446 GLN A N 1
ATOM 3599 C CA . GLN A 1 446 ? 28.636 -46.817 -71.423 1.00 32.72 446 GLN A CA 1
ATOM 3600 C C . GLN A 1 446 ? 28.575 -48.252 -71.960 1.00 32.72 446 GLN A C 1
ATOM 3602 O O . GLN A 1 446 ? 29.578 -48.797 -72.416 1.00 32.72 446 GLN A O 1
ATOM 3607 N N . THR A 1 447 ? 27.386 -48.850 -71.937 1.00 36.25 447 THR A N 1
ATOM 3608 C CA . THR A 1 447 ? 27.021 -49.964 -72.817 1.00 36.25 447 THR A CA 1
ATOM 3609 C C . THR A 1 447 ? 26.129 -49.404 -73.921 1.00 36.25 447 THR A C 1
ATOM 3611 O O . THR A 1 447 ? 25.090 -48.797 -73.672 1.00 36.25 447 THR A O 1
ATOM 3614 N N . THR A 1 448 ? 26.604 -49.542 -75.151 1.00 41.69 448 THR A N 1
ATOM 3615 C CA . THR A 1 448 ? 25.927 -49.218 -76.408 1.00 41.69 448 THR A CA 1
ATOM 3616 C C . THR A 1 448 ? 24.761 -50.173 -76.682 1.00 41.69 448 THR A C 1
ATOM 3618 O O . THR A 1 448 ? 24.887 -51.372 -76.434 1.00 41.69 448 THR A O 1
ATOM 3621 N N . PRO A 1 449 ? 23.674 -49.696 -77.312 1.00 38.66 449 PRO A N 1
ATOM 3622 C CA . PRO A 1 449 ? 22.804 -50.530 -78.127 1.00 38.66 449 PRO A CA 1
ATOM 3623 C C . PRO A 1 449 ? 22.962 -50.159 -79.609 1.00 38.66 449 PRO A C 1
ATOM 3625 O O . PRO A 1 449 ? 22.957 -48.974 -79.939 1.00 38.66 449 PRO A O 1
ATOM 3628 N N . SER A 1 450 ? 23.075 -51.149 -80.501 1.00 34.59 450 SER A N 1
ATOM 3629 C CA . SER A 1 450 ? 22.568 -51.104 -81.888 1.00 34.59 450 SER A CA 1
ATOM 3630 C C . SER A 1 450 ? 22.785 -52.441 -82.610 1.00 34.59 450 SER A C 1
ATOM 3632 O O . SER A 1 450 ? 23.928 -52.847 -82.797 1.00 34.59 450 SER A O 1
ATOM 3634 N N . HIS A 1 451 ? 21.650 -52.989 -83.064 1.00 36.69 451 HIS A N 1
ATOM 3635 C CA . HIS A 1 451 ? 21.395 -53.986 -84.117 1.00 36.69 451 HIS A CA 1
ATOM 3636 C C . HIS A 1 451 ? 21.755 -55.461 -83.924 1.00 36.69 451 HIS A C 1
ATOM 3638 O O . HIS A 1 451 ? 22.951 -55.813 -83.863 1.00 36.69 451 HIS A O 1
#